Protein AF-A0A367KR31-F1 (afdb_monomer)

Sequence (411 aa):
MVWRELKDYDATNTVFLTCTNDVMPPQLNNVITLSPYDWKTFVGDHVLLKVMQYFERIRLQSNMANYIKNNPFVESDHWHVVSDPMLDRRQIKYSRNGEPMPEAANKPTKEERKLKLQEKLWMERVRAVEDAGQRAQAASSNKNSQPNKNSQSNKNSQSNKNQQLNKNQQLNKNQQLNKNQQPKRKRKQSPLMDVKRARVGTENIERERPTGMAPIDLDALREARMREMEKRSQGDLGRREESRSRDESRSYDGSRSHDRSRSHDKSRSHDKSRSRDESRRRDFDDHRRHHYDSRRREGSRRHDYDESERDSRRRDYDKSERDPRRREYTELERSLRRREHEYNMDVDSDRMKTEHKEMDYEYQRKEEQERNHEKIIEAPLISEAELKAIVDRFTSSISAEIAAWDKINKF

Structure (mmCIF, N/CA/C/O backbone):
data_AF-A0A367KR31-F1
#
_entry.id   AF-A0A367KR31-F1
#
loop_
_atom_site.group_PDB
_atom_site.id
_atom_site.type_symbol
_atom_site.label_atom_id
_atom_site.label_alt_id
_atom_site.label_comp_id
_atom_site.label_asym_id
_atom_site.label_entity_id
_atom_site.label_seq_id
_atom_site.pdbx_PDB_ins_code
_atom_site.Cartn_x
_atom_site.Cartn_y
_atom_site.Cartn_z
_atom_site.occupancy
_atom_site.B_iso_or_equiv
_atom_site.auth_seq_id
_atom_site.auth_comp_id
_atom_site.auth_asym_id
_atom_site.auth_atom_id
_atom_site.pdbx_PDB_model_num
ATOM 1 N N . MET A 1 1 ? -7.802 13.779 26.227 1.00 77.31 1 MET A N 1
ATOM 2 C CA . MET A 1 1 ? -6.541 14.361 26.736 1.00 77.31 1 MET A CA 1
ATOM 3 C C . MET A 1 1 ? -5.749 15.032 25.625 1.00 77.31 1 MET A C 1
ATOM 5 O O . MET A 1 1 ? -5.481 16.210 25.776 1.00 77.31 1 MET A O 1
ATOM 9 N N . VAL A 1 2 ? -5.514 14.369 24.486 1.00 87.94 2 VAL A N 1
ATOM 10 C CA . VAL A 1 2 ? -4.731 14.902 23.348 1.00 87.94 2 VAL A CA 1
ATOM 11 C C . VAL A 1 2 ? -5.064 16.354 22.953 1.00 87.94 2 VAL A C 1
ATOM 13 O O . VAL A 1 2 ? -4.176 17.192 23.004 1.00 87.94 2 VAL A O 1
ATOM 16 N N . TRP A 1 3 ? -6.327 16.707 22.672 1.00 93.38 3 TRP A N 1
ATOM 17 C CA . TRP A 1 3 ? -6.702 18.092 22.298 1.00 93.38 3 TRP A CA 1
ATOM 18 C C . TRP A 1 3 ? -6.521 19.141 23.404 1.00 93.38 3 TRP A C 1
ATOM 20 O O . TRP A 1 3 ? -6.498 20.334 23.129 1.00 93.38 3 TRP A O 1
ATOM 30 N N . ARG A 1 4 ? -6.423 18.726 24.675 1.00 94.56 4 ARG A N 1
ATOM 31 C CA . ARG A 1 4 ? -6.108 19.663 25.766 1.00 94.56 4 ARG A CA 1
ATOM 32 C C . ARG A 1 4 ? -4.617 19.990 25.809 1.00 94.56 4 ARG A C 1
ATOM 34 O O . ARG A 1 4 ? -4.261 21.086 26.223 1.00 94.56 4 ARG A O 1
ATOM 41 N N . GLU A 1 5 ? -3.772 19.040 25.420 1.00 97.12 5 GLU A N 1
ATOM 42 C CA . GLU A 1 5 ? -2.312 19.167 25.469 1.00 97.12 5 GLU A CA 1
ATOM 43 C C . GLU A 1 5 ? -1.745 19.745 24.169 1.00 97.12 5 GLU A C 1
ATOM 45 O O . GLU A 1 5 ? -0.854 20.592 24.206 1.00 97.12 5 GLU A O 1
ATOM 50 N N . LEU A 1 6 ? -2.298 19.346 23.021 1.00 97.00 6 LEU A N 1
ATOM 51 C CA . LEU A 1 6 ? -1.876 19.797 21.700 1.00 97.00 6 LEU A CA 1
ATOM 52 C C . LEU A 1 6 ? -2.871 20.824 21.151 1.00 97.00 6 LEU A C 1
ATOM 54 O O . LEU A 1 6 ? -3.880 20.465 20.552 1.00 97.00 6 LEU A O 1
ATOM 58 N N . LYS A 1 7 ? -2.572 22.111 21.360 1.00 95.81 7 LYS A N 1
ATOM 59 C CA . LYS A 1 7 ? -3.472 23.233 21.025 1.00 95.81 7 LYS A CA 1
ATOM 60 C C . LYS A 1 7 ? -3.758 23.395 19.531 1.00 95.81 7 LYS A C 1
ATOM 62 O O . LYS A 1 7 ? -4.778 23.976 19.183 1.00 95.81 7 LYS A O 1
ATOM 67 N N . ASP A 1 8 ? -2.881 22.877 18.678 1.00 97.25 8 ASP A N 1
ATOM 68 C CA . ASP A 1 8 ? -3.037 22.955 17.222 1.00 97.25 8 ASP A CA 1
ATOM 69 C C . ASP A 1 8 ? -3.987 21.880 16.672 1.00 97.25 8 ASP A C 1
ATOM 71 O O . ASP A 1 8 ? -4.292 21.877 15.481 1.00 97.25 8 ASP A O 1
ATOM 75 N N . TYR A 1 9 ? -4.460 20.962 17.524 1.00 96.69 9 TYR A N 1
ATOM 76 C CA . TYR A 1 9 ? -5.323 19.851 17.137 1.00 96.69 9 TYR A CA 1
ATOM 77 C C . TYR A 1 9 ? -6.684 19.944 17.823 1.00 96.69 9 TYR A C 1
ATOM 79 O O . TYR A 1 9 ? -6.789 20.056 19.044 1.00 96.69 9 TYR A O 1
ATOM 87 N N . ASP A 1 10 ? -7.738 19.829 17.027 1.00 95.94 10 ASP A N 1
ATOM 88 C CA . ASP A 1 10 ? -9.128 19.856 17.453 1.00 95.94 10 ASP A CA 1
ATOM 89 C C . ASP A 1 10 ? -9.973 18.816 16.691 1.00 95.94 10 ASP A C 1
ATOM 91 O O . ASP A 1 10 ? -9.474 17.985 15.925 1.00 95.94 10 ASP A O 1
ATOM 95 N N . ALA A 1 11 ? -11.290 18.843 16.904 1.00 95.12 11 ALA A N 1
ATOM 96 C CA . ALA A 1 11 ? -12.221 17.951 16.215 1.00 95.12 11 ALA A CA 1
ATOM 97 C C . ALA A 1 11 ? -12.308 18.202 14.700 1.00 95.12 11 ALA A C 1
ATOM 99 O O . ALA A 1 11 ? -12.822 17.362 13.970 1.00 95.12 11 ALA A O 1
ATOM 100 N N . THR A 1 12 ? -11.846 19.341 14.193 1.00 96.69 12 THR A N 1
ATOM 101 C CA . THR A 1 12 ? -11.929 19.658 12.764 1.00 96.69 12 THR A CA 1
ATOM 102 C C . THR A 1 12 ? -10.744 19.119 11.977 1.00 96.69 12 THR A C 1
ATOM 104 O O . THR A 1 12 ? -10.893 18.906 10.774 1.00 96.69 12 THR A O 1
ATOM 107 N N . ASN A 1 13 ? -9.615 18.839 12.638 1.00 96.81 13 ASN A N 1
ATOM 108 C CA . ASN A 1 13 ? -8.376 18.407 11.988 1.00 96.81 13 ASN A CA 1
ATOM 109 C C . ASN A 1 13 ? -7.773 17.090 12.525 1.00 96.81 13 ASN A C 1
ATOM 111 O O . ASN A 1 13 ? -6.699 16.681 12.088 1.00 96.81 13 ASN A O 1
ATOM 115 N N . THR A 1 14 ? -8.446 16.409 13.458 1.00 96.38 14 THR A N 1
ATOM 116 C CA . THR A 1 14 ? -7.970 15.140 14.039 1.00 96.38 14 THR A CA 1
ATOM 117 C C . THR A 1 14 ? -8.800 13.954 13.559 1.00 96.38 14 THR A C 1
ATOM 119 O O . THR A 1 14 ? -10.026 14.029 13.526 1.00 96.38 14 THR A O 1
ATOM 122 N N . VAL A 1 15 ? -8.157 12.825 13.252 1.00 96.25 15 VAL A N 1
ATOM 123 C CA . VAL A 1 15 ? -8.829 11.560 12.911 1.00 96.25 15 VAL A CA 1
ATOM 124 C C . VAL A 1 15 ? -8.247 10.423 13.741 1.00 96.25 15 VAL A C 1
ATOM 126 O O . VAL A 1 15 ? -7.037 10.343 13.937 1.00 96.25 15 VAL A O 1
ATOM 129 N N . PHE A 1 16 ? -9.116 9.539 14.217 1.00 95.06 16 PHE A N 1
ATOM 130 C CA . PHE A 1 16 ? -8.785 8.325 14.945 1.00 95.06 16 PHE A CA 1
ATOM 131 C C . PHE A 1 16 ? -9.016 7.118 14.040 1.00 95.06 16 PHE A C 1
ATOM 133 O O . PHE A 1 16 ? -10.091 6.959 13.471 1.00 95.06 16 PHE A O 1
ATOM 140 N N . LEU A 1 17 ? -8.010 6.257 13.930 1.00 95.88 17 LEU A N 1
ATOM 141 C CA . LEU A 1 17 ? -8.120 4.948 13.294 1.00 95.88 17 LEU A CA 1
ATOM 142 C C . LEU A 1 17 ? -8.223 3.896 14.396 1.00 95.88 17 LEU A C 1
ATOM 144 O O . LEU A 1 17 ? -7.357 3.842 15.268 1.00 95.88 17 LEU A O 1
ATOM 148 N N . THR A 1 18 ? -9.266 3.071 14.367 1.00 95.38 18 THR A N 1
ATOM 149 C CA . THR A 1 18 ? -9.459 1.987 15.341 1.00 95.38 18 THR A CA 1
ATOM 150 C C . THR A 1 18 ? -9.970 0.730 14.654 1.00 95.38 18 THR A C 1
ATOM 152 O O . THR A 1 18 ? -10.668 0.813 13.650 1.00 95.38 18 THR A O 1
ATOM 155 N N . CYS A 1 19 ? -9.637 -0.437 15.198 1.00 94.00 19 CYS A N 1
ATOM 156 C CA . CYS A 1 19 ? -10.234 -1.711 14.797 1.00 94.00 19 CYS A CA 1
ATOM 157 C C . CYS A 1 19 ? -11.315 -2.206 15.769 1.00 94.00 19 CYS A C 1
ATOM 159 O O . CYS A 1 19 ? -11.977 -3.206 15.502 1.00 94.00 19 CYS A O 1
ATOM 161 N N . THR A 1 20 ? -11.499 -1.521 16.902 1.00 91.19 20 THR A N 1
ATOM 162 C CA . THR A 1 20 ? -12.484 -1.878 17.924 1.00 91.19 20 THR A CA 1
ATOM 163 C C . THR A 1 20 ? -13.510 -0.767 18.096 1.00 91.19 20 THR A C 1
ATOM 165 O O . THR A 1 20 ? -13.176 0.420 18.148 1.00 91.19 20 THR A O 1
ATOM 168 N N . ASN A 1 21 ? -14.778 -1.164 18.221 1.00 83.31 21 ASN A N 1
ATOM 169 C CA . ASN A 1 21 ? -15.878 -0.245 18.524 1.00 83.31 21 ASN A CA 1
ATOM 170 C C . ASN A 1 21 ? -15.913 0.152 20.011 1.00 83.31 21 ASN A C 1
ATOM 172 O O . ASN A 1 21 ? -16.593 1.108 20.375 1.00 83.31 21 ASN A O 1
ATOM 176 N N . ASP A 1 22 ? -15.163 -0.551 20.860 1.00 81.25 22 ASP A N 1
ATOM 177 C CA . ASP A 1 22 ? -15.223 -0.394 22.317 1.00 81.25 22 ASP A CA 1
ATOM 178 C C . ASP A 1 22 ? -14.503 0.869 22.811 1.00 81.25 22 ASP A C 1
ATOM 180 O O . ASP A 1 22 ? -14.821 1.402 23.871 1.00 81.25 22 ASP A O 1
ATOM 184 N N . VAL A 1 23 ? -13.554 1.388 22.024 1.00 73.94 23 VAL A N 1
ATOM 185 C CA . VAL A 1 23 ? -12.796 2.613 22.329 1.00 73.94 23 VAL A CA 1
ATOM 186 C C . VAL A 1 23 ? -13.272 3.747 21.422 1.00 73.94 23 VAL A C 1
ATOM 188 O O . VAL A 1 23 ? -12.483 4.422 20.764 1.00 73.94 23 VAL A O 1
ATOM 191 N N . MET A 1 24 ? -14.588 3.942 21.342 1.00 72.69 24 MET A N 1
ATOM 192 C CA . MET A 1 24 ? -15.160 5.061 20.599 1.00 72.69 24 MET A CA 1
ATOM 193 C C . MET A 1 24 ? -15.040 6.339 21.437 1.00 72.69 24 MET A C 1
ATOM 195 O O . MET A 1 24 ? -15.727 6.470 22.455 1.00 72.69 24 MET A O 1
ATOM 199 N N . PRO A 1 25 ? -14.184 7.311 21.059 1.00 78.50 25 PRO A N 1
ATOM 200 C CA . PRO A 1 25 ? -14.256 8.632 21.659 1.00 78.50 25 PRO A CA 1
ATOM 201 C C . PRO A 1 25 ? -15.666 9.209 21.446 1.00 78.50 25 PRO A C 1
ATOM 203 O O . PRO A 1 25 ? -16.337 8.871 20.471 1.00 78.50 25 PRO A O 1
ATOM 206 N N . PRO A 1 26 ? -16.111 10.154 22.290 1.00 86.69 26 PRO A N 1
ATOM 207 C CA . PRO A 1 26 ? -17.428 10.790 22.163 1.00 86.69 26 PRO A CA 1
ATOM 208 C C . PRO A 1 26 ? -17.661 11.509 20.817 1.00 86.69 26 PRO A C 1
ATOM 210 O O . PRO A 1 26 ? -18.761 11.979 20.546 1.00 86.69 26 PRO A O 1
ATOM 213 N N . GLN A 1 27 ? -16.635 11.613 19.971 1.00 86.62 27 GLN A N 1
ATOM 214 C CA . GLN A 1 27 ? -16.671 12.227 18.651 1.00 86.62 27 GLN A CA 1
ATOM 215 C C . GLN A 1 27 ? -16.647 11.147 17.562 1.00 86.62 27 GLN A C 1
ATOM 217 O O . GLN A 1 27 ? -15.615 10.902 16.944 1.00 86.62 27 GLN A O 1
ATOM 222 N N . LEU A 1 28 ? -17.800 10.518 17.313 1.00 91.56 28 LEU A N 1
ATOM 223 C CA . LEU A 1 28 ? -17.954 9.447 16.312 1.00 91.56 28 LEU A CA 1
ATOM 224 C C . LEU A 1 28 ? -17.541 9.883 14.895 1.00 91.56 28 LEU A C 1
ATOM 226 O O . LEU A 1 28 ? -17.026 9.085 14.123 1.00 91.56 28 LEU A O 1
ATOM 230 N N . ASN A 1 29 ? -17.704 11.169 14.567 1.00 95.12 29 ASN A N 1
ATOM 231 C CA . ASN A 1 29 ? -17.370 11.714 13.245 1.00 95.12 29 ASN A CA 1
ATOM 232 C C . ASN A 1 29 ? -15.860 11.855 13.002 1.00 95.12 29 ASN A C 1
ATOM 234 O O . ASN A 1 29 ? -15.444 12.204 11.901 1.00 95.12 29 ASN A O 1
ATOM 238 N N . ASN A 1 30 ? -15.040 11.619 14.023 1.00 95.12 30 ASN A N 1
ATOM 239 C CA . ASN A 1 30 ? -13.588 11.643 13.924 1.00 95.12 30 ASN A CA 1
ATOM 240 C C . ASN A 1 30 ? -13.001 10.235 13.862 1.00 95.12 30 ASN A C 1
ATOM 242 O O . ASN A 1 30 ? -11.782 10.109 13.843 1.00 95.12 30 ASN A O 1
ATOM 246 N N . VAL A 1 31 ? -13.828 9.189 13.869 1.00 95.50 31 VAL A N 1
ATOM 247 C CA . VAL A 1 31 ? -13.364 7.808 13.951 1.00 95.50 31 VAL A CA 1
ATOM 248 C C . VAL A 1 31 ? -13.573 7.105 12.620 1.00 95.50 31 VAL A C 1
ATOM 250 O O . VAL A 1 31 ? -14.664 7.116 12.058 1.00 95.50 31 VAL A O 1
ATOM 253 N N . ILE A 1 32 ? -12.512 6.475 12.131 1.00 96.00 32 ILE A N 1
ATOM 254 C CA . ILE A 1 32 ? -12.550 5.529 11.023 1.00 96.00 32 ILE A CA 1
ATOM 255 C C . ILE A 1 32 ? -12.321 4.147 11.618 1.00 96.00 32 ILE A C 1
ATOM 257 O O . ILE A 1 32 ? -11.233 3.843 12.117 1.00 96.00 32 ILE A O 1
ATOM 261 N N . THR A 1 33 ? -13.365 3.327 11.571 1.00 95.38 33 THR A N 1
ATOM 262 C CA . THR A 1 33 ? -13.291 1.929 11.983 1.00 95.38 33 THR A CA 1
ATOM 263 C C . THR A 1 33 ? -12.778 1.089 10.824 1.00 95.38 33 THR A C 1
ATOM 265 O O . THR A 1 33 ? -13.312 1.171 9.718 1.00 95.38 33 THR A O 1
ATOM 268 N N . LEU A 1 34 ? -11.757 0.282 11.090 1.00 95.44 34 LEU A N 1
ATOM 269 C CA . LEU A 1 34 ? -11.218 -0.707 10.165 1.00 95.44 34 LEU A CA 1
ATOM 270 C C . LEU A 1 34 ? -11.519 -2.120 10.660 1.00 95.44 34 LEU A C 1
ATOM 272 O O . LEU A 1 34 ? -11.596 -2.367 11.865 1.00 95.44 34 LEU A O 1
ATOM 276 N N . SER A 1 35 ? -11.634 -3.065 9.739 1.00 93.38 35 SER A N 1
ATOM 277 C CA . SER A 1 35 ? -11.663 -4.483 10.057 1.00 93.38 35 SER A CA 1
ATOM 278 C C . SER A 1 35 ? -10.346 -4.892 10.733 1.00 93.38 35 SER A C 1
ATOM 280 O O . SER A 1 35 ? -9.272 -4.416 10.345 1.00 93.38 35 SER A O 1
ATOM 282 N N . PRO A 1 36 ? -10.384 -5.768 11.754 1.00 92.88 36 PRO A N 1
ATOM 283 C CA . PRO A 1 36 ? -9.175 -6.318 12.346 1.00 92.88 36 PRO A CA 1
ATOM 284 C C . PRO A 1 36 ? -8.317 -6.989 11.277 1.00 92.88 36 PRO A C 1
ATOM 286 O O . PRO A 1 36 ? -8.807 -7.791 10.485 1.00 92.88 36 PRO A O 1
ATOM 289 N N . TYR A 1 37 ? -7.027 -6.673 11.282 1.00 90.75 37 TYR A N 1
ATOM 290 C CA . TYR A 1 37 ? -6.082 -7.274 10.355 1.00 90.75 37 TYR A CA 1
ATOM 291 C C . TYR A 1 37 ? -5.952 -8.785 10.617 1.00 90.75 37 TYR A C 1
ATOM 293 O O . TYR A 1 37 ? -5.465 -9.194 11.676 1.00 90.75 37 TYR A O 1
ATOM 301 N N . ASP A 1 38 ? -6.362 -9.606 9.645 1.00 89.69 38 ASP A N 1
ATOM 302 C CA . ASP A 1 38 ? -6.163 -11.057 9.656 1.00 89.69 38 ASP A CA 1
ATOM 303 C C . ASP A 1 38 ? -5.006 -11.447 8.725 1.00 89.69 38 ASP A C 1
ATOM 305 O O . ASP A 1 38 ? -5.072 -11.354 7.498 1.00 89.69 38 ASP A O 1
ATOM 309 N N . TRP A 1 39 ? -3.924 -11.934 9.328 1.00 84.56 39 TRP A N 1
ATOM 310 C CA . TRP A 1 39 ? -2.732 -12.388 8.616 1.00 84.56 39 TRP A CA 1
ATOM 311 C C . TRP A 1 39 ? -2.979 -13.643 7.762 1.00 84.56 39 TRP A C 1
ATOM 313 O O . TRP A 1 39 ? -2.150 -13.971 6.913 1.00 84.56 39 TRP A O 1
ATOM 323 N N . LYS A 1 40 ? -4.090 -14.365 7.968 1.00 86.38 40 LYS A N 1
ATOM 324 C CA . LYS A 1 40 ? -4.414 -15.586 7.213 1.00 86.38 40 LYS A CA 1
ATOM 325 C C . LYS A 1 40 ? -5.068 -15.300 5.865 1.00 86.38 40 LYS A C 1
ATOM 327 O O . LYS A 1 40 ? -4.835 -16.038 4.913 1.00 86.38 40 LYS A O 1
ATOM 332 N N . THR A 1 41 ? -5.844 -14.225 5.754 1.00 77.25 41 THR A N 1
ATOM 333 C CA . THR A 1 41 ? -6.534 -13.818 4.515 1.00 77.25 41 THR A CA 1
ATOM 334 C C . THR A 1 41 ? -5.683 -12.893 3.637 1.00 77.25 41 THR A C 1
ATOM 336 O O . THR A 1 41 ? -6.176 -12.307 2.681 1.00 77.25 41 THR A O 1
ATOM 339 N N . PHE A 1 42 ? -4.390 -12.773 3.947 1.00 61.44 42 PHE A N 1
ATOM 340 C CA . PHE A 1 42 ? -3.487 -11.681 3.570 1.00 61.44 42 PHE A CA 1
ATOM 341 C C . PHE A 1 42 ? -3.158 -11.519 2.076 1.00 61.44 42 PHE A C 1
ATOM 343 O O . PHE A 1 42 ? -2.459 -10.580 1.693 1.00 61.44 42 PHE A O 1
ATOM 350 N N . VAL A 1 43 ? -3.640 -12.395 1.196 1.00 69.69 43 VAL A N 1
ATOM 351 C CA . VAL A 1 43 ? -3.374 -12.254 -0.240 1.00 69.69 43 VAL A CA 1
ATOM 352 C C . VAL A 1 43 ? -4.266 -11.145 -0.811 1.00 69.69 43 VAL A C 1
ATOM 354 O O . VAL A 1 43 ? -5.350 -11.412 -1.319 1.00 69.69 43 VAL A O 1
ATOM 357 N N . GLY A 1 44 ? -3.795 -9.896 -0.723 1.00 73.38 44 GLY A N 1
ATOM 358 C CA . GLY A 1 44 ? -4.425 -8.729 -1.353 1.00 73.38 44 GLY A CA 1
ATOM 359 C C . GLY A 1 44 ? -5.173 -7.780 -0.413 1.00 73.38 44 GLY A C 1
ATOM 360 O O . GLY A 1 44 ? -6.037 -7.037 -0.879 1.00 73.38 44 GLY A O 1
ATOM 361 N N . ASP A 1 45 ? -4.869 -7.776 0.889 1.00 82.31 45 ASP A N 1
ATOM 362 C CA . ASP A 1 45 ? -5.407 -6.733 1.764 1.00 82.31 45 ASP A CA 1
ATOM 363 C C . ASP A 1 45 ? -4.758 -5.379 1.429 1.00 82.31 45 ASP A C 1
ATOM 365 O O . ASP A 1 45 ? -3.580 -5.128 1.689 1.00 82.31 45 ASP A O 1
ATOM 369 N N . HIS A 1 46 ? -5.551 -4.506 0.814 1.00 89.75 46 HIS A N 1
ATOM 370 C CA . HIS A 1 46 ? -5.157 -3.153 0.441 1.00 89.75 46 HIS A CA 1
ATOM 371 C C . HIS A 1 46 ? -5.830 -2.088 1.315 1.00 89.75 46 HIS A C 1
ATOM 373 O O . HIS A 1 46 ? -5.776 -0.910 0.961 1.00 89.75 46 HIS A O 1
ATOM 379 N N . VAL A 1 47 ? -6.464 -2.453 2.438 1.00 92.62 47 VAL A N 1
ATOM 380 C CA . VAL A 1 47 ? -7.260 -1.530 3.268 1.00 92.62 47 VAL A CA 1
ATOM 381 C C . VAL A 1 47 ? -6.453 -0.302 3.683 1.00 92.62 47 VAL A C 1
ATOM 383 O O . VAL A 1 4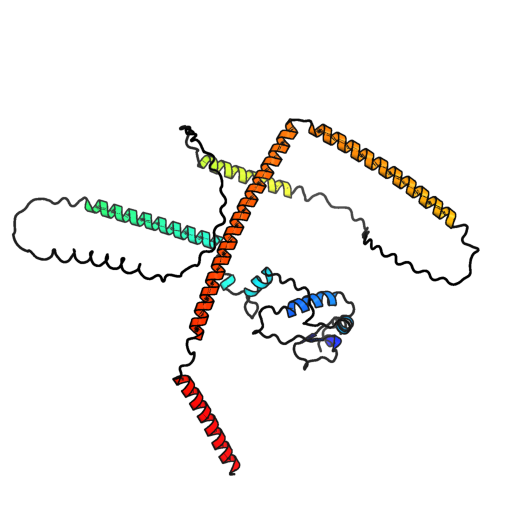7 ? -6.920 0.817 3.485 1.00 92.62 47 VAL A O 1
ATOM 386 N N . LEU A 1 48 ? -5.209 -0.461 4.146 1.00 93.19 48 LEU A N 1
ATOM 387 C CA . LEU A 1 48 ? -4.369 0.686 4.519 1.00 93.19 48 LEU A CA 1
ATOM 388 C C . LEU A 1 48 ? -4.057 1.614 3.335 1.00 93.19 48 LEU A C 1
ATOM 390 O O . LEU A 1 48 ? -4.050 2.831 3.500 1.00 93.19 48 LEU A O 1
ATOM 394 N N . LEU A 1 49 ? -3.866 1.072 2.128 1.00 92.25 49 LEU A N 1
ATOM 395 C CA . LEU A 1 49 ? -3.684 1.891 0.924 1.00 92.25 49 LEU A CA 1
ATOM 396 C C . LEU A 1 49 ? -4.966 2.658 0.576 1.00 92.25 49 LEU A C 1
ATOM 398 O O . LEU A 1 49 ? -4.896 3.828 0.195 1.00 92.25 49 LEU A O 1
ATOM 402 N N . LYS A 1 50 ? -6.140 2.041 0.762 1.00 94.62 50 LYS A N 1
ATOM 403 C CA . LYS A 1 50 ? -7.433 2.728 0.618 1.00 94.62 50 LYS A CA 1
ATOM 404 C C . LYS A 1 50 ? -7.573 3.861 1.640 1.00 94.62 50 LYS A C 1
ATOM 406 O O . LYS A 1 50 ? -7.971 4.964 1.273 1.00 94.62 50 LYS A O 1
ATOM 411 N N . VAL A 1 51 ? -7.188 3.620 2.896 1.00 95.81 51 VAL A N 1
ATOM 412 C CA . VAL A 1 51 ? -7.192 4.632 3.967 1.00 95.81 51 VAL A CA 1
ATOM 413 C C . VAL A 1 51 ? -6.267 5.799 3.625 1.00 95.81 51 VAL A C 1
ATOM 415 O O . VAL A 1 51 ? -6.669 6.950 3.773 1.00 95.81 51 VAL A O 1
ATOM 418 N N . MET A 1 52 ? -5.067 5.536 3.100 1.00 95.19 52 MET A N 1
ATOM 419 C CA . MET A 1 52 ? -4.156 6.597 2.651 1.00 95.19 52 MET A CA 1
ATOM 420 C C . MET A 1 52 ? -4.786 7.470 1.558 1.00 95.19 52 MET A C 1
ATOM 422 O O . MET A 1 52 ? -4.731 8.695 1.639 1.00 95.19 52 MET A O 1
ATOM 426 N N . GLN A 1 53 ? -5.441 6.867 0.561 1.00 94.44 53 GLN A N 1
ATOM 427 C CA . GLN A 1 53 ? -6.145 7.630 -0.478 1.00 94.44 53 GLN A CA 1
ATOM 428 C C . GLN A 1 53 ? -7.313 8.445 0.080 1.00 94.44 53 GLN A C 1
ATOM 430 O O . GLN A 1 53 ? -7.558 9.572 -0.354 1.00 94.44 53 GLN A O 1
ATOM 435 N N . TYR A 1 54 ? -8.038 7.886 1.046 1.00 96.44 54 TYR A N 1
ATOM 436 C CA . TYR A 1 54 ? -9.104 8.594 1.737 1.00 96.44 54 TYR A CA 1
ATOM 437 C C . TYR A 1 54 ? -8.557 9.794 2.527 1.00 96.44 54 TYR A C 1
ATOM 439 O O . TYR A 1 54 ? -9.120 10.886 2.452 1.00 96.44 54 TYR A O 1
ATOM 447 N N . PHE A 1 55 ? -7.403 9.647 3.182 1.00 96.56 55 PHE A N 1
ATOM 448 C CA . PHE A 1 55 ? -6.711 10.741 3.867 1.00 96.56 55 PHE A CA 1
ATOM 449 C C . PHE A 1 55 ? -6.263 11.863 2.939 1.00 96.56 55 PHE A C 1
ATOM 451 O O . PHE A 1 55 ? -6.423 13.026 3.306 1.00 96.56 55 PHE A O 1
ATOM 458 N N . GLU A 1 56 ? -5.802 11.560 1.726 1.00 95.81 56 GLU A N 1
ATOM 459 C CA . GLU A 1 56 ? -5.502 12.604 0.736 1.00 95.81 56 GLU A CA 1
ATOM 460 C C . GLU A 1 56 ? -6.743 13.446 0.395 1.00 95.81 56 GLU A C 1
ATOM 462 O O . GLU A 1 56 ? -6.642 14.660 0.231 1.00 95.81 56 GLU A O 1
ATOM 467 N N . ARG A 1 57 ? -7.941 12.844 0.362 1.00 96.06 57 ARG A N 1
ATOM 468 C CA . ARG A 1 57 ? -9.192 13.594 0.148 1.00 96.06 57 ARG A CA 1
ATOM 469 C C . ARG A 1 57 ? -9.602 14.408 1.368 1.00 96.06 57 ARG A C 1
ATOM 471 O O . ARG A 1 57 ? -10.033 15.553 1.213 1.00 96.06 57 ARG A O 1
ATOM 478 N N . ILE A 1 58 ? -9.471 13.830 2.562 1.00 96.88 58 ILE A N 1
ATOM 479 C CA . ILE A 1 58 ? -9.824 14.496 3.818 1.00 96.88 58 ILE A CA 1
ATOM 480 C C . ILE A 1 58 ? -8.917 15.703 4.073 1.00 96.88 58 ILE A C 1
ATOM 482 O O . ILE A 1 58 ? -9.407 16.749 4.488 1.00 96.88 58 ILE A O 1
ATOM 486 N N . ARG A 1 59 ? -7.614 15.592 3.796 1.00 96.50 59 ARG A N 1
ATOM 487 C CA . ARG A 1 59 ? -6.628 16.661 4.020 1.00 96.50 59 ARG A CA 1
ATOM 488 C C . ARG A 1 59 ? -6.949 17.952 3.256 1.00 96.50 59 ARG A C 1
ATOM 490 O O . ARG A 1 59 ? -6.511 19.026 3.653 1.00 96.50 59 ARG A O 1
ATOM 497 N N . LEU A 1 60 ? -7.706 17.859 2.163 1.00 96.88 60 LEU A N 1
ATOM 498 C CA . LEU A 1 60 ? -8.146 19.012 1.372 1.00 96.88 60 LEU A CA 1
ATOM 499 C C . LEU A 1 60 ? -9.356 19.740 1.980 1.00 96.88 60 LEU A C 1
ATOM 501 O O . LEU A 1 60 ? -9.767 20.777 1.463 1.00 96.88 60 LEU A O 1
ATOM 505 N N . GLN A 1 61 ? -9.953 19.202 3.044 1.00 97.38 61 GLN A N 1
ATOM 506 C CA . GLN A 1 61 ? -11.160 19.739 3.662 1.00 97.38 61 GLN A CA 1
ATOM 507 C C . GLN A 1 61 ? -10.810 20.661 4.828 1.00 97.38 61 GLN A C 1
ATOM 509 O O . GLN A 1 61 ? -9.938 20.358 5.635 1.00 97.38 61 GLN A O 1
ATOM 514 N N . SER A 1 62 ? -11.546 21.764 4.962 1.00 96.56 62 SER A N 1
ATOM 515 C CA . SER A 1 62 ? -11.409 22.683 6.099 1.00 96.56 62 SER A CA 1
ATOM 516 C C . SER A 1 62 ? -12.001 22.133 7.401 1.00 96.56 62 SER A C 1
ATOM 518 O O . SER A 1 62 ? -11.629 22.581 8.478 1.00 96.56 62 SER A O 1
ATOM 520 N N . ASN A 1 63 ? -12.928 21.173 7.313 1.00 97.38 63 ASN A N 1
ATOM 521 C CA . ASN A 1 63 ? -13.505 20.473 8.457 1.00 97.38 63 ASN A CA 1
ATOM 522 C C . ASN A 1 63 ? -13.614 18.979 8.138 1.00 97.38 63 ASN A C 1
ATOM 524 O O . ASN A 1 63 ? -14.542 18.530 7.456 1.00 97.38 63 ASN A O 1
ATOM 528 N N . MET A 1 64 ? -12.645 18.217 8.638 1.00 96.50 64 MET A N 1
ATOM 529 C CA . MET A 1 64 ? -12.501 16.791 8.363 1.00 96.50 64 MET A CA 1
ATOM 530 C C . MET A 1 64 ? -13.663 15.984 8.950 1.00 96.50 64 MET A C 1
ATOM 532 O O . MET A 1 64 ? -14.195 15.112 8.268 1.00 96.50 64 MET A O 1
ATOM 536 N N . ALA A 1 65 ? -14.133 16.317 10.158 1.00 96.12 65 ALA A N 1
ATOM 537 C CA . ALA A 1 65 ? -15.254 15.622 10.796 1.00 96.12 65 ALA A CA 1
ATOM 538 C C . ALA A 1 65 ? -16.559 15.740 9.991 1.00 96.12 65 ALA A C 1
ATOM 540 O O . ALA A 1 65 ? -17.297 14.766 9.848 1.00 96.12 65 ALA A O 1
ATOM 541 N N . ASN A 1 66 ? -16.843 16.916 9.418 1.00 97.19 66 ASN A N 1
ATOM 542 C CA . ASN A 1 66 ? -18.013 17.082 8.553 1.00 97.19 66 ASN A CA 1
ATOM 543 C C . ASN A 1 66 ? -17.873 16.271 7.255 1.00 97.19 66 ASN A C 1
ATOM 545 O O . ASN A 1 66 ? -18.842 15.682 6.782 1.00 97.19 66 ASN A O 1
ATOM 549 N N . TYR A 1 67 ? -16.667 16.207 6.685 1.00 97.56 67 TYR A N 1
ATOM 550 C CA . TYR A 1 67 ? -16.425 15.387 5.502 1.00 97.56 67 TYR A CA 1
ATOM 551 C C . TYR A 1 67 ? -16.618 13.896 5.788 1.00 97.56 67 TYR A C 1
ATOM 553 O O . TYR A 1 67 ? -17.339 13.246 5.036 1.00 97.56 67 TYR A O 1
ATOM 561 N N . ILE A 1 68 ? -16.041 13.381 6.881 1.00 96.50 68 ILE A N 1
ATOM 562 C CA . ILE A 1 68 ? -16.174 11.976 7.300 1.00 96.50 68 ILE A CA 1
ATOM 563 C C . ILE A 1 68 ? -17.639 11.629 7.548 1.00 96.50 68 ILE A C 1
ATOM 565 O O . ILE A 1 68 ? -18.115 10.602 7.076 1.00 96.50 68 ILE A O 1
ATOM 569 N N . LYS A 1 69 ? -18.387 12.516 8.212 1.00 96.19 69 LYS A N 1
ATOM 570 C CA . LYS A 1 69 ? -19.825 12.335 8.433 1.00 96.19 69 LYS A CA 1
ATOM 571 C C . LYS A 1 69 ? -20.607 12.177 7.123 1.00 96.19 69 LYS A C 1
ATOM 573 O O . LYS A 1 69 ? -21.514 11.354 7.051 1.00 96.19 69 LYS A O 1
ATOM 578 N N . ASN A 1 70 ? -20.285 12.980 6.109 1.00 97.19 70 ASN A N 1
ATOM 579 C CA . ASN A 1 70 ? -21.008 12.981 4.833 1.00 97.19 70 ASN A CA 1
ATOM 580 C C . ASN A 1 70 ? -20.503 11.912 3.853 1.00 97.19 70 ASN A C 1
ATOM 582 O O . ASN A 1 70 ? -21.243 11.499 2.967 1.00 97.19 70 ASN A O 1
ATOM 586 N N . ASN A 1 71 ? -19.250 11.481 3.995 1.00 96.81 71 ASN A N 1
ATOM 587 C CA . ASN A 1 71 ? -18.589 10.514 3.126 1.00 96.81 71 ASN A CA 1
ATOM 588 C C . ASN A 1 71 ? -17.819 9.513 3.997 1.00 96.81 71 ASN A C 1
ATOM 590 O O . ASN A 1 71 ? -16.586 9.571 4.008 1.00 96.81 71 ASN A O 1
ATOM 594 N N . PRO A 1 72 ? -18.503 8.651 4.770 1.00 96.62 72 PRO A N 1
ATOM 595 C CA . PRO A 1 72 ? -17.833 7.719 5.669 1.00 96.62 72 PRO A CA 1
ATOM 596 C C . PRO A 1 72 ? -16.909 6.787 4.886 1.00 96.62 72 PRO A C 1
ATOM 598 O O . PRO A 1 72 ? -17.193 6.423 3.745 1.00 96.62 72 PRO A O 1
ATOM 601 N N . PHE A 1 73 ? -15.787 6.403 5.493 1.00 96.50 73 PHE A N 1
ATOM 602 C CA . PHE A 1 73 ? -14.905 5.409 4.895 1.00 96.50 73 PHE A CA 1
ATOM 603 C C . PHE A 1 73 ? -15.599 4.047 4.875 1.00 96.50 73 PHE A C 1
ATOM 605 O O . PHE A 1 73 ? -16.025 3.550 5.917 1.00 96.50 73 PHE A O 1
ATOM 612 N N . VAL A 1 74 ? -15.681 3.438 3.695 1.00 95.50 74 VAL A N 1
ATOM 613 C CA . VAL A 1 74 ? -16.231 2.096 3.511 1.00 95.50 74 VAL A CA 1
ATOM 614 C C . VAL A 1 74 ? -15.157 1.216 2.877 1.00 95.50 74 VAL A C 1
ATOM 616 O O . VAL A 1 74 ? -14.665 1.501 1.785 1.00 95.50 74 VAL A O 1
ATOM 619 N N . GLU A 1 75 ? -14.790 0.123 3.547 1.00 93.38 75 GLU A N 1
ATOM 620 C CA . GLU A 1 75 ? -13.739 -0.791 3.072 1.00 93.38 75 GLU A CA 1
ATOM 621 C C . GLU A 1 75 ? -14.090 -1.485 1.752 1.00 93.38 75 GLU A C 1
ATOM 623 O O . GLU A 1 75 ? -13.200 -1.764 0.940 1.00 93.38 75 GLU A O 1
ATOM 628 N N . SER A 1 76 ? -15.383 -1.736 1.517 1.00 91.38 76 SER A N 1
ATOM 629 C CA . SER A 1 76 ? -15.887 -2.355 0.288 1.00 91.38 76 SER A CA 1
ATOM 630 C C . SER A 1 76 ? -15.845 -1.429 -0.924 1.00 91.38 76 SER A C 1
ATOM 632 O O . SER A 1 76 ? -15.979 -1.908 -2.051 1.00 91.38 76 SER A O 1
ATOM 634 N N . ASP A 1 77 ? -15.649 -0.123 -0.731 1.00 90.75 77 ASP A N 1
ATOM 635 C CA . ASP A 1 77 ? -15.577 0.795 -1.857 1.00 90.75 77 ASP A CA 1
ATOM 636 C C . ASP A 1 77 ? -14.351 0.492 -2.723 1.00 90.75 77 ASP A C 1
ATOM 638 O O . ASP A 1 77 ? -13.256 0.126 -2.259 1.00 90.75 77 ASP A O 1
ATOM 642 N N . HIS A 1 78 ? -14.558 0.635 -4.030 1.00 81.25 78 HIS A N 1
ATOM 643 C CA . HIS A 1 78 ? -13.529 0.451 -5.043 1.00 81.25 78 HIS A CA 1
ATOM 644 C C . HIS A 1 78 ? -12.669 1.711 -5.106 1.00 81.25 78 HIS A C 1
ATOM 646 O O . HIS A 1 78 ? -12.745 2.524 -6.025 1.00 81.25 78 HIS A O 1
ATOM 652 N N . TRP A 1 79 ? -11.845 1.882 -4.081 1.00 84.62 79 TRP A N 1
ATOM 653 C CA . TRP A 1 79 ? -10.720 2.797 -4.121 1.00 84.62 79 TRP A CA 1
ATOM 654 C C . TRP A 1 79 ? -9.729 2.250 -5.145 1.00 84.62 79 TRP A C 1
ATOM 656 O O . TRP A 1 79 ? -9.309 1.095 -5.051 1.00 84.62 79 TRP A O 1
ATOM 666 N N . HIS A 1 80 ? -9.410 3.047 -6.164 1.00 79.44 80 HIS A N 1
ATOM 667 C CA . HIS A 1 80 ? -8.488 2.655 -7.224 1.00 79.44 80 HIS A CA 1
ATOM 668 C C . HIS A 1 80 ? -7.068 2.605 -6.644 1.00 79.44 80 HIS A C 1
ATOM 670 O O . HIS A 1 80 ? -6.294 3.557 -6.740 1.00 79.44 80 HIS A O 1
ATOM 676 N N . VAL A 1 81 ? -6.734 1.504 -5.975 1.00 76.12 81 VAL A N 1
ATOM 677 C CA . VAL A 1 81 ? -5.409 1.281 -5.405 1.00 76.12 81 VAL A CA 1
ATOM 678 C C . VAL A 1 81 ? -4.499 0.804 -6.525 1.00 76.12 81 VAL A C 1
ATOM 680 O O . VAL A 1 81 ? -4.579 -0.336 -6.973 1.00 76.12 81 VAL A O 1
ATOM 683 N N . VAL A 1 82 ? -3.632 1.695 -6.999 1.00 73.69 82 VAL A N 1
ATOM 684 C CA . VAL A 1 82 ? -2.486 1.291 -7.812 1.00 73.69 82 VAL A CA 1
ATOM 685 C C . VAL A 1 82 ? -1.432 0.799 -6.829 1.00 73.69 82 VAL A C 1
ATOM 687 O O . VAL A 1 82 ? -0.684 1.598 -6.271 1.00 73.69 82 VAL A O 1
ATOM 690 N N . SER A 1 83 ? -1.422 -0.506 -6.553 1.00 66.94 83 SER A N 1
ATOM 691 C CA . SER A 1 83 ? -0.305 -1.127 -5.840 1.00 66.94 83 SER A CA 1
ATOM 692 C C . SER A 1 83 ? 0.950 -0.904 -6.678 1.00 66.94 83 SER A C 1
ATOM 694 O O . SER A 1 83 ? 0.976 -1.334 -7.832 1.00 66.94 83 SER A O 1
ATOM 696 N N . ASP A 1 84 ? 1.961 -0.221 -6.142 1.00 74.69 84 ASP A N 1
ATOM 697 C CA . ASP A 1 84 ? 3.275 -0.163 -6.779 1.00 74.69 84 ASP A CA 1
ATOM 698 C C . ASP A 1 84 ? 4.029 -1.447 -6.402 1.00 74.69 84 ASP A C 1
ATOM 700 O O . ASP A 1 84 ? 4.553 -1.551 -5.285 1.00 74.69 84 ASP A O 1
ATOM 704 N N . PRO A 1 85 ? 4.139 -2.429 -7.318 1.00 72.69 85 PRO A N 1
ATOM 705 C CA . PRO A 1 85 ? 4.736 -3.717 -6.993 1.00 72.69 85 PRO A CA 1
ATOM 706 C C . PRO A 1 85 ? 6.206 -3.575 -6.585 1.00 72.69 85 PRO A C 1
ATOM 708 O O . PRO A 1 85 ? 6.756 -4.458 -5.928 1.00 72.69 85 PRO A O 1
ATOM 711 N N . MET A 1 86 ? 6.872 -2.482 -6.976 1.00 71.06 86 MET A N 1
ATOM 712 C CA . MET A 1 86 ? 8.261 -2.217 -6.614 1.00 71.06 86 MET A CA 1
ATOM 713 C C . MET A 1 86 ? 8.398 -1.724 -5.176 1.00 71.06 86 MET A C 1
ATOM 715 O O . MET A 1 86 ? 9.371 -2.097 -4.515 1.00 71.06 86 MET A O 1
ATOM 719 N N . LEU A 1 87 ? 7.457 -0.916 -4.682 1.00 72.12 87 LEU A N 1
ATOM 720 C CA . LEU A 1 87 ? 7.428 -0.486 -3.282 1.00 72.12 87 LEU A CA 1
ATOM 721 C C . LEU A 1 87 ? 7.046 -1.646 -2.362 1.00 72.12 87 LEU A C 1
ATOM 723 O O . LEU A 1 87 ? 7.756 -1.886 -1.385 1.00 72.12 87 LEU A O 1
ATOM 727 N N . ASP A 1 88 ? 6.041 -2.438 -2.735 1.00 73.12 88 ASP A N 1
ATOM 728 C CA . ASP A 1 88 ? 5.641 -3.627 -1.973 1.00 73.12 88 ASP A CA 1
ATOM 729 C C . ASP A 1 88 ? 6.809 -4.623 -1.869 1.00 73.12 88 ASP A C 1
ATOM 731 O O . ASP A 1 88 ? 7.176 -5.080 -0.785 1.00 73.12 88 ASP A O 1
ATOM 735 N N . ARG A 1 89 ? 7.521 -4.869 -2.981 1.00 73.00 89 ARG A N 1
ATOM 736 C CA . ARG A 1 89 ? 8.741 -5.701 -2.989 1.00 73.00 89 ARG A CA 1
ATOM 737 C C . ARG A 1 89 ? 9.887 -5.123 -2.158 1.00 73.00 89 ARG A C 1
ATOM 739 O O . ARG A 1 89 ? 10.747 -5.884 -1.707 1.00 73.00 89 ARG A O 1
ATOM 746 N N . ARG A 1 90 ? 9.957 -3.801 -1.971 1.00 74.50 90 ARG A N 1
ATOM 747 C CA . ARG A 1 90 ? 10.941 -3.178 -1.070 1.00 74.50 90 ARG A CA 1
ATOM 748 C C . ARG A 1 90 ? 10.554 -3.379 0.388 1.00 74.50 90 ARG A C 1
ATOM 750 O O . ARG A 1 90 ? 11.453 -3.621 1.183 1.00 74.50 90 ARG A O 1
ATOM 757 N N . GLN A 1 91 ? 9.267 -3.350 0.727 1.00 73.06 91 GLN A N 1
ATOM 758 C CA . GLN A 1 91 ? 8.798 -3.567 2.098 1.00 73.06 91 GLN A CA 1
ATOM 759 C C . GLN A 1 91 ? 9.041 -4.998 2.597 1.00 73.06 91 GLN A C 1
ATOM 761 O O . GLN A 1 91 ? 9.399 -5.173 3.756 1.00 73.06 91 GLN A O 1
ATOM 766 N N . ILE A 1 92 ? 9.008 -6.006 1.713 1.00 73.75 92 ILE A N 1
ATOM 767 C CA . ILE A 1 92 ? 9.391 -7.402 2.039 1.00 73.75 92 ILE A CA 1
ATOM 768 C C . ILE A 1 92 ? 10.836 -7.499 2.573 1.00 73.75 92 ILE A C 1
ATOM 770 O O . ILE A 1 92 ? 11.213 -8.468 3.230 1.00 73.75 92 ILE A O 1
ATOM 774 N N . LYS A 1 93 ? 11.673 -6.491 2.306 1.00 76.88 93 LYS A N 1
ATOM 775 C CA . LYS A 1 93 ? 13.052 -6.437 2.796 1.00 76.88 93 LYS A CA 1
ATOM 776 C C . LYS A 1 93 ? 13.168 -5.911 4.223 1.00 76.88 93 LYS A C 1
ATOM 778 O O . LYS A 1 93 ? 14.297 -5.725 4.656 1.00 76.88 93 LYS A O 1
ATOM 783 N N . TYR A 1 94 ? 12.075 -5.661 4.937 1.00 77.69 94 TYR A N 1
ATOM 784 C CA . TYR A 1 94 ? 12.097 -5.192 6.320 1.00 77.69 94 TYR A CA 1
ATOM 785 C C . TYR A 1 94 ? 11.464 -6.232 7.254 1.00 77.69 94 TYR A C 1
ATOM 787 O O . TYR A 1 94 ? 10.550 -6.961 6.878 1.00 77.69 94 TYR A O 1
ATOM 795 N N . SER A 1 95 ? 11.999 -6.339 8.466 1.00 77.31 95 SER A N 1
ATOM 796 C CA . SER A 1 95 ? 11.494 -7.194 9.534 1.00 77.31 95 SER A CA 1
ATOM 797 C C . SER A 1 95 ? 10.181 -6.640 10.092 1.00 77.31 95 SER A C 1
ATOM 799 O O . SER A 1 95 ? 9.792 -5.506 9.812 1.00 77.31 95 SER A O 1
ATOM 801 N N . ARG A 1 96 ? 9.519 -7.415 10.960 1.00 72.38 96 ARG A N 1
ATOM 802 C CA . ARG A 1 96 ? 8.307 -6.976 11.674 1.00 72.38 96 ARG A CA 1
ATOM 803 C C . ARG A 1 96 ? 8.517 -5.690 12.493 1.00 72.38 96 ARG A C 1
ATOM 805 O O . ARG A 1 96 ? 7.555 -4.971 12.732 1.00 72.38 96 ARG A O 1
ATOM 812 N N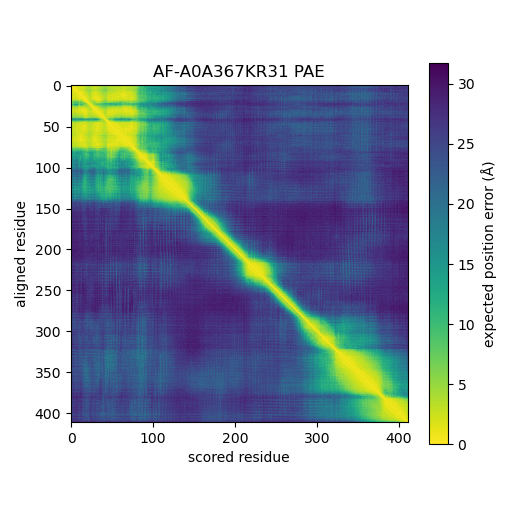 . ASN A 1 97 ? 9.759 -5.387 12.875 1.00 77.06 97 ASN A N 1
ATOM 813 C CA . ASN A 1 97 ? 10.125 -4.182 13.623 1.00 77.06 97 ASN A CA 1
ATOM 814 C C . ASN A 1 97 ? 10.543 -3.013 12.707 1.00 77.06 97 ASN A C 1
ATOM 816 O O . ASN A 1 97 ? 10.959 -1.971 13.201 1.00 77.06 97 ASN A O 1
ATOM 820 N N . GLY A 1 98 ? 10.470 -3.180 11.381 1.00 75.19 98 GLY A N 1
ATOM 821 C CA . GLY A 1 98 ? 10.904 -2.174 10.409 1.00 75.19 98 GLY A CA 1
ATOM 822 C C . GLY A 1 98 ? 12.418 -2.130 10.177 1.00 75.19 98 GLY A C 1
ATOM 823 O O . GLY A 1 98 ? 12.906 -1.220 9.514 1.00 75.19 98 GLY A O 1
ATOM 824 N N . GLU A 1 99 ? 13.179 -3.102 10.685 1.00 82.31 99 GLU A N 1
ATOM 825 C CA . GLU A 1 99 ? 14.622 -3.184 10.437 1.00 82.31 99 GLU A CA 1
ATOM 826 C C . GLU A 1 99 ? 14.890 -3.851 9.084 1.00 82.31 99 GLU A C 1
ATOM 828 O O . GLU A 1 99 ? 14.249 -4.853 8.773 1.00 82.31 99 GLU A O 1
ATOM 833 N N . PRO A 1 100 ? 15.826 -3.362 8.258 1.00 72.12 100 PRO A N 1
ATOM 834 C CA . PRO A 1 100 ? 16.152 -4.023 6.999 1.00 72.12 100 PRO A CA 1
ATOM 835 C C . PRO A 1 100 ? 16.641 -5.460 7.261 1.00 72.12 100 PRO A C 1
ATOM 837 O O . PRO A 1 100 ? 17.604 -5.679 7.990 1.00 72.12 100 PRO A O 1
ATOM 840 N N . MET A 1 101 ? 15.984 -6.452 6.656 1.00 77.06 101 MET A N 1
ATOM 841 C CA . MET A 1 101 ? 16.363 -7.859 6.740 1.00 77.06 101 MET A CA 1
ATOM 842 C C . MET A 1 101 ? 17.797 -8.041 6.212 1.00 77.06 101 MET A C 1
ATOM 844 O O . MET A 1 101 ? 18.069 -7.718 5.048 1.00 77.06 101 MET A O 1
ATOM 848 N N . PRO A 1 102 ? 18.715 -8.612 7.012 1.00 74.38 102 PRO A N 1
ATOM 849 C CA . PRO A 1 102 ? 20.134 -8.705 6.658 1.00 74.38 102 PRO A CA 1
ATOM 850 C C . PRO A 1 102 ? 20.387 -9.538 5.389 1.00 74.38 102 PRO A C 1
ATOM 852 O O . PRO A 1 102 ? 21.347 -9.293 4.658 1.00 74.38 102 PRO A O 1
ATOM 855 N N . GLU A 1 103 ? 19.489 -10.467 5.046 1.00 63.44 103 GLU A N 1
ATOM 856 C CA . GLU A 1 103 ? 19.572 -11.258 3.810 1.00 63.44 103 GLU A CA 1
ATOM 857 C C . GLU A 1 103 ? 19.348 -10.447 2.524 1.00 63.44 103 GLU A C 1
ATOM 859 O O . GLU A 1 103 ? 19.776 -10.867 1.446 1.00 63.44 103 GLU A O 1
ATOM 864 N N . ALA A 1 104 ? 18.681 -9.293 2.601 1.00 57.41 104 ALA A N 1
ATOM 865 C CA . ALA A 1 104 ? 18.512 -8.409 1.453 1.00 57.41 104 ALA A CA 1
ATOM 866 C C . ALA A 1 104 ? 19.719 -7.478 1.255 1.00 57.41 104 ALA A C 1
ATOM 868 O O . ALA A 1 104 ? 19.991 -7.094 0.118 1.00 57.41 104 ALA A O 1
ATOM 869 N N . ALA A 1 105 ? 20.444 -7.159 2.332 1.00 57.84 105 ALA A N 1
ATOM 870 C CA . ALA A 1 105 ? 21.650 -6.333 2.299 1.00 57.84 105 ALA A CA 1
ATOM 871 C C . ALA A 1 105 ? 22.890 -7.116 1.828 1.00 57.84 105 ALA A C 1
ATOM 873 O O . ALA A 1 105 ? 23.731 -6.560 1.132 1.00 57.84 105 ALA A O 1
ATOM 874 N N . ASN A 1 106 ? 22.967 -8.418 2.133 1.00 61.03 106 ASN A N 1
ATOM 875 C CA . ASN A 1 106 ? 24.143 -9.248 1.838 1.00 61.03 106 ASN A CA 1
ATOM 876 C C . ASN A 1 106 ? 24.020 -10.135 0.588 1.00 61.03 106 ASN A C 1
ATOM 878 O O . ASN A 1 106 ? 24.894 -10.968 0.335 1.00 61.03 106 ASN A O 1
ATOM 882 N N . LYS A 1 107 ? 22.957 -10.003 -0.217 1.00 69.56 107 LYS A N 1
ATOM 883 C CA . LYS A 1 107 ? 22.916 -10.691 -1.515 1.00 69.56 107 LYS A CA 1
ATOM 884 C C . LYS A 1 107 ? 23.924 -10.010 -2.439 1.00 69.56 107 LYS A C 1
ATOM 886 O O . LYS A 1 107 ? 23.695 -8.854 -2.785 1.00 69.56 107 LYS A O 1
ATOM 891 N N . PRO A 1 108 ? 24.986 -10.716 -2.881 1.00 69.94 108 PRO A N 1
ATOM 892 C CA . PRO A 1 108 ? 26.004 -10.096 -3.703 1.00 69.94 108 PRO A CA 1
ATOM 893 C C . PRO A 1 108 ? 25.350 -9.551 -4.964 1.00 69.94 108 PRO A C 1
ATOM 895 O O . PRO A 1 108 ? 24.552 -10.260 -5.605 1.00 69.94 108 PRO A O 1
ATOM 898 N N . THR A 1 109 ? 25.657 -8.297 -5.281 1.00 79.31 109 THR A N 1
ATOM 899 C CA . THR A 1 109 ? 25.127 -7.615 -6.462 1.00 79.31 109 THR A CA 1
ATOM 900 C C . THR A 1 109 ? 25.464 -8.416 -7.722 1.00 79.31 109 THR A C 1
ATOM 902 O O . THR A 1 109 ? 26.363 -9.262 -7.738 1.00 79.31 109 THR A O 1
ATOM 905 N N . LYS A 1 110 ? 24.730 -8.195 -8.822 1.00 82.56 110 LYS A N 1
ATOM 906 C CA . LYS A 1 110 ? 24.994 -8.899 -10.094 1.00 82.56 110 LYS A CA 1
ATOM 907 C C . LYS A 1 110 ? 26.454 -8.719 -10.542 1.00 82.56 110 LYS A C 1
ATOM 909 O O . LYS A 1 110 ? 27.019 -9.627 -11.146 1.00 82.56 110 LYS A O 1
ATOM 914 N N . GLU A 1 111 ? 27.063 -7.587 -10.200 1.00 79.75 111 GLU A N 1
ATOM 915 C CA . GLU A 1 111 ? 28.472 -7.277 -10.447 1.00 79.75 111 GLU A CA 1
ATOM 916 C C . GLU A 1 111 ? 29.412 -8.032 -9.507 1.00 79.75 111 GLU A C 1
ATOM 918 O O . GLU A 1 111 ? 30.335 -8.680 -9.988 1.00 79.75 111 GLU A O 1
ATOM 923 N N . GLU A 1 112 ? 29.134 -8.081 -8.204 1.00 85.31 112 GLU A N 1
ATOM 924 C CA . GLU A 1 112 ? 29.919 -8.894 -7.262 1.00 85.31 112 GLU A CA 1
ATOM 925 C C . GLU A 1 112 ? 29.861 -10.388 -7.589 1.00 85.31 112 GLU A C 1
ATOM 927 O O . GLU A 1 112 ? 30.851 -11.100 -7.438 1.00 85.31 112 GLU A O 1
ATOM 932 N N . ARG A 1 113 ? 28.723 -10.887 -8.089 1.00 88.94 113 ARG A N 1
ATOM 933 C CA . ARG A 1 113 ? 28.613 -12.273 -8.575 1.00 88.94 113 ARG A CA 1
ATOM 934 C C . ARG A 1 113 ? 29.488 -12.512 -9.800 1.00 88.94 113 ARG A C 1
ATOM 936 O O . ARG A 1 113 ? 30.115 -13.565 -9.886 1.00 88.94 113 ARG A O 1
ATOM 943 N N . LYS A 1 114 ? 29.549 -11.552 -10.730 1.00 91.75 114 LYS A N 1
ATOM 944 C CA . LYS A 1 114 ? 30.460 -11.617 -11.883 1.00 91.75 114 LYS A CA 1
ATOM 945 C C . LYS A 1 114 ? 31.918 -11.572 -11.433 1.00 91.75 114 LYS A C 1
ATOM 947 O O . LYS A 1 114 ? 32.703 -12.376 -11.923 1.00 91.75 114 LYS A O 1
ATOM 952 N N . LEU A 1 115 ? 32.254 -10.706 -10.476 1.00 93.56 115 LEU A N 1
ATOM 953 C CA . LEU A 1 115 ? 33.607 -10.581 -9.939 1.00 93.56 115 LEU A CA 1
ATOM 954 C C . LEU A 1 115 ? 34.044 -11.873 -9.238 1.00 93.56 115 LEU A C 1
ATOM 956 O O . LEU A 1 115 ? 35.087 -12.419 -9.573 1.00 93.56 115 LEU A O 1
ATOM 960 N N . LYS A 1 116 ? 33.197 -12.436 -8.364 1.00 93.19 116 LYS A N 1
ATOM 961 C CA . LYS A 1 116 ? 33.452 -13.728 -7.703 1.00 93.19 116 LYS A CA 1
ATOM 962 C C . LYS A 1 116 ? 33.581 -14.879 -8.697 1.00 93.19 116 LYS A C 1
ATOM 964 O O . LYS A 1 116 ? 34.379 -15.788 -8.489 1.00 93.19 116 LYS A O 1
ATOM 969 N N . LEU A 1 117 ? 32.806 -14.867 -9.784 1.00 94.81 117 LEU A N 1
ATOM 970 C CA . LEU A 1 117 ? 32.937 -15.867 -10.845 1.00 94.81 117 LEU A CA 1
ATOM 971 C C . LEU A 1 117 ? 34.268 -15.709 -11.594 1.00 94.81 117 LEU A C 1
ATOM 973 O O . LEU A 1 117 ? 34.934 -16.702 -11.871 1.00 94.81 117 LEU A O 1
ATOM 977 N N . GLN A 1 118 ? 34.668 -14.474 -11.894 1.00 94.56 118 GLN A N 1
ATOM 978 C CA . GLN A 1 118 ? 35.929 -14.171 -12.563 1.00 94.56 118 GLN A CA 1
ATOM 979 C C . GLN A 1 118 ? 37.134 -14.529 -11.686 1.00 94.56 118 GLN A C 1
ATOM 981 O O . GLN A 1 118 ? 38.081 -15.138 -12.175 1.00 94.56 118 GLN A O 1
ATOM 986 N N . GLU A 1 119 ? 37.064 -14.233 -10.390 1.00 96.31 119 GLU A N 1
ATOM 987 C CA . GLU A 1 119 ? 38.050 -14.626 -9.384 1.00 96.31 119 GLU A CA 1
ATOM 988 C C . GLU A 1 119 ? 38.151 -16.153 -9.277 1.00 96.31 119 GLU A C 1
ATOM 990 O O . GLU A 1 119 ? 39.247 -16.709 -9.322 1.00 96.31 119 GLU A O 1
ATOM 995 N N . LYS A 1 120 ? 37.012 -16.858 -9.250 1.00 96.88 120 LYS A N 1
ATOM 996 C CA . LYS A 1 120 ? 36.982 -18.327 -9.254 1.00 96.88 120 LYS A CA 1
ATOM 997 C C . LYS A 1 120 ? 37.644 -18.913 -10.506 1.00 96.88 120 LYS A C 1
ATOM 999 O O . LYS A 1 120 ? 38.447 -19.833 -10.385 1.00 96.88 120 LYS A O 1
ATOM 1004 N N . LEU A 1 121 ? 37.347 -18.366 -11.686 1.00 96.44 121 LEU A N 1
ATOM 1005 C CA . LEU A 1 121 ? 37.964 -18.786 -12.951 1.00 96.44 121 LEU A CA 1
ATOM 1006 C C . LEU A 1 121 ? 39.465 -18.476 -12.996 1.00 96.44 121 LEU A C 1
ATOM 1008 O O . LEU A 1 121 ? 40.243 -19.246 -13.557 1.00 96.44 121 LEU A O 1
ATOM 1012 N N . TRP A 1 122 ? 39.884 -17.356 -12.409 1.00 96.38 122 TRP A N 1
ATOM 1013 C CA . TRP A 1 122 ? 41.293 -16.996 -12.302 1.00 96.38 122 TRP A CA 1
ATOM 1014 C C . TRP A 1 122 ? 42.044 -17.968 -11.386 1.00 96.38 122 TRP A C 1
ATOM 1016 O O . TRP A 1 122 ? 43.060 -18.523 -11.796 1.00 96.38 122 TRP A O 1
ATOM 1026 N N . MET A 1 123 ? 41.493 -18.276 -10.209 1.00 97.00 123 MET A N 1
ATOM 1027 C CA . MET A 1 123 ? 42.060 -19.265 -9.283 1.00 97.00 123 MET A CA 1
ATOM 1028 C C . MET A 1 123 ? 42.134 -20.669 -9.897 1.00 97.00 123 MET A C 1
ATOM 1030 O O . MET A 1 123 ? 43.100 -21.395 -9.674 1.00 97.00 123 MET A O 1
ATOM 1034 N N . GLU A 1 124 ? 41.142 -21.057 -10.700 1.00 96.81 124 GLU A N 1
ATOM 1035 C CA . GLU A 1 124 ? 41.153 -22.332 -11.425 1.00 96.81 124 GLU A CA 1
ATOM 1036 C C . GLU A 1 124 ? 42.266 -22.382 -12.485 1.00 96.81 124 GLU A C 1
ATOM 1038 O O . GLU A 1 124 ? 42.954 -23.396 -12.608 1.00 96.81 124 GLU A O 1
ATOM 1043 N N . ARG A 1 125 ? 42.526 -21.270 -13.189 1.00 96.75 125 ARG A N 1
ATOM 1044 C CA . ARG A 1 125 ? 43.676 -21.159 -14.103 1.00 96.75 125 ARG A CA 1
ATOM 1045 C C . ARG A 1 125 ? 45.012 -21.233 -13.372 1.00 96.75 125 ARG A C 1
ATOM 1047 O O . ARG A 1 125 ? 45.910 -21.908 -13.865 1.00 96.75 125 ARG A O 1
ATOM 1054 N N . VAL A 1 126 ? 45.146 -20.570 -12.222 1.00 96.56 126 VAL A N 1
ATOM 1055 C CA . VAL A 1 126 ? 46.373 -20.620 -11.409 1.00 96.56 126 VAL A CA 1
ATOM 1056 C C . VAL A 1 126 ? 46.668 -22.060 -10.983 1.00 96.56 126 VAL A C 1
ATOM 1058 O O . VAL A 1 126 ? 47.767 -22.548 -11.239 1.00 96.56 126 VAL A O 1
ATOM 1061 N N . ARG A 1 127 ? 45.666 -22.786 -10.465 1.00 97.12 127 ARG A N 1
ATOM 1062 C CA . ARG A 1 127 ? 45.818 -24.213 -10.124 1.00 97.12 127 ARG A CA 1
ATOM 1063 C C . ARG A 1 127 ? 46.210 -25.069 -11.326 1.00 97.12 127 ARG A C 1
ATOM 1065 O O . ARG A 1 127 ? 47.087 -25.913 -11.210 1.00 97.12 127 ARG A O 1
ATOM 1072 N N . ALA A 1 128 ? 45.605 -24.837 -12.492 1.00 95.38 128 ALA A N 1
ATOM 1073 C CA . ALA A 1 128 ? 45.942 -25.592 -13.698 1.00 95.38 128 ALA A CA 1
ATOM 1074 C C . ALA A 1 128 ? 47.405 -25.385 -14.139 1.00 95.38 128 ALA A C 1
ATOM 1076 O O . ALA A 1 128 ? 48.040 -26.321 -14.629 1.00 95.38 128 ALA A O 1
ATOM 1077 N N . VAL A 1 129 ? 47.951 -24.177 -13.959 1.00 96.12 129 VAL A N 1
ATOM 1078 C CA . VAL A 1 129 ? 49.363 -23.875 -14.245 1.00 96.12 129 VAL A CA 1
ATOM 1079 C C . VAL A 1 129 ? 50.289 -24.544 -13.228 1.00 96.12 129 VAL A C 1
ATOM 1081 O O . VAL A 1 129 ? 51.296 -25.130 -13.627 1.00 96.12 129 VAL A O 1
ATOM 1084 N N . GLU A 1 130 ? 49.945 -24.517 -11.939 1.00 96.31 130 GLU A N 1
ATOM 1085 C CA . GLU A 1 130 ? 50.702 -25.216 -10.891 1.00 96.31 130 GLU A CA 1
ATOM 1086 C C . GLU A 1 130 ? 50.741 -26.731 -11.133 1.00 96.31 130 GLU A C 1
ATOM 1088 O O . GLU A 1 130 ? 51.820 -27.329 -11.128 1.00 96.31 130 GLU A O 1
ATOM 1093 N N . ASP A 1 131 ? 49.596 -27.341 -11.446 1.00 95.50 131 ASP A N 1
ATOM 1094 C CA . ASP A 1 131 ? 49.493 -28.766 -11.773 1.00 95.50 131 ASP A CA 1
ATOM 1095 C C . ASP A 1 131 ? 50.325 -29.128 -13.014 1.00 95.50 131 ASP A C 1
ATOM 1097 O O . ASP A 1 131 ? 50.984 -30.172 -13.056 1.00 95.50 131 ASP A O 1
ATOM 1101 N N . ALA A 1 132 ? 50.329 -28.267 -14.038 1.00 93.94 132 ALA A N 1
ATOM 1102 C CA . ALA A 1 132 ? 51.161 -28.455 -15.223 1.00 93.94 132 ALA A CA 1
ATOM 1103 C C . ALA A 1 132 ? 52.660 -28.368 -14.887 1.00 93.94 132 ALA A C 1
ATOM 1105 O O . ALA A 1 132 ? 53.446 -29.185 -15.375 1.00 93.94 132 ALA A O 1
ATOM 1106 N N . GLY A 1 133 ? 53.049 -27.435 -14.013 1.00 94.81 133 GLY A N 1
ATOM 1107 C CA . GLY A 1 133 ? 54.417 -27.300 -13.512 1.00 94.81 133 GLY A CA 1
ATOM 1108 C C . GLY A 1 133 ? 54.885 -28.535 -12.739 1.00 94.81 133 GLY A C 1
ATOM 1109 O O . GLY A 1 133 ? 55.958 -29.071 -13.024 1.00 94.81 133 GLY A O 1
ATOM 1110 N N . GLN A 1 134 ? 54.056 -29.053 -11.829 1.00 93.06 134 GLN A N 1
ATOM 1111 C CA . GLN A 1 134 ? 54.357 -30.277 -11.076 1.00 93.06 134 GLN A CA 1
ATOM 1112 C C . GLN A 1 134 ? 54.491 -31.497 -11.997 1.00 93.06 134 GLN A C 1
ATOM 1114 O O . GLN A 1 134 ? 55.418 -32.295 -11.847 1.00 93.06 134 GLN A O 1
ATOM 1119 N N . ARG A 1 135 ? 53.620 -31.625 -13.009 1.00 91.44 135 ARG A N 1
ATOM 1120 C CA . ARG A 1 135 ? 53.727 -32.694 -14.019 1.00 91.44 135 ARG A CA 1
ATOM 1121 C C . ARG A 1 135 ? 55.008 -32.587 -14.842 1.00 91.44 135 ARG A C 1
ATOM 1123 O O . ARG A 1 135 ? 55.628 -33.611 -15.123 1.00 91.44 135 ARG A O 1
ATOM 1130 N N . ALA A 1 136 ? 55.426 -31.376 -15.210 1.00 89.00 136 ALA A N 1
ATOM 1131 C CA . ALA A 1 136 ? 56.671 -31.159 -15.941 1.00 89.00 136 ALA A CA 1
ATOM 1132 C C . ALA A 1 136 ? 57.906 -31.523 -15.097 1.00 89.00 136 ALA A C 1
ATOM 1134 O O . ALA A 1 136 ? 58.820 -32.174 -15.605 1.00 89.00 136 ALA A O 1
ATOM 1135 N N . GLN A 1 137 ? 57.911 -31.180 -13.805 1.00 87.62 137 GLN A N 1
ATOM 1136 C CA . GLN A 1 137 ? 58.977 -31.566 -12.871 1.00 87.62 137 GLN A CA 1
ATOM 1137 C C . GLN A 1 137 ? 59.027 -33.083 -12.626 1.00 87.62 137 GLN A C 1
ATOM 1139 O O . GLN A 1 137 ? 60.106 -33.673 -12.596 1.00 87.62 137 GLN A O 1
ATOM 1144 N N . ALA A 1 138 ? 57.873 -33.748 -12.516 1.00 85.75 138 ALA A N 1
ATOM 1145 C CA . ALA A 1 138 ? 57.812 -35.207 -12.421 1.00 85.75 138 ALA A CA 1
ATOM 1146 C C . ALA A 1 138 ? 58.296 -35.901 -13.711 1.00 85.75 138 ALA A C 1
ATOM 1148 O O . ALA A 1 138 ? 58.909 -36.967 -13.667 1.00 85.75 138 ALA A O 1
ATOM 1149 N N . ALA A 1 139 ? 58.053 -35.295 -14.877 1.00 81.81 139 ALA A N 1
ATOM 1150 C CA . ALA A 1 139 ? 58.524 -35.819 -16.156 1.00 81.81 139 ALA A CA 1
ATOM 1151 C C . ALA A 1 139 ? 60.040 -35.635 -16.362 1.00 81.81 139 ALA A C 1
ATOM 1153 O O . ALA A 1 139 ? 60.661 -36.456 -17.042 1.00 81.81 139 ALA A O 1
ATOM 1154 N N . SER A 1 140 ? 60.650 -34.588 -15.794 1.00 79.06 140 SER A N 1
ATOM 1155 C CA . SER A 1 140 ? 62.096 -34.351 -15.897 1.00 79.06 140 SER A CA 1
ATOM 1156 C C . SER A 1 140 ? 62.910 -35.210 -14.923 1.00 79.06 140 SER A C 1
ATOM 1158 O O . SER A 1 140 ? 63.970 -35.706 -15.306 1.00 79.06 140 SER A O 1
ATOM 1160 N N . SER A 1 141 ? 62.400 -35.482 -13.718 1.00 73.56 141 SER A N 1
ATOM 1161 C CA . SER A 1 141 ? 63.070 -36.357 -12.741 1.00 73.56 141 SER A CA 1
ATOM 1162 C C . SER A 1 141 ? 63.104 -37.835 -13.159 1.00 73.56 141 SER A C 1
ATOM 1164 O O . SER A 1 141 ? 63.995 -38.572 -12.741 1.00 73.56 141 SER A O 1
ATOM 1166 N N . ASN A 1 142 ? 62.213 -38.263 -14.059 1.00 64.88 142 ASN A N 1
ATOM 1167 C CA . ASN A 1 142 ? 62.152 -39.643 -14.551 1.00 64.88 142 ASN A CA 1
ATOM 1168 C C . ASN A 1 142 ? 63.066 -39.931 -15.766 1.00 64.88 142 ASN A C 1
ATOM 1170 O O . ASN A 1 142 ? 63.062 -41.043 -16.288 1.00 64.88 142 ASN A O 1
ATOM 1174 N N . LYS A 1 143 ? 63.849 -38.952 -16.248 1.00 60.88 143 LYS A N 1
ATOM 1175 C CA . LYS A 1 143 ? 64.780 -39.145 -17.383 1.00 60.88 143 LYS A CA 1
ATOM 1176 C C . LYS A 1 143 ? 66.211 -39.523 -16.981 1.00 60.88 143 LYS A C 1
ATOM 1178 O O . LYS A 1 143 ? 66.992 -39.863 -17.863 1.00 60.88 143 LYS A O 1
ATOM 1183 N N . ASN A 1 144 ? 66.546 -39.526 -15.687 1.00 57.88 144 ASN A N 1
ATOM 1184 C CA . ASN A 1 144 ? 67.892 -39.872 -15.202 1.00 57.88 144 ASN A CA 1
ATOM 1185 C C . ASN A 1 144 ? 68.047 -41.310 -14.673 1.00 57.88 144 ASN A C 1
ATOM 1187 O O . ASN A 1 144 ? 69.125 -41.682 -14.220 1.00 57.88 144 ASN A O 1
ATOM 1191 N N . SER A 1 145 ? 67.021 -42.154 -14.775 1.00 54.16 145 SER A N 1
ATOM 1192 C CA . SER A 1 145 ? 67.118 -43.589 -14.488 1.00 54.16 145 SER A CA 1
ATOM 1193 C C . SER A 1 145 ? 67.388 -44.380 -15.773 1.00 54.16 145 SER A C 1
ATOM 1195 O O . SER A 1 145 ? 66.564 -45.165 -16.239 1.00 54.16 145 SER A O 1
ATOM 1197 N N . GLN A 1 146 ? 68.571 -44.197 -16.370 1.00 53.31 146 GLN A N 1
ATOM 1198 C CA . GLN A 1 146 ? 69.068 -45.209 -17.302 1.00 53.31 146 GLN A CA 1
ATOM 1199 C C . GLN A 1 146 ? 69.319 -46.515 -16.528 1.00 53.31 146 GLN A C 1
ATOM 1201 O O . GLN A 1 146 ? 70.047 -46.499 -15.532 1.00 53.31 146 GLN A O 1
ATOM 1206 N N . PRO A 1 147 ? 68.750 -47.657 -16.953 1.00 50.53 147 PRO A N 1
ATOM 1207 C CA . PRO A 1 147 ? 69.072 -48.932 -16.344 1.00 50.53 147 PRO A CA 1
ATOM 1208 C C . PRO A 1 147 ? 70.485 -49.314 -16.779 1.00 50.53 147 PRO A C 1
ATOM 1210 O O . PRO A 1 147 ? 70.719 -49.670 -17.936 1.00 50.53 147 PRO A O 1
ATOM 1213 N N . ASN A 1 148 ? 71.427 -49.237 -15.841 1.00 48.47 148 ASN A N 1
ATOM 1214 C CA . ASN A 1 148 ? 72.755 -49.804 -15.998 1.00 48.47 148 ASN A CA 1
ATOM 1215 C C . ASN A 1 148 ? 72.601 -51.328 -16.159 1.00 48.47 148 ASN A C 1
ATOM 1217 O O . ASN A 1 148 ? 72.385 -52.062 -15.193 1.00 48.47 148 ASN A O 1
ATOM 1221 N N . LYS A 1 149 ? 72.605 -51.798 -17.410 1.00 51.66 149 LYS A N 1
ATOM 1222 C CA . LYS A 1 149 ? 72.565 -53.220 -17.755 1.00 51.66 149 LYS A CA 1
ATOM 1223 C C . LYS A 1 149 ? 73.948 -53.811 -17.521 1.00 51.66 149 LYS A C 1
ATOM 1225 O O . LYS A 1 149 ? 74.753 -53.865 -18.440 1.00 51.66 149 LYS A O 1
ATOM 1230 N N . ASN A 1 150 ? 74.198 -54.278 -16.304 1.00 48.72 150 ASN A N 1
ATOM 1231 C CA . ASN A 1 150 ? 75.156 -55.350 -16.063 1.00 48.72 150 ASN A CA 1
ATOM 1232 C C . ASN A 1 150 ? 74.934 -55.949 -14.676 1.00 48.72 150 ASN A C 1
ATOM 1234 O O . ASN A 1 150 ? 75.319 -55.345 -13.682 1.00 48.72 150 ASN A O 1
ATOM 1238 N N . SER A 1 151 ? 74.299 -57.123 -14.619 1.00 44.19 151 SER A N 1
ATOM 1239 C CA . SER A 1 151 ? 74.801 -58.329 -13.930 1.00 44.19 151 SER A CA 1
ATOM 1240 C C . SER A 1 151 ? 73.683 -59.358 -13.688 1.00 44.19 151 SER A C 1
ATOM 1242 O O . SER A 1 151 ? 72.673 -59.105 -13.044 1.00 44.19 151 SER A O 1
ATOM 1244 N N . GLN A 1 152 ? 73.902 -60.520 -14.305 1.00 44.19 152 GLN A N 1
ATOM 1245 C CA . GLN A 1 152 ? 73.704 -61.877 -13.790 1.00 44.19 152 GLN A CA 1
ATOM 1246 C C . GLN A 1 152 ? 72.405 -62.249 -13.054 1.00 44.19 152 GLN A C 1
ATOM 1248 O O . GLN A 1 152 ? 72.186 -61.965 -11.884 1.00 44.19 152 GLN A O 1
ATOM 1253 N N . SER A 1 153 ? 71.618 -63.053 -13.777 1.00 47.31 153 SER A N 1
ATOM 1254 C CA . SER A 1 153 ? 71.079 -64.345 -13.336 1.00 47.31 153 SER A CA 1
ATOM 1255 C C . SER A 1 153 ? 70.832 -64.527 -11.835 1.00 47.31 153 SER A C 1
ATOM 1257 O O . SER A 1 153 ? 71.735 -64.914 -11.096 1.00 47.31 153 SER A O 1
ATOM 1259 N N . ASN A 1 154 ? 69.562 -64.489 -11.432 1.00 39.56 154 ASN A N 1
ATOM 1260 C CA . ASN A 1 154 ? 69.088 -65.529 -10.531 1.00 39.56 154 ASN A CA 1
ATOM 1261 C C . ASN A 1 154 ? 67.612 -65.853 -10.766 1.00 39.56 154 ASN A C 1
ATOM 1263 O O . ASN A 1 154 ? 66.745 -64.980 -10.804 1.00 39.56 154 ASN A O 1
ATOM 1267 N N . LYS A 1 155 ? 67.355 -67.143 -10.983 1.00 49.69 155 LYS A N 1
ATOM 1268 C CA . LYS A 1 155 ? 66.025 -67.736 -11.082 1.00 49.69 155 LYS A CA 1
ATOM 1269 C C . LYS A 1 155 ? 65.451 -67.806 -9.672 1.00 49.69 155 LYS A C 1
ATOM 1271 O O . LYS A 1 155 ? 65.988 -68.539 -8.855 1.00 49.69 155 LYS A O 1
ATOM 1276 N N . ASN A 1 156 ? 64.376 -67.075 -9.403 1.00 48.22 156 ASN A N 1
ATOM 1277 C CA . ASN A 1 156 ? 63.215 -67.558 -8.650 1.00 48.22 156 ASN A CA 1
ATOM 1278 C C . ASN A 1 156 ? 62.273 -66.399 -8.348 1.00 48.22 156 ASN A C 1
ATOM 1280 O O . ASN A 1 156 ? 62.712 -65.349 -7.884 1.00 48.22 156 ASN A O 1
ATOM 1284 N N . SER A 1 157 ? 60.982 -66.662 -8.560 1.00 41.66 157 SER A N 1
ATOM 1285 C CA . SER A 1 157 ? 59.804 -66.109 -7.866 1.00 41.66 157 SER A CA 1
ATOM 1286 C C . SER A 1 157 ? 58.710 -65.714 -8.857 1.00 41.66 157 SER A C 1
ATOM 1288 O O . SER A 1 157 ? 58.461 -64.545 -9.143 1.00 41.66 157 SER A O 1
ATOM 1290 N N . GLN A 1 158 ? 58.027 -66.737 -9.372 1.00 51.03 158 GLN A N 1
ATOM 1291 C CA . GLN A 1 158 ? 56.650 -66.617 -9.832 1.00 51.03 158 GLN A CA 1
ATOM 1292 C C . GLN A 1 158 ? 55.744 -66.425 -8.606 1.00 51.03 158 GLN A C 1
ATOM 1294 O O . GLN A 1 158 ? 55.428 -67.388 -7.925 1.00 51.03 158 GLN A O 1
ATOM 1299 N N . SER A 1 159 ? 55.325 -65.195 -8.316 1.00 51.66 159 SER A N 1
ATOM 1300 C CA . SER A 1 159 ? 54.010 -64.861 -7.737 1.00 51.66 159 SER A CA 1
ATOM 1301 C C . SER A 1 159 ? 53.874 -63.330 -7.739 1.00 51.66 159 SER A C 1
ATOM 1303 O O . SER A 1 159 ? 54.881 -62.639 -7.657 1.00 51.66 159 SER A O 1
ATOM 1305 N N . ASN A 1 160 ? 52.654 -62.798 -7.839 1.00 51.31 160 ASN A N 1
ATOM 1306 C CA . ASN A 1 160 ? 52.305 -61.360 -7.809 1.00 51.31 160 ASN A CA 1
ATOM 1307 C C . ASN A 1 160 ? 52.300 -60.559 -9.123 1.00 51.31 160 ASN A C 1
ATOM 1309 O O . ASN A 1 160 ? 52.600 -59.369 -9.129 1.00 51.31 160 ASN A O 1
ATOM 1313 N N . LYS A 1 161 ? 51.805 -61.143 -10.224 1.00 46.25 161 LYS A N 1
ATOM 1314 C CA . LYS A 1 161 ? 51.317 -60.350 -11.380 1.00 46.25 161 LYS A CA 1
ATOM 1315 C C . LYS A 1 161 ? 49.808 -60.415 -11.658 1.00 46.25 161 LYS A C 1
ATOM 1317 O O . LYS A 1 161 ? 49.342 -59.734 -12.562 1.00 46.25 161 LYS A O 1
ATOM 1322 N N . ASN A 1 162 ? 49.022 -61.109 -10.827 1.00 48.62 162 ASN A N 1
ATOM 1323 C CA . ASN A 1 162 ? 47.567 -61.251 -11.028 1.00 48.62 162 ASN A CA 1
ATOM 1324 C C . ASN A 1 162 ? 46.667 -60.389 -10.119 1.00 48.62 162 ASN A C 1
ATOM 1326 O O . ASN A 1 162 ? 45.449 -60.514 -10.199 1.00 48.62 162 ASN A O 1
ATOM 1330 N N . GLN A 1 163 ? 47.202 -59.474 -9.301 1.00 51.31 163 GLN A N 1
ATOM 1331 C CA . GLN A 1 163 ? 46.365 -58.619 -8.433 1.00 51.31 163 GLN A CA 1
ATOM 1332 C C . GLN A 1 163 ? 46.111 -57.188 -8.940 1.00 51.31 163 GLN A C 1
ATOM 1334 O O . GLN A 1 163 ? 45.252 -56.505 -8.387 1.00 51.31 163 GLN A O 1
ATOM 1339 N N . GLN A 1 164 ? 46.766 -56.726 -10.012 1.00 49.72 164 GLN A N 1
ATOM 1340 C CA . GLN A 1 164 ? 46.540 -55.364 -10.537 1.00 49.72 164 GLN A CA 1
ATOM 1341 C C . GLN A 1 164 ? 45.651 -55.285 -11.787 1.00 49.72 164 GLN A C 1
ATOM 1343 O O . GLN A 1 164 ? 45.088 -54.229 -12.057 1.00 49.72 164 GLN A O 1
ATOM 1348 N N . LEU A 1 165 ? 45.416 -56.392 -12.500 1.00 48.28 165 LEU A N 1
ATOM 1349 C CA . LEU A 1 165 ? 44.505 -56.407 -13.655 1.00 48.28 165 LEU A CA 1
ATOM 1350 C C . LEU A 1 165 ? 43.017 -56.541 -13.276 1.00 48.28 165 LEU A C 1
ATOM 1352 O O . LEU A 1 165 ? 42.154 -56.273 -14.107 1.00 48.28 165 LEU A O 1
ATOM 1356 N N . ASN A 1 166 ? 42.700 -56.864 -12.016 1.00 49.06 166 ASN A N 1
ATOM 1357 C CA . ASN A 1 166 ? 41.319 -57.114 -11.581 1.00 49.06 166 ASN A CA 1
ATOM 1358 C C . ASN A 1 166 ? 40.610 -55.890 -10.953 1.00 49.06 166 ASN A C 1
ATOM 1360 O O . ASN A 1 166 ? 39.396 -55.907 -10.773 1.00 49.06 166 ASN A O 1
ATOM 1364 N N . LYS A 1 167 ? 41.329 -54.791 -10.666 1.00 49.44 167 LYS A N 1
ATOM 1365 C CA . LYS A 1 167 ? 40.710 -53.547 -10.154 1.00 49.44 167 LYS A CA 1
ATOM 1366 C C . LYS A 1 167 ? 40.159 -52.633 -11.257 1.00 49.44 167 LYS A C 1
ATOM 1368 O O . LYS A 1 167 ? 39.173 -51.940 -11.027 1.00 49.44 167 LYS A O 1
ATOM 1373 N N . ASN A 1 168 ? 40.701 -52.692 -12.477 1.00 48.91 168 ASN A N 1
ATOM 1374 C CA . ASN A 1 168 ? 40.231 -51.845 -13.585 1.00 48.91 168 ASN A CA 1
ATOM 1375 C C . ASN A 1 168 ? 39.019 -52.411 -14.347 1.00 48.91 168 ASN A C 1
ATOM 1377 O O . ASN A 1 168 ? 38.364 -51.669 -15.074 1.00 48.91 168 ASN A O 1
ATOM 1381 N N . GLN A 1 169 ? 38.655 -53.684 -14.153 1.00 54.31 169 GLN A N 1
ATOM 1382 C CA . GLN A 1 169 ? 37.445 -54.258 -14.763 1.00 54.31 169 GLN A CA 1
ATOM 1383 C C . GLN A 1 169 ? 36.167 -54.049 -13.928 1.00 54.31 169 GLN A C 1
ATOM 1385 O O . GLN A 1 169 ? 35.070 -54.120 -14.479 1.00 54.31 169 GLN A O 1
ATOM 1390 N N . GLN A 1 170 ? 36.270 -53.724 -12.632 1.00 52.00 170 GLN A N 1
ATOM 1391 C CA . GLN A 1 170 ? 35.094 -53.457 -11.788 1.00 52.00 170 GLN A CA 1
ATOM 1392 C C . GLN A 1 170 ? 34.571 -52.012 -11.892 1.00 52.00 170 GLN A C 1
ATOM 1394 O O . GLN A 1 170 ? 33.371 -51.792 -11.745 1.00 52.00 170 GLN A O 1
ATOM 1399 N N . LEU A 1 171 ? 35.414 -51.033 -12.240 1.00 50.56 171 LEU A N 1
ATOM 1400 C CA . LEU A 1 171 ? 34.983 -49.632 -12.384 1.00 50.56 171 LEU A CA 1
ATOM 1401 C C . LEU A 1 171 ? 34.164 -49.359 -13.660 1.00 50.56 171 LEU A C 1
ATOM 1403 O O . LEU A 1 171 ? 33.364 -48.428 -13.678 1.00 50.56 171 LEU A O 1
ATOM 1407 N N . ASN A 1 172 ? 34.280 -50.200 -14.695 1.00 49.25 172 ASN A N 1
ATOM 1408 C CA . ASN A 1 172 ? 33.557 -50.007 -15.960 1.00 49.25 172 ASN A CA 1
ATOM 1409 C C . ASN A 1 172 ? 32.150 -50.641 -15.992 1.00 49.25 172 ASN A C 1
ATOM 1411 O O . ASN A 1 172 ? 31.349 -50.312 -16.864 1.00 49.25 172 ASN A O 1
ATOM 1415 N N . LYS A 1 173 ? 31.802 -51.512 -15.030 1.00 49.44 173 LYS A N 1
ATOM 1416 C CA . LYS A 1 173 ? 30.458 -52.122 -14.945 1.00 49.44 173 LYS A CA 1
ATOM 1417 C C . LYS A 1 173 ? 29.420 -51.241 -14.238 1.00 49.44 173 LYS A C 1
ATOM 1419 O O . LYS A 1 173 ? 28.234 -51.366 -14.528 1.00 49.44 173 LYS A O 1
ATOM 1424 N N . ASN A 1 174 ? 29.841 -50.288 -13.403 1.00 48.31 174 ASN A N 1
ATOM 1425 C CA . ASN A 1 174 ? 28.910 -49.418 -12.669 1.00 48.31 174 ASN A CA 1
ATOM 1426 C C . ASN A 1 174 ? 28.406 -48.201 -13.467 1.00 48.31 174 ASN A C 1
ATOM 1428 O O . ASN A 1 174 ? 27.455 -47.555 -13.039 1.00 48.31 174 ASN A O 1
ATOM 1432 N N . GLN A 1 175 ? 28.962 -47.906 -14.649 1.00 53.62 175 GLN A N 1
ATOM 1433 C CA . GLN A 1 175 ? 28.457 -46.827 -15.516 1.00 53.62 175 GLN A CA 1
ATOM 1434 C C . GLN A 1 175 ? 27.385 -47.275 -16.528 1.00 53.62 175 GLN A C 1
ATOM 1436 O O . GLN A 1 175 ? 26.729 -46.426 -17.129 1.00 53.62 175 GLN A O 1
ATOM 1441 N N . GLN A 1 176 ? 27.152 -48.582 -16.705 1.00 48.59 176 GLN A N 1
ATOM 1442 C CA . GLN A 1 176 ? 26.166 -49.089 -17.675 1.00 48.59 176 GLN A CA 1
ATOM 1443 C C . GLN A 1 176 ? 24.789 -49.430 -17.079 1.00 48.59 176 GLN A C 1
ATOM 1445 O O . GLN A 1 176 ? 23.836 -49.592 -17.836 1.00 48.59 176 GLN A O 1
ATOM 1450 N N . LEU A 1 177 ? 24.629 -49.469 -15.750 1.00 46.91 177 LEU A N 1
ATOM 1451 C CA . LEU A 1 177 ? 23.356 -49.850 -15.113 1.00 46.91 177 LEU A CA 1
ATOM 1452 C C . LEU A 1 177 ? 22.388 -48.686 -14.829 1.00 46.91 177 LEU A C 1
ATOM 1454 O O . LEU A 1 177 ? 21.267 -48.938 -14.404 1.00 46.91 177 LEU A O 1
ATOM 1458 N N . ASN A 1 178 ? 22.754 -47.431 -15.120 1.00 45.31 178 ASN A N 1
ATOM 1459 C CA . ASN A 1 178 ? 21.945 -46.258 -14.743 1.00 45.31 178 ASN A CA 1
ATOM 1460 C C . ASN A 1 178 ? 21.238 -45.536 -15.913 1.00 45.31 178 ASN A C 1
ATOM 1462 O O . ASN A 1 178 ? 20.904 -44.360 -15.807 1.00 45.31 178 ASN A O 1
ATOM 1466 N N . LYS A 1 179 ? 21.019 -46.215 -17.052 1.00 44.03 179 LYS A N 1
ATOM 1467 C CA . LYS A 1 179 ? 20.334 -45.635 -18.233 1.00 44.03 179 LYS A CA 1
ATOM 1468 C C . LYS A 1 179 ? 18.969 -46.237 -18.578 1.00 44.03 179 LYS A C 1
ATOM 1470 O O . LYS A 1 179 ? 18.338 -45.764 -19.516 1.00 44.03 179 LYS A O 1
ATOM 1475 N N . ASN A 1 180 ? 18.468 -47.208 -17.816 1.00 44.09 180 ASN A N 1
ATOM 1476 C CA . ASN A 1 180 ? 17.240 -47.928 -18.170 1.00 44.09 180 ASN A CA 1
ATOM 1477 C C . ASN A 1 180 ? 16.120 -47.793 -17.134 1.00 44.09 180 ASN A C 1
ATOM 1479 O O . ASN A 1 180 ? 15.583 -48.805 -16.713 1.00 44.09 180 ASN A O 1
ATOM 1483 N N . GLN A 1 181 ? 15.716 -46.573 -16.762 1.00 44.16 181 GLN A N 1
ATOM 1484 C CA . GLN A 1 181 ? 14.371 -46.332 -16.213 1.00 44.16 181 GLN A CA 1
ATOM 1485 C C . GLN A 1 181 ? 13.862 -44.936 -16.614 1.00 44.16 181 GLN A C 1
ATOM 1487 O O . GLN A 1 181 ? 14.098 -43.949 -15.928 1.00 44.16 181 GLN A O 1
ATOM 1492 N N . GLN A 1 182 ? 13.137 -44.851 -17.733 1.00 43.31 182 GLN A N 1
ATOM 1493 C CA . GLN A 1 182 ? 12.171 -43.774 -17.971 1.00 43.31 182 GLN A CA 1
ATOM 1494 C C . GLN A 1 182 ? 10.811 -44.382 -18.348 1.00 43.31 182 GLN A C 1
ATOM 1496 O O . GLN A 1 182 ? 10.758 -45.248 -19.227 1.00 43.31 182 GLN A O 1
ATOM 1501 N N . PRO A 1 183 ? 9.699 -43.949 -17.724 1.00 50.22 183 PRO A N 1
ATOM 1502 C CA . PRO A 1 183 ? 8.370 -44.421 -18.080 1.00 50.22 183 PRO A CA 1
ATOM 1503 C C . PRO A 1 183 ? 7.830 -43.688 -19.318 1.00 50.22 183 PRO A C 1
ATOM 1505 O O . PRO A 1 183 ? 7.832 -42.460 -19.416 1.00 50.22 183 PRO A O 1
ATOM 1508 N N . LYS A 1 184 ? 7.321 -44.477 -20.269 1.00 42.12 184 LYS A N 1
ATOM 1509 C CA . LYS A 1 184 ? 6.671 -44.027 -21.507 1.00 42.12 184 LYS A CA 1
ATOM 1510 C C . LYS A 1 184 ? 5.377 -43.261 -21.194 1.00 42.12 184 LYS A C 1
ATOM 1512 O O . LYS A 1 184 ? 4.360 -43.875 -20.876 1.00 42.12 184 LYS A O 1
ATOM 1517 N N . ARG A 1 185 ? 5.367 -41.936 -21.372 1.00 43.94 185 ARG A N 1
ATOM 1518 C CA . ARG A 1 185 ? 4.127 -41.144 -21.477 1.00 43.94 185 ARG A CA 1
ATOM 1519 C C . ARG A 1 185 ? 3.713 -41.011 -22.945 1.00 43.94 185 ARG A C 1
ATOM 1521 O O . ARG A 1 185 ? 4.396 -40.379 -23.745 1.00 43.94 185 ARG A O 1
ATOM 1528 N N . LYS A 1 186 ? 2.578 -41.626 -23.292 1.00 45.31 186 LYS A N 1
ATOM 1529 C CA . LYS A 1 186 ? 1.903 -41.502 -24.592 1.00 45.31 186 LYS A CA 1
ATOM 1530 C C . LYS A 1 186 ? 1.355 -40.076 -24.742 1.00 45.31 186 LYS A C 1
ATOM 1532 O O . LYS A 1 186 ? 0.404 -39.715 -24.053 1.00 45.31 186 LYS A O 1
ATOM 1537 N N . ARG A 1 187 ? 1.928 -39.275 -25.644 1.00 39.06 187 ARG A N 1
ATOM 1538 C CA . ARG A 1 187 ? 1.323 -38.022 -26.125 1.00 39.06 187 ARG A CA 1
ATOM 1539 C C . ARG A 1 187 ? 0.510 -38.310 -27.387 1.00 39.06 187 ARG A C 1
ATOM 1541 O O . ARG A 1 187 ? 1.039 -38.849 -28.355 1.00 39.06 187 ARG A O 1
ATOM 1548 N N . LYS A 1 188 ? -0.780 -37.970 -27.338 1.00 42.19 188 LYS A N 1
ATOM 1549 C CA . LYS A 1 188 ? -1.697 -37.956 -28.483 1.00 42.19 188 LYS A CA 1
ATOM 1550 C C . LYS A 1 188 ? -1.274 -36.828 -29.431 1.00 42.19 188 LYS A C 1
ATOM 1552 O O . LYS A 1 188 ? -1.088 -35.700 -28.984 1.00 42.19 188 LYS A O 1
ATOM 1557 N N . GLN A 1 189 ? -1.090 -37.164 -30.704 1.00 36.84 189 GLN A N 1
ATOM 1558 C CA . GLN A 1 189 ? -0.865 -36.224 -31.801 1.00 36.84 189 GLN A CA 1
ATOM 1559 C C . GLN A 1 189 ? -2.200 -35.601 -32.230 1.00 36.84 189 GLN A C 1
ATOM 1561 O O . GLN A 1 189 ? -3.204 -36.304 -32.336 1.00 36.84 189 GLN A O 1
ATOM 1566 N N . SER A 1 190 ? -2.189 -34.300 -32.500 1.00 37.56 190 SER A N 1
ATOM 1567 C CA . SER A 1 190 ? -3.194 -33.581 -33.289 1.00 37.56 190 SER A CA 1
ATOM 1568 C C . SER A 1 190 ? -2.562 -33.104 -34.611 1.00 37.56 190 SER A C 1
ATOM 1570 O O . SER A 1 190 ? -1.332 -33.033 -34.698 1.00 37.56 190 SER A O 1
ATOM 1572 N N . PRO A 1 191 ? -3.367 -32.863 -35.665 1.00 52.72 191 PRO A N 1
ATOM 1573 C CA . PRO A 1 191 ? -2.910 -32.937 -37.050 1.00 52.72 191 PRO A CA 1
ATOM 1574 C C . PRO A 1 191 ? -2.219 -31.663 -37.540 1.00 52.72 191 PRO A C 1
ATOM 1576 O O . PRO A 1 191 ? -2.614 -30.543 -37.222 1.00 52.72 191 PRO A O 1
ATOM 1579 N N . LEU A 1 192 ? -1.201 -31.896 -38.363 1.00 38.84 192 LEU A N 1
ATOM 1580 C CA . LEU A 1 192 ? -0.376 -30.941 -39.089 1.00 38.84 192 LEU A CA 1
ATOM 1581 C C . LEU A 1 192 ? -1.167 -30.343 -40.270 1.00 38.84 192 LEU A C 1
ATOM 1583 O O . LEU A 1 192 ? -1.707 -31.092 -41.081 1.00 38.84 192 LEU A O 1
ATOM 1587 N N . MET A 1 193 ? -1.212 -29.012 -40.380 1.00 39.16 193 MET A N 1
ATOM 1588 C CA . MET A 1 193 ? -1.621 -28.316 -41.605 1.00 39.16 193 MET A CA 1
ATOM 1589 C C . MET A 1 193 ? -0.400 -28.144 -42.513 1.00 39.16 193 MET A C 1
ATOM 1591 O O . MET A 1 193 ? 0.589 -27.517 -42.129 1.00 39.16 193 MET A O 1
ATOM 1595 N N . ASP A 1 194 ? -0.494 -28.715 -43.712 1.00 40.41 194 ASP A N 1
ATOM 1596 C CA . ASP A 1 194 ? 0.465 -28.594 -44.806 1.00 40.41 194 ASP A CA 1
ATOM 1597 C C . ASP A 1 194 ? 0.553 -27.150 -45.319 1.00 40.41 194 ASP A C 1
ATOM 1599 O O . ASP A 1 194 ? -0.408 -26.608 -45.867 1.00 40.41 194 ASP A O 1
ATOM 1603 N N . VAL A 1 195 ? 1.742 -26.548 -45.242 1.00 39.94 195 VAL A N 1
ATOM 1604 C CA . VAL A 1 195 ? 2.090 -25.360 -46.033 1.00 39.94 195 VAL A CA 1
ATOM 1605 C C . VAL A 1 195 ? 3.338 -25.673 -46.848 1.00 39.94 195 VAL A C 1
ATOM 1607 O O . VAL A 1 195 ? 4.468 -25.642 -46.362 1.00 39.94 195 VAL A O 1
ATOM 1610 N N . LYS A 1 196 ? 3.110 -25.977 -48.128 1.00 42.22 196 LYS A N 1
ATOM 1611 C CA . LYS A 1 196 ? 4.138 -26.072 -49.168 1.00 42.22 196 LYS A CA 1
ATOM 1612 C C . LYS A 1 196 ? 4.807 -24.704 -49.335 1.00 42.22 196 LYS A C 1
ATOM 1614 O O . LYS A 1 196 ? 4.162 -23.754 -49.771 1.00 42.22 196 LYS A O 1
ATOM 1619 N N . ARG A 1 197 ? 6.110 -24.609 -49.053 1.00 36.66 197 ARG A N 1
ATOM 1620 C CA . ARG A 1 197 ? 6.954 -23.489 -49.500 1.00 36.66 197 ARG A CA 1
ATOM 1621 C C . ARG A 1 197 ? 8.021 -24.008 -50.456 1.00 36.66 197 ARG A C 1
ATOM 1623 O O . ARG A 1 197 ? 8.751 -24.945 -50.146 1.00 36.66 197 ARG A O 1
ATOM 1630 N N . ALA A 1 198 ? 8.035 -23.409 -51.641 1.00 36.88 198 ALA A N 1
ATOM 1631 C CA . ALA A 1 198 ? 8.903 -23.738 -52.757 1.00 36.88 198 ALA A CA 1
ATOM 1632 C C . ALA A 1 198 ? 10.388 -23.564 -52.398 1.00 36.88 198 ALA A C 1
ATOM 1634 O O . ALA A 1 198 ? 10.783 -22.561 -51.803 1.00 36.88 198 ALA A O 1
ATOM 1635 N N . ARG A 1 199 ? 11.204 -24.547 -52.796 1.00 35.25 199 ARG A N 1
ATOM 1636 C CA . ARG A 1 199 ? 12.666 -24.449 -52.839 1.00 35.25 199 ARG A CA 1
ATOM 1637 C C . ARG A 1 199 ? 13.056 -23.565 -54.022 1.00 35.25 199 ARG A C 1
ATOM 1639 O O . ARG A 1 199 ? 12.871 -23.970 -55.165 1.00 35.25 199 ARG A O 1
ATOM 1646 N N . VAL A 1 200 ? 13.609 -22.393 -53.736 1.00 36.88 200 VAL A N 1
ATOM 1647 C CA . VAL A 1 200 ? 14.419 -21.622 -54.686 1.00 36.88 200 VAL A CA 1
ATOM 1648 C C . VAL A 1 200 ? 15.874 -21.987 -54.410 1.00 36.88 200 VAL A C 1
ATOM 1650 O O . VAL A 1 200 ? 16.307 -21.973 -53.258 1.00 36.88 200 VAL A O 1
ATOM 1653 N N . GLY A 1 201 ? 16.581 -22.412 -55.457 1.00 37.88 201 GLY A N 1
ATOM 1654 C CA . GLY A 1 201 ? 17.970 -22.848 -55.394 1.00 37.88 201 GLY A CA 1
ATOM 1655 C C . GLY A 1 201 ? 18.906 -21.708 -55.006 1.00 37.88 201 GLY A C 1
ATOM 1656 O O . GLY A 1 201 ? 18.795 -20.597 -55.514 1.00 37.88 201 GLY A O 1
ATOM 1657 N N . THR A 1 202 ? 19.832 -22.002 -54.101 1.00 38.16 202 THR A N 1
ATOM 1658 C CA . THR A 1 202 ? 20.992 -21.161 -53.818 1.00 38.16 202 THR A CA 1
ATOM 1659 C C . THR A 1 202 ? 22.190 -21.791 -54.509 1.00 38.16 202 THR A C 1
ATOM 1661 O O . THR A 1 202 ? 22.679 -22.837 -54.081 1.00 38.16 202 THR A O 1
ATOM 1664 N N . GLU A 1 203 ? 22.614 -21.172 -55.605 1.00 36.22 203 GLU A N 1
ATOM 1665 C CA . GLU A 1 203 ? 23.882 -21.455 -56.264 1.00 36.22 203 GLU A CA 1
ATOM 1666 C C . GLU A 1 203 ? 25.042 -21.008 -55.365 1.00 36.22 203 GLU A C 1
ATOM 1668 O O . GLU A 1 203 ? 25.004 -19.952 -54.728 1.00 36.22 203 GLU A O 1
ATOM 1673 N N . ASN A 1 204 ? 26.063 -21.859 -55.292 1.00 41.50 204 ASN A N 1
ATOM 1674 C CA . ASN A 1 204 ? 27.307 -21.618 -54.579 1.00 41.50 204 ASN A CA 1
ATOM 1675 C C . ASN A 1 204 ? 28.082 -20.483 -55.257 1.00 41.50 204 ASN A C 1
ATOM 1677 O O . ASN A 1 204 ? 28.565 -20.646 -56.374 1.00 41.50 204 ASN A O 1
ATOM 1681 N N . ILE A 1 205 ? 28.253 -19.362 -54.557 1.00 41.00 205 ILE A N 1
ATOM 1682 C CA . ILE A 1 205 ? 29.269 -18.360 -54.887 1.00 41.00 205 ILE A CA 1
ATOM 1683 C C . ILE A 1 205 ? 30.386 -18.513 -53.857 1.00 41.00 205 ILE A C 1
ATOM 1685 O O . ILE A 1 205 ? 30.287 -18.031 -52.725 1.00 41.00 205 ILE A O 1
ATOM 1689 N N . GLU A 1 206 ? 31.443 -19.217 -54.254 1.00 39.41 206 GLU A N 1
ATOM 1690 C CA . GLU A 1 206 ? 32.729 -19.226 -53.563 1.00 39.41 206 GLU A CA 1
ATOM 1691 C C . GLU A 1 206 ? 33.313 -17.806 -53.606 1.00 39.41 206 GLU A C 1
ATOM 1693 O O . GLU A 1 206 ? 33.769 -17.324 -54.640 1.00 39.41 206 GLU A O 1
ATOM 1698 N N . ARG A 1 207 ? 33.256 -17.093 -52.475 1.00 40.19 207 ARG A N 1
ATOM 1699 C CA . ARG A 1 207 ? 34.025 -15.860 -52.279 1.00 40.19 207 ARG A CA 1
ATOM 1700 C C . ARG A 1 207 ? 35.392 -16.223 -51.721 1.00 40.19 207 ARG A C 1
ATOM 1702 O O . ARG A 1 207 ? 35.518 -16.574 -50.546 1.00 40.19 207 ARG A O 1
ATOM 1709 N N . GLU A 1 208 ? 36.398 -16.102 -52.575 1.00 38.50 208 GLU A N 1
ATOM 1710 C CA . GLU A 1 208 ? 37.807 -16.105 -52.203 1.00 38.50 208 GLU A CA 1
ATOM 1711 C C . GLU A 1 208 ? 38.068 -15.067 -51.098 1.00 38.50 208 GLU A C 1
ATOM 1713 O O . GLU A 1 208 ? 37.679 -13.899 -51.192 1.00 38.50 208 GLU A O 1
ATOM 1718 N N . ARG A 1 209 ? 38.702 -15.508 -50.007 1.00 41.50 209 ARG A N 1
ATOM 1719 C CA . ARG A 1 209 ? 39.172 -14.628 -48.934 1.00 41.50 209 ARG A CA 1
ATOM 1720 C C . ARG A 1 209 ? 40.477 -13.965 -49.386 1.00 41.50 209 ARG A C 1
ATOM 1722 O O . ARG A 1 209 ? 41.398 -14.691 -49.754 1.00 41.50 209 ARG A O 1
ATOM 1729 N N . PRO A 1 210 ? 40.618 -12.632 -49.297 1.00 43.50 210 PRO A N 1
ATOM 1730 C CA . PRO A 1 210 ? 41.901 -11.989 -49.530 1.00 43.50 210 PRO A CA 1
ATOM 1731 C C . PRO A 1 210 ? 42.840 -12.289 -48.355 1.00 43.50 210 PRO A C 1
ATOM 1733 O O . PRO A 1 210 ? 42.707 -11.755 -47.252 1.00 43.50 210 PRO A O 1
ATOM 1736 N N . THR A 1 211 ? 43.785 -13.188 -48.600 1.00 49.25 211 THR A N 1
ATOM 1737 C CA . THR A 1 211 ? 44.907 -13.505 -47.715 1.00 49.25 211 THR A CA 1
ATOM 1738 C C . THR A 1 211 ? 45.927 -12.372 -47.823 1.00 49.25 211 THR A C 1
ATOM 1740 O O . THR A 1 211 ? 46.682 -12.318 -48.788 1.00 49.25 211 THR A O 1
ATOM 1743 N N . GLY A 1 212 ? 45.927 -11.424 -46.879 1.00 45.44 212 GLY A N 1
ATOM 1744 C CA . GLY A 1 212 ? 46.917 -10.337 -46.905 1.00 45.44 212 GLY A CA 1
ATOM 1745 C C . GLY A 1 212 ? 46.682 -9.132 -45.995 1.00 45.44 212 GLY A C 1
ATOM 1746 O O . GLY A 1 212 ? 47.207 -8.064 -46.289 1.00 45.44 212 GLY A O 1
ATOM 1747 N N . MET A 1 213 ? 45.907 -9.246 -44.912 1.00 46.31 213 MET A N 1
ATOM 1748 C CA . MET A 1 213 ? 45.811 -8.155 -43.932 1.00 46.31 213 MET A CA 1
ATOM 1749 C C . MET A 1 213 ? 46.862 -8.347 -42.840 1.00 46.31 213 MET A C 1
ATOM 1751 O O . MET A 1 213 ? 46.859 -9.356 -42.135 1.00 46.31 213 MET A O 1
ATOM 1755 N N . ALA A 1 214 ? 47.779 -7.381 -42.752 1.00 60.41 214 ALA A N 1
ATOM 1756 C CA . ALA A 1 214 ? 48.805 -7.301 -41.722 1.00 60.41 214 ALA A CA 1
ATOM 1757 C C . ALA A 1 214 ? 48.178 -7.380 -40.314 1.00 60.41 214 ALA A C 1
ATOM 1759 O O . ALA A 1 214 ? 47.047 -6.917 -40.127 1.00 60.41 214 ALA A O 1
ATOM 1760 N N . PRO A 1 215 ? 48.880 -7.969 -39.329 1.00 61.22 215 PRO A N 1
ATOM 1761 C CA . PRO A 1 215 ? 48.373 -8.095 -37.970 1.00 61.22 215 PRO A CA 1
ATOM 1762 C C . PRO A 1 215 ? 48.025 -6.710 -37.420 1.00 61.22 215 PRO A C 1
ATOM 1764 O O . PRO A 1 215 ? 48.880 -5.834 -37.309 1.00 61.22 215 PRO A O 1
ATOM 1767 N N . ILE A 1 216 ? 46.742 -6.517 -37.119 1.00 67.12 216 ILE A N 1
ATOM 1768 C CA . ILE A 1 216 ? 46.234 -5.304 -36.486 1.00 67.12 216 ILE A CA 1
ATOM 1769 C C . ILE A 1 216 ? 46.797 -5.281 -35.068 1.00 67.12 216 ILE A C 1
ATOM 1771 O O . ILE A 1 216 ? 46.518 -6.182 -34.275 1.00 67.12 216 ILE A O 1
ATOM 1775 N N . ASP A 1 217 ? 47.592 -4.259 -34.772 1.00 80.19 217 ASP A N 1
ATOM 1776 C CA . ASP A 1 217 ? 48.133 -4.012 -33.444 1.00 80.19 217 ASP A CA 1
ATOM 1777 C C . ASP A 1 217 ? 46.987 -3.641 -32.488 1.00 80.19 217 ASP A C 1
ATOM 1779 O O . ASP A 1 217 ? 46.444 -2.530 -32.494 1.00 80.19 217 ASP A O 1
ATOM 1783 N N . LEU A 1 218 ? 46.555 -4.635 -31.712 1.00 77.94 218 LEU A N 1
ATOM 1784 C CA . LEU A 1 218 ? 45.441 -4.523 -30.776 1.00 77.94 218 LEU A CA 1
ATOM 1785 C C . LEU A 1 218 ? 45.727 -3.508 -29.661 1.00 77.94 218 LEU A C 1
ATOM 1787 O O . LEU A 1 218 ? 44.776 -2.942 -29.112 1.00 77.94 218 LEU A O 1
ATOM 1791 N N . ASP A 1 219 ? 46.999 -3.229 -29.366 1.00 80.38 219 ASP A N 1
ATOM 1792 C CA . ASP A 1 219 ? 47.380 -2.250 -28.351 1.00 80.38 219 ASP A CA 1
ATOM 1793 C C . ASP A 1 219 ? 47.204 -0.819 -28.871 1.00 80.38 219 ASP A C 1
ATOM 1795 O O . ASP A 1 219 ? 46.632 0.019 -28.169 1.00 80.38 219 ASP A O 1
ATOM 1799 N N . ALA A 1 220 ? 47.527 -0.564 -30.143 1.00 80.75 220 ALA A N 1
ATOM 1800 C CA . ALA A 1 220 ? 47.248 0.718 -30.793 1.00 80.75 220 ALA A CA 1
ATOM 1801 C C . ALA A 1 220 ? 45.737 1.025 -30.852 1.00 80.75 220 ALA A C 1
ATOM 1803 O O . ALA A 1 220 ? 45.306 2.162 -30.630 1.00 80.75 220 ALA A O 1
ATOM 1804 N N . LEU A 1 221 ? 44.902 0.003 -31.082 1.00 85.62 221 LEU A N 1
ATOM 1805 C CA . LEU A 1 221 ? 43.442 0.150 -31.072 1.00 85.62 221 LEU A CA 1
ATOM 1806 C C . LEU A 1 221 ? 42.904 0.438 -29.659 1.00 85.62 221 LEU A C 1
ATOM 1808 O O . LEU A 1 221 ? 41.976 1.234 -29.481 1.00 85.62 221 LEU A O 1
ATOM 1812 N N . ARG A 1 222 ? 43.494 -0.192 -28.638 1.00 86.38 222 ARG A N 1
ATOM 1813 C CA . ARG A 1 222 ? 43.130 0.024 -27.234 1.00 86.38 222 ARG A CA 1
ATOM 1814 C C . ARG A 1 222 ? 43.500 1.431 -26.770 1.00 86.38 222 ARG A C 1
ATOM 1816 O O . ARG A 1 222 ? 42.696 2.078 -26.099 1.00 86.38 222 ARG A O 1
ATOM 1823 N N . GLU A 1 223 ? 44.666 1.924 -27.171 1.00 89.25 223 GLU A N 1
ATOM 1824 C CA . GLU A 1 223 ? 45.141 3.267 -26.842 1.00 89.25 223 GLU A CA 1
ATOM 1825 C C . GLU A 1 223 ? 44.314 4.360 -27.545 1.00 89.25 223 GLU A C 1
ATOM 1827 O O . GLU A 1 223 ? 43.940 5.359 -26.924 1.00 89.25 223 GLU A O 1
ATOM 1832 N N . ALA A 1 224 ? 43.926 4.144 -28.808 1.00 86.12 224 ALA A N 1
ATOM 1833 C CA . ALA A 1 224 ? 43.025 5.044 -29.532 1.00 86.12 224 ALA A CA 1
ATOM 1834 C C . ALA A 1 224 ? 41.660 5.183 -28.834 1.00 86.12 224 ALA A C 1
ATOM 1836 O O . ALA A 1 224 ? 41.134 6.291 -28.702 1.00 86.12 224 ALA A O 1
ATOM 1837 N N . ARG A 1 225 ? 41.119 4.075 -28.311 1.00 89.75 225 ARG A N 1
ATOM 1838 C CA . ARG A 1 225 ? 39.839 4.066 -27.587 1.00 89.75 225 ARG A CA 1
ATOM 1839 C C . ARG A 1 225 ? 39.911 4.803 -26.245 1.00 89.75 225 ARG A C 1
ATOM 1841 O O . ARG A 1 225 ? 38.941 5.452 -25.856 1.00 89.75 225 ARG A O 1
ATOM 1848 N N . MET A 1 226 ? 41.050 4.731 -25.554 1.00 89.88 226 MET A N 1
ATOM 1849 C CA . MET A 1 226 ? 41.281 5.483 -24.313 1.00 89.88 226 MET A CA 1
ATOM 1850 C C . MET A 1 226 ? 41.368 6.991 -24.578 1.00 89.88 226 MET A C 1
ATOM 1852 O O . MET A 1 226 ? 40.684 7.759 -23.904 1.00 89.88 226 MET A O 1
ATOM 1856 N N . ARG A 1 227 ? 42.101 7.413 -25.621 1.00 90.44 227 ARG A N 1
ATOM 1857 C CA . ARG A 1 227 ? 42.169 8.832 -26.026 1.00 90.44 227 ARG A CA 1
ATOM 1858 C C . ARG A 1 227 ? 40.806 9.397 -26.437 1.00 90.44 227 ARG A C 1
ATOM 1860 O O . ARG A 1 227 ? 40.533 10.573 -26.206 1.00 90.44 227 ARG A O 1
ATOM 1867 N N . GLU A 1 228 ? 39.940 8.590 -27.051 1.00 85.62 228 GLU A N 1
ATOM 1868 C CA . GLU A 1 228 ? 38.585 9.026 -27.413 1.00 85.62 228 GLU A CA 1
ATOM 1869 C C . GLU A 1 228 ? 37.690 9.222 -26.176 1.00 85.62 228 GLU A C 1
ATOM 1871 O O . GLU A 1 228 ? 36.968 10.217 -26.093 1.00 85.62 228 GLU A O 1
ATOM 1876 N N . MET A 1 229 ? 37.766 8.321 -25.188 1.00 81.88 229 MET A N 1
ATOM 1877 C CA . MET A 1 229 ? 37.040 8.479 -23.920 1.00 81.88 229 MET A CA 1
ATOM 1878 C C . MET A 1 229 ? 37.509 9.708 -23.133 1.00 81.88 229 MET A C 1
ATOM 1880 O O . MET A 1 229 ? 36.679 10.442 -22.598 1.00 81.88 229 MET A O 1
ATOM 1884 N N . GLU A 1 230 ? 38.813 9.981 -23.118 1.00 86.44 230 GLU A N 1
ATOM 1885 C CA . GLU A 1 230 ? 39.377 11.155 -22.447 1.00 86.44 230 GLU A CA 1
ATOM 1886 C C . GLU A 1 230 ? 38.911 12.472 -23.094 1.00 86.44 230 GLU A C 1
ATOM 1888 O O . GLU A 1 230 ? 38.492 13.398 -22.396 1.00 86.44 230 GLU A O 1
ATOM 1893 N N . LYS A 1 231 ? 38.845 12.527 -24.433 1.00 83.75 231 LYS A N 1
ATOM 1894 C CA . LYS A 1 231 ? 38.284 13.680 -25.162 1.00 83.75 231 LYS A CA 1
ATOM 1895 C C . LYS A 1 231 ? 36.805 13.921 -24.849 1.00 83.75 231 LYS A C 1
ATOM 1897 O O . LYS A 1 231 ? 36.391 15.073 -24.733 1.00 83.75 231 LYS A O 1
ATOM 1902 N N . ARG A 1 232 ? 36.004 12.860 -24.687 1.00 76.75 232 ARG A N 1
ATOM 1903 C CA . ARG A 1 232 ? 34.587 12.991 -24.296 1.00 76.75 232 ARG A CA 1
ATOM 1904 C C . ARG A 1 232 ? 34.439 13.501 -22.863 1.00 76.75 232 ARG A C 1
ATOM 1906 O O . ARG A 1 232 ? 33.615 14.376 -22.621 1.00 76.75 232 ARG A O 1
ATOM 1913 N N . SER A 1 233 ? 35.284 13.029 -21.945 1.00 78.06 233 SER A N 1
ATOM 1914 C CA . SER A 1 233 ? 35.289 13.488 -20.550 1.00 78.06 233 SER A CA 1
ATOM 1915 C C . SER A 1 233 ? 35.613 14.979 -20.413 1.00 78.06 233 SER A C 1
ATOM 1917 O O . SER A 1 233 ? 35.054 15.640 -19.541 1.00 78.06 233 SER A O 1
ATOM 1919 N N . GLN A 1 234 ? 36.506 15.520 -21.246 1.00 73.25 234 GLN A N 1
ATOM 1920 C CA . GLN A 1 234 ? 36.847 16.946 -21.198 1.00 73.25 234 GLN A CA 1
ATOM 1921 C C . GLN A 1 234 ? 35.770 17.839 -21.838 1.00 73.25 234 GLN A C 1
ATOM 1923 O O . GLN A 1 234 ? 35.552 18.958 -21.376 1.00 73.25 234 GLN A O 1
ATOM 1928 N N . GLY A 1 235 ? 35.045 17.340 -22.847 1.00 67.44 235 GLY A N 1
ATOM 1929 C CA . GLY A 1 235 ? 33.951 18.077 -23.492 1.00 67.44 235 GLY A CA 1
ATOM 1930 C C . GLY A 1 235 ? 32.733 18.315 -22.589 1.00 67.44 235 GLY A C 1
ATOM 1931 O O . GLY A 1 235 ? 32.112 19.376 -22.665 1.00 67.44 235 GLY A O 1
ATOM 1932 N N . ASP A 1 236 ? 32.416 17.373 -21.697 1.00 54.53 236 ASP A N 1
ATOM 1933 C CA . ASP A 1 236 ? 31.255 17.485 -20.799 1.00 54.53 236 ASP A CA 1
ATOM 1934 C C . ASP A 1 236 ? 31.478 18.441 -19.616 1.00 54.53 236 ASP A C 1
ATOM 1936 O O . ASP A 1 236 ? 30.522 19.028 -19.103 1.00 54.53 236 ASP A O 1
ATOM 1940 N N . LEU A 1 237 ? 32.730 18.659 -19.203 1.00 53.00 237 LEU A N 1
ATOM 1941 C CA . LEU A 1 237 ? 33.046 19.605 -18.128 1.00 53.00 237 LEU A CA 1
ATOM 1942 C C . LEU A 1 237 ? 32.968 21.062 -18.606 1.00 53.00 237 LEU A C 1
ATOM 1944 O O . LEU A 1 237 ? 32.432 21.903 -17.887 1.00 53.00 237 LEU A O 1
ATOM 1948 N N . GLY A 1 238 ? 33.382 21.351 -19.847 1.00 50.44 238 GLY A N 1
ATOM 1949 C CA . GLY A 1 238 ? 33.295 22.702 -20.418 1.00 50.44 238 GLY A CA 1
ATOM 1950 C C . GLY A 1 238 ? 31.859 23.185 -20.657 1.00 50.44 238 GLY A C 1
ATOM 1951 O O . GLY A 1 238 ? 31.571 24.373 -20.550 1.00 50.44 238 GLY A O 1
ATOM 1952 N N . ARG A 1 239 ? 30.914 22.270 -20.913 1.00 48.38 239 ARG A N 1
ATOM 1953 C CA . A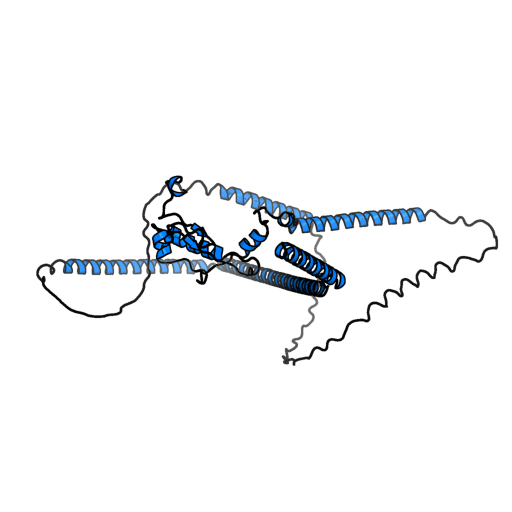RG A 1 239 ? 29.517 22.630 -21.217 1.00 48.38 239 ARG A CA 1
ATOM 1954 C C . ARG A 1 239 ? 28.678 22.963 -19.978 1.00 48.38 239 ARG A C 1
ATOM 1956 O O . ARG A 1 239 ? 27.627 23.593 -20.093 1.00 48.38 239 ARG A O 1
ATOM 1963 N N . ARG A 1 240 ? 29.123 22.536 -18.790 1.00 45.69 240 ARG A N 1
ATOM 1964 C CA . ARG A 1 240 ? 28.371 22.684 -17.532 1.00 45.69 240 ARG A CA 1
ATOM 1965 C C . ARG A 1 240 ? 28.621 24.018 -16.821 1.00 45.69 240 ARG A C 1
ATOM 1967 O O . ARG A 1 240 ? 27.784 24.422 -16.014 1.00 45.69 240 ARG A O 1
ATOM 1974 N N . GLU A 1 241 ? 29.714 24.715 -17.125 1.00 46.41 241 GLU A N 1
ATOM 1975 C CA . GLU A 1 241 ? 30.031 26.015 -16.511 1.00 46.41 241 GLU A CA 1
ATOM 1976 C C . GLU A 1 241 ? 29.432 27.208 -17.274 1.00 46.41 241 GLU A C 1
ATOM 1978 O O . GLU A 1 241 ? 29.026 28.185 -16.650 1.00 46.41 241 GLU A O 1
ATOM 1983 N N . GLU A 1 242 ? 29.229 27.100 -18.590 1.00 44.41 242 GLU A N 1
ATOM 1984 C CA . GLU A 1 242 ? 28.659 28.191 -19.402 1.00 44.41 242 GLU A CA 1
ATOM 1985 C C . GLU A 1 242 ? 27.130 28.344 -19.249 1.00 44.41 242 GLU A C 1
ATOM 1987 O O . GLU A 1 242 ? 26.552 29.369 -19.597 1.00 44.41 242 GLU A O 1
ATOM 1992 N N . SER A 1 243 ? 26.458 27.356 -18.648 1.00 47.16 243 SER A N 1
ATOM 1993 C CA . SER A 1 243 ? 24.999 27.374 -18.446 1.00 47.16 243 SER A CA 1
ATOM 1994 C C . SER A 1 243 ? 24.553 28.016 -17.118 1.00 47.16 243 SER A C 1
ATOM 1996 O O . SER A 1 243 ? 23.376 27.937 -16.779 1.00 47.16 243 SER A O 1
ATOM 1998 N N . ARG A 1 244 ? 25.464 28.612 -16.328 1.00 46.47 244 ARG A N 1
ATOM 1999 C CA . ARG A 1 244 ? 25.156 29.130 -14.975 1.00 46.47 244 ARG A CA 1
ATOM 2000 C C . ARG A 1 244 ? 25.177 30.652 -14.808 1.00 46.47 244 ARG A C 1
ATOM 2002 O O . ARG A 1 244 ? 24.890 31.112 -13.710 1.00 46.47 244 ARG A O 1
ATOM 2009 N N . SER A 1 245 ? 25.466 31.442 -15.843 1.00 42.28 245 SER A N 1
ATOM 2010 C CA . SER A 1 245 ? 25.630 32.904 -15.700 1.00 42.28 245 SER A CA 1
ATOM 2011 C C . SER A 1 245 ? 24.553 33.762 -16.372 1.00 42.28 245 SER A C 1
ATOM 2013 O O . SER A 1 245 ? 24.724 34.976 -16.482 1.00 42.28 245 SER A O 1
ATOM 2015 N N . ARG A 1 246 ? 23.434 33.184 -16.828 1.00 45.19 246 ARG A N 1
ATOM 2016 C CA . ARG A 1 246 ? 22.424 33.953 -17.568 1.00 45.19 246 ARG A CA 1
ATOM 2017 C C . ARG A 1 246 ? 21.000 33.480 -17.305 1.00 45.19 246 ARG A C 1
ATOM 2019 O O . ARG A 1 246 ? 20.407 32.870 -18.176 1.00 45.19 246 ARG A O 1
ATOM 2026 N N . ASP A 1 247 ? 20.488 33.758 -16.110 1.00 40.28 247 ASP A N 1
ATOM 2027 C CA . ASP A 1 247 ? 19.060 34.033 -15.891 1.00 40.28 247 ASP A CA 1
ATOM 2028 C C . ASP A 1 247 ? 18.851 34.557 -14.467 1.00 40.28 247 ASP A C 1
ATOM 2030 O O . ASP A 1 247 ? 18.421 33.862 -13.551 1.00 40.28 247 ASP A O 1
ATOM 2034 N N . GLU A 1 248 ? 19.175 35.834 -14.292 1.00 45.56 248 GLU A N 1
ATOM 2035 C CA . GLU A 1 248 ? 18.708 36.627 -13.167 1.00 45.56 248 GLU A CA 1
ATOM 2036 C C . GLU A 1 248 ? 18.026 37.863 -13.758 1.00 45.56 248 GLU A C 1
ATOM 2038 O O . GLU A 1 248 ? 18.606 38.554 -14.598 1.00 45.56 248 GLU A O 1
ATOM 2043 N N . SER A 1 249 ? 16.793 38.131 -13.310 1.00 45.44 249 SER A N 1
ATOM 2044 C CA . SER A 1 249 ? 15.902 39.257 -13.667 1.00 45.44 249 SER A CA 1
ATOM 2045 C C . SER A 1 249 ? 14.830 38.993 -14.741 1.00 45.44 249 SER A C 1
ATOM 2047 O O . SER A 1 249 ? 14.969 39.416 -15.888 1.00 45.44 249 SER A O 1
ATOM 2049 N N . ARG A 1 250 ? 13.678 38.436 -14.334 1.00 39.34 250 ARG A N 1
ATOM 2050 C CA . ARG A 1 250 ? 12.340 38.992 -14.660 1.00 39.34 250 ARG A CA 1
ATOM 2051 C C . ARG A 1 250 ? 11.225 38.213 -13.959 1.00 39.34 250 ARG A C 1
ATOM 2053 O O . ARG A 1 250 ? 10.714 37.222 -14.467 1.00 39.34 250 ARG A O 1
ATOM 2060 N N . SER A 1 251 ? 10.816 38.715 -12.799 1.00 41.28 251 SER A N 1
ATOM 2061 C CA . SER A 1 251 ? 9.489 38.463 -12.250 1.00 41.28 251 SER A CA 1
ATOM 2062 C C . SER A 1 251 ? 8.471 39.309 -13.023 1.00 41.28 251 SER A C 1
ATOM 2064 O O . SER A 1 251 ? 8.544 40.536 -13.032 1.00 41.28 251 SER A O 1
ATOM 2066 N N . TYR A 1 252 ? 7.521 38.656 -13.687 1.00 37.38 252 TYR A N 1
ATOM 2067 C CA . TYR A 1 252 ? 6.234 39.266 -14.001 1.00 37.38 252 TYR A CA 1
ATOM 2068 C C . TYR A 1 252 ? 5.136 38.287 -13.607 1.00 37.38 252 TYR A C 1
ATOM 2070 O O . TYR A 1 252 ? 5.044 37.173 -14.119 1.00 37.38 252 TYR A O 1
ATOM 2078 N N . ASP A 1 253 ? 4.361 38.747 -12.637 1.00 46.56 253 ASP A N 1
ATOM 2079 C CA . ASP A 1 253 ? 3.104 38.196 -12.171 1.00 46.56 253 ASP A CA 1
ATOM 2080 C C . ASP A 1 253 ? 2.101 38.099 -13.335 1.00 46.56 253 ASP A C 1
ATOM 2082 O O . ASP A 1 253 ? 2.038 38.981 -14.198 1.00 46.56 253 ASP A O 1
ATOM 2086 N N . GLY A 1 254 ? 1.341 37.007 -13.393 1.00 36.38 254 GLY A N 1
ATOM 2087 C CA . GLY A 1 254 ? 0.431 36.756 -14.507 1.00 36.38 254 GLY A CA 1
ATOM 2088 C C . GLY A 1 254 ? -0.048 35.317 -14.637 1.00 36.38 254 GLY A C 1
ATOM 2089 O O . GLY A 1 254 ? -0.012 34.750 -15.730 1.00 36.38 254 GLY A O 1
ATOM 2090 N N . SER A 1 255 ? -0.526 34.707 -13.552 1.00 38.00 255 SER A N 1
ATOM 2091 C CA . SER A 1 255 ? -1.253 33.435 -13.618 1.00 38.00 255 SER A CA 1
ATOM 2092 C C . SER A 1 255 ? -2.594 33.623 -14.342 1.00 38.00 255 SER A C 1
ATOM 2094 O O . SER A 1 255 ? -3.628 33.872 -13.730 1.00 38.00 255 SER A O 1
ATOM 2096 N N . ARG A 1 256 ? -2.587 33.508 -15.674 1.00 42.50 256 ARG A N 1
ATOM 2097 C CA . ARG A 1 256 ? -3.797 33.441 -16.504 1.00 42.50 256 ARG A CA 1
ATOM 2098 C C . ARG A 1 256 ? -4.045 31.987 -16.895 1.00 42.50 256 ARG A C 1
ATOM 2100 O O . ARG A 1 256 ? -3.652 31.553 -17.975 1.00 42.50 256 ARG A O 1
ATOM 2107 N N . SER A 1 257 ? -4.678 31.229 -16.002 1.00 38.72 257 SER A N 1
ATOM 2108 C CA . SER A 1 257 ? -5.159 29.879 -16.300 1.00 38.72 257 SER A CA 1
ATOM 2109 C C . SER A 1 257 ? -6.254 29.948 -17.368 1.00 38.72 257 SER A C 1
ATOM 2111 O O . SER A 1 257 ? -7.248 30.666 -17.252 1.00 38.72 257 SER A O 1
ATOM 2113 N N . HIS A 1 258 ? -6.026 29.235 -18.467 1.00 38.28 258 HIS A N 1
ATOM 2114 C CA . HIS A 1 258 ? -6.952 29.116 -19.583 1.00 38.28 258 HIS A CA 1
ATOM 2115 C C . HIS A 1 258 ? -7.602 27.733 -19.514 1.00 38.28 258 HIS A C 1
ATOM 2117 O O . HIS A 1 258 ? -7.200 26.816 -20.224 1.00 38.28 258 HIS A O 1
ATOM 2123 N N . ASP A 1 259 ? -8.607 27.583 -18.650 1.00 40.16 259 ASP A N 1
ATOM 2124 C CA . ASP A 1 259 ? -9.483 26.413 -18.682 1.00 40.16 259 ASP A CA 1
ATOM 2125 C C . ASP A 1 259 ? -10.429 26.529 -19.879 1.00 40.16 2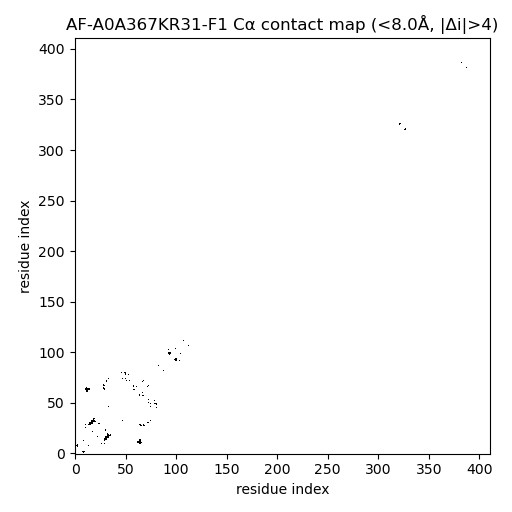59 ASP A C 1
ATOM 2127 O O . ASP A 1 259 ? -11.443 27.230 -19.867 1.00 40.16 259 ASP A O 1
ATOM 2131 N N . ARG A 1 260 ? -10.069 25.835 -20.960 1.00 39.47 260 ARG A N 1
ATOM 2132 C CA . ARG A 1 260 ? -10.962 25.537 -22.082 1.00 39.47 260 ARG A CA 1
ATOM 2133 C C . ARG A 1 260 ? -11.529 24.132 -21.907 1.00 39.47 260 ARG A C 1
ATOM 2135 O O . ARG A 1 260 ? -11.189 23.216 -22.648 1.00 39.47 260 ARG A O 1
ATOM 2142 N N . SER A 1 261 ? -12.472 23.998 -20.985 1.00 38.94 261 SER A N 1
ATOM 2143 C CA . SER A 1 261 ? -13.406 22.872 -20.981 1.00 38.94 261 SER A CA 1
ATOM 2144 C C . SER A 1 261 ? -14.662 23.298 -21.729 1.00 38.94 261 SER A C 1
ATOM 2146 O O . SER A 1 261 ? -15.555 23.954 -21.200 1.00 38.94 261 SER A O 1
ATOM 2148 N N . ARG A 1 262 ? -14.680 22.987 -23.025 1.00 44.09 262 ARG A N 1
ATOM 2149 C CA . ARG A 1 262 ? -15.804 23.210 -23.934 1.00 44.09 262 ARG A CA 1
ATOM 2150 C C . ARG A 1 262 ? -16.790 22.050 -23.773 1.00 44.09 262 ARG A C 1
ATOM 2152 O O . ARG A 1 262 ? -16.738 21.106 -24.553 1.00 44.09 262 ARG A O 1
ATOM 2159 N N . SER A 1 263 ? -17.675 22.114 -22.782 1.00 38.31 263 SER A N 1
ATOM 2160 C CA . SER A 1 263 ? -18.864 21.258 -22.736 1.00 38.31 263 SER A CA 1
ATOM 2161 C C . SER A 1 263 ? -20.020 21.955 -23.456 1.00 38.31 263 SER A C 1
ATOM 2163 O O . SER A 1 263 ? -20.477 23.041 -23.101 1.00 38.31 263 SER A O 1
ATOM 2165 N N . HIS A 1 264 ? -20.444 21.336 -24.552 1.00 43.94 264 HIS A N 1
ATOM 2166 C CA . HIS A 1 264 ? -21.704 21.628 -25.211 1.00 43.94 264 HIS A CA 1
ATOM 2167 C C . HIS A 1 264 ? -22.805 20.907 -24.434 1.00 43.94 264 HIS A C 1
ATOM 2169 O O . HIS A 1 264 ? -22.926 19.700 -24.570 1.00 43.94 264 HIS A O 1
ATOM 2175 N N . ASP A 1 265 ? -23.626 21.647 -23.693 1.00 40.94 265 ASP A N 1
ATOM 2176 C CA . ASP A 1 265 ? -24.991 21.224 -23.386 1.00 40.94 265 ASP A CA 1
ATOM 2177 C C . ASP A 1 265 ? -25.928 22.415 -23.576 1.00 40.94 265 ASP A C 1
ATOM 2179 O O . ASP A 1 265 ? -25.946 23.384 -22.818 1.00 40.94 265 ASP A O 1
ATOM 2183 N N . LYS A 1 266 ? -26.680 22.366 -24.677 1.00 36.81 266 LYS A N 1
ATOM 2184 C CA . LYS A 1 266 ? -27.824 23.238 -24.938 1.00 36.81 266 LYS A CA 1
ATOM 2185 C C . LYS A 1 266 ? -29.070 22.370 -24.894 1.00 36.81 266 LYS A C 1
ATOM 2187 O O . LYS A 1 266 ? -29.571 21.953 -25.934 1.00 36.81 266 LYS A O 1
ATOM 2192 N N . SER A 1 267 ? -29.601 22.185 -23.695 1.00 39.19 267 SER A N 1
ATOM 2193 C CA . SER A 1 267 ? -31.003 21.824 -23.513 1.00 39.19 267 SER A CA 1
ATOM 2194 C C . SER A 1 267 ? -31.789 23.109 -23.308 1.00 39.19 267 SER A C 1
ATOM 2196 O O . SER A 1 267 ? -31.716 23.789 -22.290 1.00 39.19 267 SER A O 1
ATOM 2198 N N . ARG A 1 268 ? -32.468 23.474 -24.388 1.00 51.62 268 ARG A N 1
ATOM 2199 C CA . ARG A 1 268 ? -33.399 24.581 -24.543 1.00 51.62 268 ARG A CA 1
ATOM 2200 C C . ARG A 1 268 ? -34.694 24.237 -23.808 1.00 51.62 268 ARG A C 1
ATOM 2202 O O . ARG A 1 268 ? -35.402 23.340 -24.248 1.00 51.62 268 ARG A O 1
ATOM 2209 N N . SER A 1 269 ? -35.060 25.006 -22.789 1.00 39.88 269 SER A N 1
ATOM 2210 C CA . SER A 1 269 ? -36.458 25.123 -22.367 1.00 39.88 269 SER A CA 1
ATOM 2211 C C . SER A 1 269 ? -36.786 26.579 -22.067 1.00 39.88 269 SER A C 1
ATOM 2213 O O . SER A 1 269 ? -36.239 27.211 -21.167 1.00 39.88 269 SER A O 1
ATOM 2215 N N . HIS A 1 270 ? -37.665 27.100 -22.914 1.00 44.16 270 HIS A N 1
ATOM 2216 C CA . HIS A 1 270 ? -38.466 28.284 -22.675 1.00 44.16 270 HIS A CA 1
ATOM 2217 C C . HIS A 1 270 ? -39.234 28.107 -21.363 1.00 44.16 270 HIS A C 1
ATOM 2219 O O . HIS A 1 270 ? -39.919 27.102 -21.223 1.00 44.16 270 HIS A O 1
ATOM 2225 N N . ASP A 1 271 ? -39.223 29.118 -20.496 1.00 38.94 271 ASP A N 1
ATOM 2226 C CA . ASP A 1 271 ? -40.492 29.592 -19.958 1.00 38.94 271 ASP A CA 1
ATOM 2227 C C . ASP A 1 271 ? -40.468 31.095 -19.684 1.00 38.94 271 ASP A C 1
ATOM 2229 O O . ASP A 1 271 ? -39.524 31.663 -19.133 1.00 38.94 271 ASP A O 1
ATOM 2233 N N . LYS A 1 272 ? -41.512 31.748 -20.191 1.00 45.06 272 LYS A N 1
ATOM 2234 C CA . LYS A 1 272 ? -41.811 33.167 -20.015 1.00 45.06 272 LYS A CA 1
ATOM 2235 C C . LYS A 1 272 ? -42.297 33.384 -18.586 1.00 45.06 272 LYS A C 1
ATOM 2237 O O . LYS A 1 272 ? -43.092 32.584 -18.106 1.00 45.06 272 LYS A O 1
ATOM 2242 N N . SER A 1 273 ? -41.984 34.541 -17.998 1.00 39.25 273 SER A N 1
ATOM 2243 C CA . SER A 1 273 ? -42.998 35.504 -17.522 1.00 39.25 273 SER A CA 1
ATOM 2244 C C . SER A 1 273 ? -42.391 36.678 -16.747 1.00 39.25 273 SER A C 1
ATOM 2246 O O . SER A 1 273 ? -41.588 36.462 -15.849 1.00 39.25 273 SER A O 1
ATOM 2248 N N . ARG A 1 274 ? -42.952 37.873 -17.016 1.00 38.66 274 ARG A N 1
ATOM 2249 C CA . ARG A 1 274 ? -42.966 39.114 -16.204 1.00 38.66 274 ARG A CA 1
ATOM 2250 C C . ARG A 1 274 ? -41.663 39.913 -16.115 1.00 38.66 274 ARG A C 1
ATOM 2252 O O . ARG A 1 274 ? -40.601 39.358 -15.926 1.00 38.66 274 ARG A O 1
ATOM 2259 N N . SER A 1 275 ? -41.652 41.240 -16.109 1.00 46.81 275 SER A N 1
ATOM 2260 C CA . SER A 1 275 ? -42.536 42.329 -16.554 1.00 46.81 275 SER A CA 1
ATOM 2261 C C . SER A 1 275 ? -41.782 43.611 -16.181 1.00 46.81 275 SER A C 1
ATOM 2263 O O . SER A 1 275 ? -41.250 43.653 -15.076 1.00 46.81 275 SER A O 1
ATOM 2265 N N . ARG A 1 276 ? -41.878 44.663 -17.006 1.00 49.94 276 ARG A N 1
ATOM 2266 C CA . ARG A 1 276 ? -41.657 46.076 -16.626 1.00 49.94 276 ARG A CA 1
ATOM 2267 C C . ARG A 1 276 ? -40.199 46.519 -16.383 1.00 49.94 276 ARG A C 1
ATOM 2269 O O . ARG A 1 276 ? -39.669 46.366 -15.295 1.00 49.94 276 ARG A O 1
ATOM 2276 N N . ASP A 1 277 ? -39.583 47.090 -17.421 1.00 42.41 277 ASP A N 1
ATOM 2277 C CA . ASP A 1 277 ? -39.012 48.455 -17.417 1.00 42.41 277 ASP A CA 1
ATOM 2278 C C . ASP A 1 277 ? -38.265 48.708 -18.737 1.00 42.41 277 ASP A C 1
ATOM 2280 O O . ASP A 1 277 ? -37.045 48.598 -18.863 1.00 42.41 277 ASP A O 1
ATOM 2284 N N . GLU A 1 278 ? -39.045 49.031 -19.766 1.00 48.00 278 GLU A N 1
ATOM 2285 C CA . GLU A 1 278 ? -38.594 49.204 -21.144 1.00 48.00 278 GLU A CA 1
ATOM 2286 C C . GLU A 1 278 ? -38.643 50.693 -21.515 1.00 48.00 278 GLU A C 1
ATOM 2288 O O . GLU A 1 278 ? -39.549 51.145 -22.213 1.00 48.00 278 GLU A O 1
ATOM 2293 N N . SER A 1 279 ? -37.715 51.509 -21.001 1.00 46.81 279 SER A N 1
ATOM 2294 C CA . SER A 1 279 ? -37.575 52.905 -21.479 1.00 46.81 279 SER A CA 1
ATOM 2295 C C . SER A 1 279 ? -36.176 53.526 -21.368 1.00 46.81 279 SER A C 1
ATOM 2297 O O . SER A 1 279 ? -36.016 54.680 -21.744 1.00 46.81 279 SER A O 1
ATOM 2299 N N . ARG A 1 280 ? -35.141 52.820 -20.882 1.00 48.47 280 ARG A N 1
ATOM 2300 C CA . ARG A 1 280 ? -33.793 53.416 -20.687 1.00 48.47 280 ARG A CA 1
ATOM 2301 C C . ARG A 1 280 ? -32.615 52.666 -21.324 1.00 48.47 280 ARG A C 1
ATOM 2303 O O . ARG A 1 280 ? -31.471 53.005 -21.048 1.00 48.47 280 ARG A O 1
ATOM 2310 N N . ARG A 1 281 ? -32.851 51.652 -22.165 1.00 47.41 281 ARG A N 1
ATOM 2311 C CA . ARG A 1 281 ? -31.771 50.795 -22.706 1.00 47.41 281 ARG A CA 1
ATOM 2312 C C . ARG A 1 281 ? -31.474 50.933 -24.203 1.00 47.41 281 ARG A C 1
ATOM 2314 O O . ARG A 1 281 ? -30.618 50.208 -24.689 1.00 47.41 281 ARG A O 1
ATOM 2321 N N . ARG A 1 282 ? -32.114 51.851 -24.940 1.00 47.81 282 ARG A N 1
ATOM 2322 C CA . ARG A 1 282 ? -31.867 51.972 -26.393 1.00 47.81 282 ARG A CA 1
ATOM 2323 C C . ARG A 1 282 ? -30.526 52.607 -26.772 1.00 47.81 282 ARG A C 1
ATOM 2325 O O . ARG A 1 282 ? -30.029 52.286 -27.842 1.00 47.81 282 ARG A O 1
ATOM 2332 N N . ASP A 1 283 ? -29.886 53.373 -25.891 1.00 50.09 283 ASP A N 1
ATOM 2333 C CA . ASP A 1 283 ? -28.677 54.122 -26.280 1.00 50.09 283 ASP A CA 1
ATOM 2334 C C . ASP A 1 283 ? -27.354 53.392 -25.977 1.00 50.09 283 ASP A C 1
ATOM 2336 O O . ASP A 1 283 ? -26.290 53.817 -26.418 1.00 50.09 283 ASP A O 1
ATOM 2340 N N . PHE A 1 284 ? -27.390 52.259 -25.263 1.00 52.09 284 PHE A N 1
ATOM 2341 C CA . PHE A 1 284 ? -26.177 51.505 -24.903 1.00 52.09 284 PHE A CA 1
ATOM 2342 C C . PHE A 1 284 ? -25.869 50.308 -25.815 1.00 52.09 284 PHE A C 1
ATOM 2344 O O . PHE A 1 284 ? -24.730 49.832 -25.827 1.00 52.09 284 PHE A O 1
ATOM 2351 N N . ASP A 1 285 ? -26.838 49.821 -26.594 1.00 50.69 285 ASP A N 1
ATOM 2352 C CA . ASP A 1 285 ? -26.633 48.636 -27.438 1.00 50.69 285 ASP A CA 1
ATOM 2353 C C . ASP A 1 285 ? -25.965 48.954 -28.789 1.00 50.69 285 ASP A C 1
ATOM 2355 O O . ASP A 1 285 ? -25.244 48.105 -29.327 1.00 50.69 285 ASP A O 1
ATOM 2359 N N . ASP A 1 286 ? -26.076 50.186 -29.296 1.00 53.56 286 ASP A N 1
ATOM 2360 C CA . ASP A 1 286 ? -25.461 50.570 -30.578 1.00 53.56 286 ASP A CA 1
ATOM 2361 C C . ASP A 1 286 ? -23.931 50.725 -30.489 1.00 53.56 286 ASP A C 1
ATOM 2363 O O . ASP A 1 286 ? -23.192 50.303 -31.385 1.00 53.56 286 ASP A O 1
ATOM 2367 N N . HIS A 1 287 ? -23.406 51.203 -29.357 1.00 54.66 287 HIS A N 1
ATOM 2368 C CA . HIS A 1 287 ? -21.956 51.240 -29.122 1.00 54.66 287 HIS A CA 1
ATOM 2369 C C . HIS A 1 287 ? -21.349 49.845 -28.940 1.00 54.66 287 HIS A C 1
ATOM 2371 O O . HIS A 1 287 ? -20.195 49.602 -29.308 1.00 54.66 287 HIS A O 1
ATOM 2377 N N . ARG A 1 288 ? -22.133 48.888 -28.430 1.00 53.25 288 ARG A N 1
ATOM 2378 C CA . ARG A 1 288 ? -21.673 47.510 -28.238 1.00 53.25 288 ARG A CA 1
ATOM 2379 C C . ARG A 1 288 ? -21.576 46.750 -29.560 1.00 53.25 288 ARG A C 1
ATOM 2381 O O . ARG A 1 288 ? -20.661 45.942 -29.722 1.00 53.25 288 ARG A O 1
ATOM 2388 N N . ARG A 1 289 ? -22.464 47.036 -30.518 1.00 52.78 289 ARG A N 1
ATOM 2389 C CA . ARG A 1 289 ? -22.437 46.437 -31.863 1.00 52.78 289 ARG A CA 1
ATOM 2390 C C . ARG A 1 289 ? -21.237 46.902 -32.687 1.00 52.78 289 ARG A C 1
ATOM 2392 O O . ARG A 1 289 ? -20.518 46.062 -33.226 1.00 52.78 289 ARG A O 1
ATOM 2399 N N . HIS A 1 290 ? -20.941 48.202 -32.687 1.00 54.88 290 HIS A N 1
ATOM 2400 C CA . HIS A 1 290 ? -19.788 48.740 -33.420 1.00 54.88 290 HIS A CA 1
ATOM 2401 C C . HIS A 1 290 ? -18.434 48.229 -32.899 1.00 54.88 290 HIS A C 1
ATOM 2403 O O . HIS A 1 290 ? -17.505 48.018 -33.680 1.00 54.88 290 HIS A O 1
ATOM 2409 N N . HIS A 1 291 ? -18.318 47.953 -31.598 1.00 57.16 291 HIS A N 1
ATOM 2410 C CA . HIS A 1 291 ? -17.075 47.433 -31.024 1.00 57.16 291 HIS A CA 1
ATOM 2411 C C . HIS A 1 291 ? -16.812 45.954 -31.388 1.00 57.16 291 HIS A C 1
ATOM 2413 O O . HIS A 1 291 ? -15.654 45.520 -31.450 1.00 57.16 291 HIS A O 1
ATOM 2419 N N . TYR A 1 292 ? -17.857 45.162 -31.646 1.00 57.50 292 TYR A N 1
ATOM 2420 C CA . TYR A 1 292 ? -17.699 43.765 -32.063 1.00 57.50 292 TYR A CA 1
ATOM 2421 C C . TYR A 1 292 ? -17.265 43.636 -33.527 1.00 57.50 292 TYR A C 1
ATOM 2423 O O . TYR A 1 292 ? -16.386 42.822 -33.825 1.00 57.50 292 TYR A O 1
ATOM 2431 N N . ASP A 1 293 ? -17.792 44.472 -34.423 1.00 56.12 293 ASP A N 1
ATOM 2432 C CA . ASP A 1 293 ? -17.419 44.428 -35.842 1.00 56.12 293 ASP A CA 1
ATOM 2433 C C . ASP A 1 293 ? -15.990 44.933 -36.101 1.00 56.12 293 ASP A C 1
ATOM 2435 O O . ASP A 1 293 ? -15.271 44.346 -36.918 1.00 56.12 293 ASP A O 1
ATOM 2439 N N . SER A 1 294 ? -15.514 45.930 -35.344 1.00 57.59 294 SER A N 1
ATOM 2440 C CA . SER A 1 294 ? -14.108 46.365 -35.416 1.00 57.59 294 SER A CA 1
ATOM 2441 C C . SER A 1 294 ? -13.134 45.273 -34.958 1.00 57.59 294 SER A C 1
ATOM 2443 O O . SER A 1 294 ? -12.152 45.003 -35.651 1.00 57.59 294 SER A O 1
ATOM 2445 N N . ARG A 1 295 ? -13.433 44.551 -33.864 1.00 58.62 295 ARG A N 1
ATOM 2446 C CA . ARG A 1 295 ? -12.588 43.426 -33.413 1.00 58.62 295 ARG A CA 1
ATOM 2447 C C . ARG A 1 295 ? -12.578 42.259 -34.398 1.00 58.62 295 ARG A C 1
ATOM 2449 O O . ARG A 1 295 ? -11.553 41.598 -34.553 1.00 58.62 295 ARG A O 1
ATOM 2456 N N . ARG A 1 296 ? -13.696 42.002 -35.082 1.00 59.38 296 ARG A N 1
ATOM 2457 C CA . ARG A 1 296 ? -13.780 40.931 -36.083 1.00 59.38 296 ARG A CA 1
ATOM 2458 C C . ARG A 1 296 ? -12.956 41.253 -37.334 1.00 59.38 296 ARG A C 1
ATOM 2460 O O . ARG A 1 296 ? -12.296 40.361 -37.862 1.00 59.38 296 ARG A O 1
ATOM 2467 N N . ARG A 1 297 ? -12.933 42.517 -37.774 1.00 59.06 297 ARG A N 1
ATOM 2468 C CA . ARG A 1 297 ? -12.087 42.960 -38.898 1.00 59.06 297 ARG A CA 1
ATOM 2469 C C . ARG A 1 297 ? -10.594 42.961 -38.562 1.00 59.06 297 ARG A C 1
ATOM 2471 O O . ARG A 1 297 ? -9.798 42.577 -39.414 1.00 59.06 297 ARG A O 1
ATOM 2478 N N . GLU A 1 298 ? -10.206 43.320 -37.339 1.00 58.38 298 GLU A N 1
ATOM 2479 C CA . GLU A 1 298 ? -8.800 43.225 -36.907 1.00 58.38 298 GLU A CA 1
ATOM 2480 C C . GLU A 1 298 ? -8.318 41.778 -36.750 1.00 58.38 298 GLU A C 1
ATOM 2482 O O . GLU A 1 298 ? -7.186 41.469 -37.123 1.00 58.38 298 GLU A O 1
ATOM 2487 N N . GLY A 1 299 ? -9.176 40.875 -36.264 1.00 56.44 299 GLY A N 1
ATOM 2488 C CA . GLY A 1 299 ? -8.857 39.448 -36.183 1.00 56.44 299 GLY A CA 1
ATOM 2489 C C . GLY A 1 299 ? -8.604 38.816 -37.555 1.00 56.44 299 GLY A C 1
ATOM 2490 O O . GLY A 1 299 ? -7.666 38.039 -37.701 1.00 56.44 299 GLY A O 1
ATOM 2491 N N . SER A 1 300 ? -9.386 39.201 -38.570 1.00 56.00 300 SER A N 1
ATOM 2492 C CA . SER A 1 300 ? -9.207 38.692 -39.937 1.00 56.00 300 SER A CA 1
ATOM 2493 C C . SER A 1 300 ? -7.899 39.179 -40.568 1.00 56.00 300 SER A C 1
ATOM 2495 O O . SER A 1 300 ? -7.179 38.386 -41.158 1.00 56.00 300 SER A O 1
ATOM 2497 N N . ARG A 1 301 ? -7.527 40.453 -40.366 1.00 56.62 301 ARG A N 1
ATOM 2498 C CA . ARG A 1 301 ? -6.268 40.999 -40.905 1.00 56.62 301 ARG A CA 1
ATOM 2499 C C . ARG A 1 301 ? -5.021 40.365 -40.290 1.00 56.62 301 ARG A C 1
ATOM 2501 O O . ARG A 1 301 ? -4.019 40.242 -40.978 1.00 56.62 301 ARG A O 1
ATOM 2508 N N . ARG A 1 302 ? -5.058 39.963 -39.014 1.00 57.91 302 ARG A N 1
ATOM 2509 C CA . ARG A 1 302 ? -3.924 39.256 -38.390 1.00 57.91 302 ARG A CA 1
ATOM 2510 C C . ARG A 1 302 ? -3.739 37.844 -38.947 1.00 57.91 302 ARG A C 1
ATOM 2512 O O . ARG A 1 302 ? -2.605 37.404 -39.080 1.00 57.91 302 ARG A O 1
ATOM 2519 N N . HIS A 1 303 ? -4.828 37.171 -39.313 1.00 58.69 303 HIS A N 1
ATOM 2520 C CA . HIS A 1 303 ? -4.761 35.819 -39.864 1.00 58.69 303 HIS A CA 1
ATOM 2521 C C . HIS A 1 303 ? -4.085 35.784 -41.246 1.00 58.69 303 HIS A C 1
ATOM 2523 O O . HIS A 1 303 ? -3.259 34.908 -41.494 1.00 58.69 303 HIS A O 1
ATOM 2529 N N . ASP A 1 304 ? -4.374 36.756 -42.115 1.00 58.88 304 ASP A N 1
ATOM 2530 C CA . ASP A 1 304 ? -3.813 36.788 -43.475 1.00 58.88 304 ASP A CA 1
ATOM 2531 C C . ASP A 1 304 ? -2.297 37.080 -43.481 1.00 58.88 304 ASP A C 1
ATOM 2533 O O . ASP A 1 304 ? -1.557 36.582 -44.337 1.00 58.88 304 ASP A O 1
ATOM 2537 N N . TYR A 1 305 ? -1.811 37.850 -42.498 1.00 60.66 305 TYR A N 1
ATOM 2538 C CA . TYR A 1 305 ? -0.377 38.095 -42.311 1.00 60.66 305 TYR A CA 1
ATOM 2539 C C . TYR A 1 305 ? 0.358 36.853 -41.794 1.00 60.66 305 TYR A C 1
ATOM 2541 O O . TYR A 1 305 ? 1.403 36.505 -42.345 1.00 60.66 305 TYR A O 1
ATOM 2549 N N . ASP A 1 306 ? -0.202 36.146 -40.807 1.00 65.31 306 ASP A N 1
ATOM 2550 C CA . ASP A 1 306 ? 0.405 34.920 -40.266 1.00 65.31 306 ASP A CA 1
ATOM 2551 C C . ASP A 1 306 ? 0.483 33.799 -41.318 1.00 65.31 306 ASP A C 1
ATOM 2553 O O . ASP A 1 306 ? 1.440 33.019 -41.349 1.00 65.31 306 ASP A O 1
ATOM 2557 N N . GLU A 1 307 ? -0.507 33.713 -42.208 1.00 65.06 307 GLU A N 1
ATOM 2558 C CA . GLU A 1 307 ? -0.544 32.703 -43.269 1.00 65.06 307 GLU A CA 1
ATOM 2559 C C . GLU A 1 307 ? 0.454 33.020 -44.394 1.00 65.06 307 GLU A C 1
ATOM 2561 O O . GLU A 1 307 ? 1.201 32.142 -44.828 1.00 65.06 307 GLU A O 1
ATOM 2566 N N . SER A 1 308 ? 0.586 34.298 -44.765 1.00 68.31 308 SER A N 1
ATOM 2567 C CA . SER A 1 308 ? 1.589 34.757 -45.737 1.00 68.31 308 SER A CA 1
ATOM 2568 C C . SER A 1 308 ? 3.030 34.569 -45.235 1.00 68.31 308 SER A C 1
ATOM 2570 O O . SER A 1 308 ? 3.933 34.233 -46.013 1.00 68.31 308 SER A O 1
ATOM 2572 N N . GLU A 1 309 ? 3.263 34.748 -43.930 1.00 69.50 309 GLU A N 1
ATOM 2573 C CA . GLU A 1 309 ? 4.577 34.531 -43.319 1.00 69.50 309 GLU A CA 1
ATOM 2574 C C . GLU A 1 309 ? 4.915 33.035 -43.233 1.00 69.50 309 GLU A C 1
ATOM 2576 O O . GLU A 1 309 ? 6.055 32.635 -43.493 1.00 69.50 309 GLU A O 1
ATOM 2581 N N . ARG A 1 310 ? 3.920 32.182 -42.953 1.00 68.31 310 ARG A N 1
ATOM 2582 C CA . ARG A 1 310 ? 4.084 30.721 -43.013 1.00 68.31 310 ARG A CA 1
ATOM 2583 C C . ARG A 1 310 ? 4.423 30.240 -44.416 1.00 68.31 310 ARG A C 1
ATOM 2585 O O . ARG A 1 310 ? 5.354 29.447 -44.553 1.00 68.31 310 ARG A O 1
ATOM 2592 N N . ASP A 1 311 ? 3.732 30.729 -45.440 1.00 72.44 311 ASP A N 1
ATOM 2593 C CA . ASP A 1 311 ? 3.984 30.325 -46.826 1.00 72.44 311 ASP A CA 1
ATOM 2594 C C . ASP A 1 311 ? 5.335 30.814 -47.359 1.00 72.44 311 ASP A C 1
ATOM 2596 O O . ASP A 1 311 ? 5.998 30.099 -48.117 1.00 72.44 311 ASP A O 1
ATOM 2600 N N . SER A 1 312 ? 5.788 31.995 -46.929 1.00 69.62 312 SER A N 1
ATOM 2601 C CA . SER A 1 312 ? 7.134 32.486 -47.254 1.00 69.62 312 SER A CA 1
ATOM 2602 C C . SER A 1 312 ? 8.211 31.616 -46.605 1.00 69.62 312 SER A C 1
ATOM 2604 O O . SER A 1 312 ? 9.118 31.146 -47.292 1.00 69.62 312 SER A O 1
ATOM 2606 N N . ARG A 1 313 ? 8.053 31.279 -45.315 1.00 68.19 313 ARG A N 1
ATOM 2607 C CA . ARG A 1 313 ? 8.970 30.355 -44.627 1.00 68.19 313 ARG A CA 1
ATOM 2608 C C . ARG A 1 313 ? 8.985 28.979 -45.294 1.00 68.19 313 ARG A C 1
ATOM 2610 O O . ARG A 1 313 ? 10.050 28.388 -45.437 1.00 68.19 313 ARG A O 1
ATOM 2617 N N . ARG A 1 314 ? 7.834 28.475 -45.751 1.00 69.00 314 ARG A N 1
ATOM 2618 C CA . ARG A 1 314 ? 7.735 27.177 -46.440 1.00 69.00 314 ARG A CA 1
ATOM 2619 C C . ARG A 1 314 ? 8.529 27.150 -47.750 1.00 69.00 314 ARG A C 1
ATOM 2621 O O . ARG A 1 314 ? 9.251 26.189 -47.997 1.00 69.00 314 ARG A O 1
ATOM 2628 N N . ARG A 1 315 ? 8.471 28.229 -48.541 1.00 68.12 315 ARG A N 1
ATOM 2629 C CA . ARG A 1 315 ? 9.250 28.360 -49.786 1.00 68.12 315 ARG A CA 1
ATOM 2630 C C . ARG A 1 315 ? 10.759 28.413 -49.554 1.00 68.12 315 ARG A C 1
ATOM 2632 O O . ARG A 1 315 ? 11.506 27.838 -50.346 1.00 68.12 315 ARG A O 1
ATOM 2639 N N . ASP A 1 316 ? 11.209 29.056 -48.481 1.00 64.19 316 ASP A N 1
ATOM 2640 C CA . ASP A 1 316 ? 12.638 29.110 -48.152 1.00 64.19 316 ASP A CA 1
ATOM 2641 C C . ASP A 1 316 ? 13.174 27.746 -47.685 1.00 64.19 316 ASP A C 1
ATOM 2643 O O . ASP A 1 316 ? 14.291 27.359 -48.050 1.00 64.19 316 ASP A O 1
ATOM 2647 N N . TYR A 1 317 ? 12.356 26.958 -46.976 1.00 63.16 317 TYR A N 1
ATOM 2648 C CA . TYR A 1 317 ? 12.694 25.574 -46.632 1.00 63.16 317 TYR A CA 1
ATOM 2649 C C . TYR A 1 317 ? 12.829 24.684 -47.876 1.00 63.16 317 TYR A C 1
ATOM 2651 O O . TYR A 1 317 ? 13.857 24.014 -48.015 1.00 63.16 317 TYR A O 1
ATOM 2659 N N . ASP A 1 318 ? 11.886 24.754 -48.821 1.00 61.50 318 ASP A N 1
ATOM 2660 C CA . ASP A 1 318 ? 11.931 23.965 -50.065 1.00 61.50 318 ASP A CA 1
ATOM 2661 C C . ASP A 1 318 ? 13.144 24.323 -50.945 1.00 61.50 318 ASP A C 1
ATOM 2663 O O . ASP A 1 318 ? 13.707 23.472 -51.643 1.00 61.50 318 ASP A O 1
ATOM 2667 N N . LYS A 1 319 ? 13.608 25.580 -50.894 1.00 60.72 319 LYS A N 1
ATOM 2668 C CA . LYS A 1 319 ? 14.799 26.024 -51.634 1.00 60.72 319 LYS A CA 1
ATOM 2669 C C . LYS A 1 319 ? 16.101 25.504 -51.010 1.00 60.72 319 LYS A C 1
ATOM 2671 O O . LYS A 1 319 ? 17.032 25.180 -51.746 1.00 60.72 319 LYS A O 1
ATOM 2676 N N . SER A 1 320 ? 16.147 25.349 -49.684 1.00 58.09 320 SER A N 1
ATOM 2677 C CA . SER A 1 320 ? 17.285 24.759 -48.953 1.00 58.09 320 SER A CA 1
ATOM 2678 C C . SER A 1 320 ? 17.392 23.227 -49.082 1.00 58.09 320 SER A C 1
ATOM 2680 O O . SER A 1 320 ? 18.426 22.640 -48.762 1.00 58.09 320 SER A O 1
ATOM 2682 N N . GLU A 1 321 ? 16.338 22.559 -49.561 1.00 56.06 321 GLU A N 1
ATOM 2683 C CA . GLU A 1 321 ? 16.277 21.101 -49.765 1.00 56.06 321 GLU A CA 1
ATOM 2684 C C . GLU A 1 321 ? 16.772 20.639 -51.151 1.00 56.06 321 GLU A C 1
ATOM 2686 O O . GLU A 1 321 ? 16.853 19.436 -51.435 1.00 56.06 321 GLU A O 1
ATOM 2691 N N . ARG A 1 322 ? 17.118 21.587 -52.035 1.00 57.78 322 ARG A N 1
ATOM 2692 C CA . ARG A 1 322 ? 17.693 21.314 -53.364 1.00 57.78 322 ARG A CA 1
ATOM 2693 C C . ARG A 1 322 ? 19.211 21.163 -53.380 1.00 57.78 322 ARG A C 1
ATOM 2695 O O . ARG A 1 322 ? 19.740 20.854 -54.442 1.00 57.78 322 ARG A O 1
ATOM 2702 N N . ASP A 1 323 ? 19.899 21.338 -52.253 1.00 69.75 323 ASP A N 1
ATOM 2703 C CA . ASP A 1 323 ? 21.327 21.030 -52.178 1.00 69.75 323 ASP A CA 1
ATOM 2704 C C . ASP A 1 323 ? 21.521 19.498 -52.133 1.00 69.75 323 ASP A C 1
ATOM 2706 O O . ASP A 1 323 ? 21.141 18.861 -51.141 1.00 69.75 323 ASP A O 1
ATOM 2710 N N . PRO A 1 324 ? 22.081 18.873 -53.188 1.00 70.00 324 PRO A N 1
ATOM 2711 C CA . PRO A 1 324 ? 22.258 17.424 -53.247 1.00 70.00 324 PRO A CA 1
ATOM 2712 C C . PRO A 1 324 ? 23.109 16.888 -52.087 1.00 70.00 324 PRO A C 1
ATOM 2714 O O . PRO A 1 324 ? 22.858 15.779 -51.619 1.00 70.00 324 PRO A O 1
ATOM 2717 N N . ARG A 1 325 ? 24.028 17.693 -51.532 1.00 72.31 325 ARG A N 1
ATOM 2718 C CA . ARG A 1 325 ? 24.856 17.285 -50.384 1.00 72.31 325 ARG A CA 1
ATOM 2719 C C . ARG A 1 325 ? 24.054 17.159 -49.092 1.00 72.31 325 ARG A C 1
ATOM 2721 O O . ARG A 1 325 ? 24.360 16.326 -48.242 1.00 72.31 325 ARG A O 1
ATOM 2728 N N . ARG A 1 326 ? 22.996 17.960 -48.938 1.00 70.62 326 ARG A N 1
ATOM 2729 C CA . ARG A 1 326 ? 22.121 17.902 -47.760 1.00 70.62 326 ARG A CA 1
ATOM 2730 C C . ARG A 1 326 ? 21.222 16.666 -47.793 1.00 70.62 326 ARG A C 1
ATOM 2732 O O . ARG A 1 326 ? 20.977 16.075 -46.744 1.00 70.62 326 ARG A O 1
ATOM 2739 N N . ARG A 1 327 ? 20.793 16.232 -48.986 1.00 73.69 327 ARG A N 1
ATOM 2740 C CA . ARG A 1 327 ? 20.003 15.001 -49.163 1.00 73.69 327 ARG A CA 1
ATOM 2741 C C . ARG A 1 327 ? 20.780 13.763 -48.732 1.00 73.69 327 ARG A C 1
ATOM 2743 O O . ARG A 1 327 ? 20.267 13.004 -47.913 1.00 73.69 327 ARG A O 1
ATOM 2750 N N . GLU A 1 328 ? 22.028 13.622 -49.174 1.00 77.56 328 GLU A N 1
ATOM 2751 C CA . GLU A 1 328 ? 22.895 12.505 -48.770 1.00 77.56 328 GLU A CA 1
ATOM 2752 C C . GLU A 1 328 ? 23.088 12.447 -47.247 1.00 77.56 328 GLU A C 1
ATOM 2754 O O . GLU A 1 328 ? 22.971 11.379 -46.646 1.00 77.56 328 GLU A O 1
ATOM 2759 N N . TYR A 1 329 ? 23.284 13.598 -46.593 1.00 76.88 329 TYR A N 1
ATOM 2760 C CA . TYR A 1 329 ? 23.431 13.651 -45.136 1.00 76.88 329 TYR A CA 1
ATOM 2761 C C . TYR A 1 329 ? 22.146 13.228 -44.406 1.00 76.88 329 TYR A C 1
ATOM 2763 O O . TYR A 1 329 ? 22.193 12.452 -43.451 1.00 76.88 329 TYR A O 1
ATOM 2771 N N . THR A 1 330 ? 20.979 13.676 -44.885 1.00 80.81 330 THR A N 1
ATOM 2772 C CA . THR A 1 330 ? 19.686 13.271 -44.305 1.00 80.81 330 THR A CA 1
ATOM 2773 C C . THR A 1 330 ? 19.363 11.796 -44.542 1.00 80.81 330 THR A C 1
ATOM 2775 O O . THR A 1 330 ? 18.754 11.156 -43.684 1.00 80.81 330 THR A O 1
ATOM 2778 N N . GLU A 1 331 ? 19.776 11.219 -45.673 1.00 83.56 331 GLU A N 1
ATOM 2779 C CA . GLU A 1 331 ? 19.616 9.788 -45.940 1.00 83.56 331 GLU A CA 1
ATOM 2780 C C . GLU A 1 331 ? 20.540 8.939 -45.068 1.00 83.56 331 GLU A C 1
ATOM 2782 O O . GLU A 1 331 ? 20.091 7.924 -44.527 1.00 83.56 331 GLU A O 1
ATOM 2787 N N . LEU A 1 332 ? 21.782 9.383 -44.850 1.00 89.38 332 LEU A N 1
ATOM 2788 C CA . LEU A 1 332 ? 22.710 8.745 -43.919 1.00 89.38 332 LEU A CA 1
ATOM 2789 C C . LEU A 1 332 ? 22.154 8.768 -42.489 1.00 89.38 332 LEU A C 1
ATOM 2791 O O . LEU A 1 332 ? 22.148 7.739 -41.816 1.00 89.38 332 LEU A O 1
ATOM 2795 N N . GLU A 1 333 ? 21.611 9.904 -42.045 1.00 89.31 333 GLU A N 1
ATOM 2796 C CA . GLU A 1 333 ? 20.988 10.025 -40.725 1.00 89.31 333 GLU A CA 1
ATOM 2797 C C . GLU A 1 333 ? 19.756 9.114 -40.595 1.00 89.31 333 GLU A C 1
ATOM 2799 O O . GLU A 1 333 ? 19.614 8.386 -39.611 1.00 89.31 333 GLU A O 1
ATOM 2804 N N . ARG A 1 334 ? 18.889 9.063 -41.617 1.00 90.19 334 ARG A N 1
ATOM 2805 C CA . ARG A 1 334 ? 17.747 8.131 -41.653 1.00 90.19 334 ARG A CA 1
ATOM 2806 C C . ARG A 1 334 ? 18.192 6.668 -41.674 1.00 90.19 334 ARG A C 1
ATOM 2808 O O . ARG A 1 334 ? 17.510 5.821 -41.101 1.00 90.19 334 ARG A O 1
ATOM 2815 N N . SER A 1 335 ? 19.298 6.348 -42.343 1.00 94.19 335 SER A N 1
ATOM 2816 C CA . SER A 1 335 ? 19.887 5.005 -42.343 1.00 94.19 335 SER A CA 1
ATOM 2817 C C . SER A 1 335 ? 20.446 4.643 -40.966 1.00 94.19 335 SER A C 1
ATOM 2819 O O . SER A 1 335 ? 20.259 3.514 -40.519 1.00 94.19 335 SER A O 1
ATOM 2821 N N . LEU A 1 336 ? 21.117 5.575 -40.286 1.00 94.00 336 LEU A N 1
ATOM 2822 C CA . LEU A 1 336 ? 21.648 5.366 -38.938 1.00 94.00 336 LEU A CA 1
ATOM 2823 C C . LEU A 1 336 ? 20.523 5.148 -37.928 1.00 94.00 336 LEU A C 1
ATOM 2825 O O . LEU A 1 336 ? 20.560 4.158 -37.207 1.00 94.00 336 LEU A O 1
ATOM 2829 N N . ARG A 1 337 ? 19.473 5.979 -37.957 1.00 92.56 337 ARG A N 1
ATOM 2830 C CA . ARG A 1 337 ? 18.294 5.798 -37.094 1.00 92.56 337 ARG A CA 1
ATOM 2831 C C . ARG A 1 337 ? 17.581 4.468 -37.342 1.00 92.56 337 ARG A C 1
ATOM 2833 O O . ARG A 1 337 ? 17.099 3.855 -36.399 1.00 92.56 337 ARG A O 1
ATOM 2840 N N . ARG A 1 338 ? 17.527 3.996 -38.596 1.00 93.75 338 ARG A N 1
ATOM 2841 C CA . ARG A 1 338 ? 16.980 2.666 -38.917 1.00 93.75 338 ARG A CA 1
ATOM 2842 C C . ARG A 1 338 ? 17.822 1.541 -38.320 1.00 93.75 338 ARG A C 1
ATOM 2844 O O . ARG A 1 338 ? 17.254 0.652 -37.700 1.00 93.75 338 ARG A O 1
ATOM 2851 N N . ARG A 1 339 ? 19.151 1.617 -38.443 1.00 93.75 339 ARG A N 1
ATOM 2852 C CA . ARG A 1 339 ? 20.073 0.645 -37.832 1.00 93.75 339 ARG A CA 1
ATOM 2853 C C . ARG A 1 339 ? 20.013 0.659 -36.304 1.00 93.75 339 ARG A C 1
ATOM 2855 O O . ARG A 1 339 ? 20.057 -0.395 -35.687 1.00 93.75 339 ARG A O 1
ATOM 2862 N N . GLU A 1 340 ? 19.896 1.836 -35.700 1.00 91.88 340 GLU A N 1
ATOM 2863 C CA . GLU A 1 340 ? 19.746 1.991 -34.251 1.00 91.88 340 GLU A CA 1
ATOM 2864 C C . GLU A 1 340 ? 18.415 1.410 -33.760 1.00 91.88 340 GLU A C 1
ATOM 2866 O O . GLU A 1 340 ? 18.380 0.683 -32.772 1.00 91.88 340 GLU A O 1
ATOM 2871 N N . HIS A 1 341 ? 17.325 1.658 -34.489 1.00 92.50 341 HIS A N 1
ATOM 2872 C CA . HIS A 1 341 ? 16.027 1.064 -34.186 1.00 92.50 341 HIS A CA 1
ATOM 2873 C C . HIS A 1 341 ? 16.042 -0.467 -34.328 1.00 92.50 341 HIS A C 1
ATOM 2875 O O . HIS A 1 341 ? 15.484 -1.164 -33.488 1.00 92.50 341 HIS A O 1
ATOM 2881 N N . GLU A 1 342 ? 16.681 -1.000 -35.371 1.00 93.44 342 GLU A N 1
ATOM 2882 C CA . GLU A 1 342 ? 16.846 -2.446 -35.571 1.00 93.44 342 GLU A CA 1
ATOM 2883 C C . GLU A 1 342 ? 17.669 -3.080 -34.439 1.00 93.44 342 GLU A C 1
ATOM 2885 O O . GLU A 1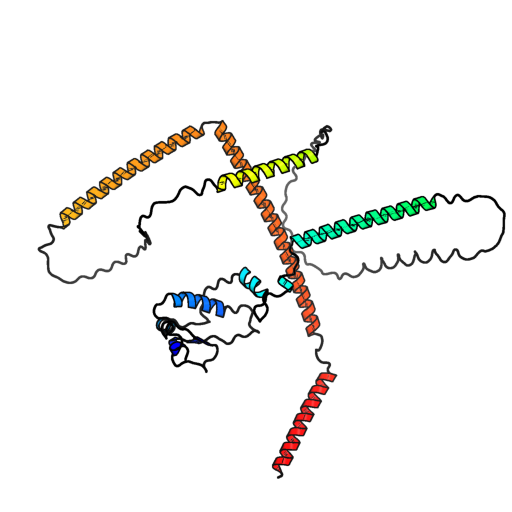 342 ? 17.237 -4.060 -33.840 1.00 93.44 342 GLU A O 1
ATOM 2890 N N . TYR A 1 343 ? 18.779 -2.449 -34.049 1.00 93.19 343 TYR A N 1
ATOM 2891 C CA . TYR A 1 343 ? 19.583 -2.886 -32.907 1.00 93.19 343 TYR A CA 1
ATOM 2892 C C . TYR A 1 343 ? 18.790 -2.876 -31.591 1.00 93.19 343 TYR A C 1
ATOM 2894 O O . TYR A 1 343 ? 18.864 -3.829 -30.817 1.00 93.19 343 TYR A O 1
ATOM 2902 N N . ASN A 1 344 ? 17.996 -1.831 -31.338 1.00 90.12 344 ASN A N 1
ATOM 2903 C CA . ASN A 1 344 ? 17.161 -1.755 -30.137 1.00 90.12 344 ASN A CA 1
ATOM 2904 C C . ASN A 1 344 ? 16.081 -2.848 -30.120 1.00 90.12 344 ASN A C 1
ATOM 2906 O O . ASN A 1 344 ? 15.852 -3.457 -29.077 1.00 90.12 344 ASN A O 1
ATOM 2910 N N . MET A 1 345 ? 15.480 -3.160 -31.273 1.00 92.06 345 MET A N 1
ATOM 2911 C CA . MET A 1 345 ? 14.524 -4.266 -31.407 1.00 92.06 345 MET A CA 1
ATOM 2912 C C . MET A 1 345 ? 15.162 -5.628 -31.107 1.00 92.06 345 MET A C 1
ATOM 2914 O O . MET A 1 345 ? 14.542 -6.457 -30.439 1.00 92.06 345 MET A O 1
ATOM 2918 N N . ASP A 1 346 ? 16.397 -5.863 -31.556 1.00 91.50 346 ASP A N 1
ATOM 2919 C CA . ASP A 1 346 ? 17.123 -7.106 -31.270 1.00 91.50 346 ASP A CA 1
ATOM 2920 C C . ASP A 1 346 ? 17.459 -7.240 -29.777 1.00 91.50 346 ASP A C 1
ATOM 2922 O O . ASP A 1 346 ? 17.260 -8.308 -29.188 1.00 91.50 346 ASP A O 1
ATOM 2926 N N . VAL A 1 347 ? 17.894 -6.146 -29.141 1.00 90.81 347 VAL A N 1
ATOM 2927 C CA . VAL A 1 347 ? 18.168 -6.094 -27.695 1.00 90.81 347 VAL A CA 1
ATOM 2928 C C . VAL A 1 347 ? 16.899 -6.358 -26.881 1.00 90.81 347 VAL A C 1
ATOM 2930 O O . VAL A 1 347 ? 16.934 -7.155 -25.940 1.00 90.81 347 VAL A O 1
ATOM 2933 N N . ASP A 1 348 ? 15.772 -5.749 -27.254 1.00 89.69 348 ASP A N 1
ATOM 2934 C CA . ASP A 1 348 ? 14.486 -5.966 -26.583 1.00 89.69 348 ASP A CA 1
ATOM 2935 C C . ASP A 1 348 ? 13.967 -7.396 -26.792 1.00 89.69 348 ASP A C 1
ATOM 2937 O O . ASP A 1 348 ? 13.466 -8.023 -25.856 1.00 89.69 348 ASP A O 1
ATOM 2941 N N . SER A 1 349 ? 14.152 -7.962 -27.988 1.00 95.69 349 SER A N 1
ATOM 2942 C CA . SER A 1 349 ? 13.833 -9.365 -28.281 1.00 95.69 349 SER A CA 1
ATOM 2943 C C . SER A 1 349 ? 14.644 -10.327 -27.405 1.00 95.69 349 SER A C 1
ATOM 2945 O O . SER A 1 349 ? 14.089 -11.270 -26.833 1.00 95.69 349 SER A O 1
ATOM 2947 N N . ASP A 1 350 ? 15.949 -10.102 -27.251 1.00 92.62 350 ASP A N 1
ATOM 2948 C CA . ASP A 1 350 ? 16.786 -10.958 -26.408 1.00 92.62 350 ASP A CA 1
ATOM 2949 C C . ASP A 1 350 ? 16.486 -10.778 -24.919 1.00 92.62 350 ASP A C 1
ATOM 2951 O O . ASP A 1 350 ? 16.458 -11.766 -24.177 1.00 92.62 350 ASP A O 1
ATOM 2955 N N . ARG A 1 351 ? 16.149 -9.558 -24.491 1.00 91.88 351 ARG A N 1
ATOM 2956 C CA . ARG A 1 351 ? 15.647 -9.293 -23.141 1.00 91.88 351 ARG A CA 1
ATOM 2957 C C . ARG A 1 351 ? 14.351 -10.060 -22.866 1.00 91.88 351 ARG A C 1
ATOM 2959 O O . ARG A 1 351 ? 14.282 -10.778 -21.869 1.00 91.88 351 ARG A O 1
ATOM 2966 N N . MET A 1 352 ? 13.379 -10.008 -23.774 1.00 90.31 352 MET A N 1
ATOM 2967 C CA . MET A 1 352 ? 12.117 -10.755 -23.665 1.00 90.31 352 MET A CA 1
ATOM 2968 C C . MET A 1 352 ? 12.351 -12.270 -23.581 1.00 90.31 352 MET A C 1
ATOM 2970 O O . MET A 1 352 ? 11.734 -12.953 -22.765 1.00 90.31 352 MET A O 1
ATOM 2974 N N . LYS A 1 353 ? 13.297 -12.817 -24.359 1.00 93.94 353 LYS A N 1
ATOM 2975 C CA . LYS A 1 353 ? 13.681 -14.239 -24.257 1.00 93.94 353 LYS A CA 1
ATOM 2976 C C . LYS A 1 353 ? 14.304 -14.577 -22.902 1.00 93.94 353 LYS A C 1
ATOM 2978 O O . LYS A 1 353 ? 14.097 -15.684 -22.407 1.00 93.94 353 LYS A O 1
ATOM 2983 N N . THR A 1 354 ? 15.096 -13.675 -22.317 1.00 92.38 354 THR A N 1
ATOM 2984 C CA . THR A 1 354 ? 15.664 -13.894 -20.978 1.00 92.38 354 THR A CA 1
ATOM 2985 C C . THR A 1 354 ? 14.605 -13.827 -19.884 1.00 92.38 354 THR A C 1
ATOM 2987 O O . THR A 1 354 ? 14.586 -14.712 -19.035 1.00 92.38 354 THR A O 1
ATOM 2990 N N . GLU A 1 355 ? 13.679 -12.869 -19.953 1.00 91.19 355 GLU A N 1
ATOM 2991 C CA . GLU A 1 355 ? 12.573 -12.735 -18.996 1.00 91.19 355 GLU A CA 1
ATOM 2992 C C . GLU A 1 355 ? 11.643 -13.960 -19.051 1.00 91.19 355 GLU A C 1
ATOM 2994 O O . GLU A 1 355 ? 11.283 -14.508 -18.011 1.00 91.19 355 GLU A O 1
ATOM 2999 N N . HIS A 1 356 ? 11.352 -14.487 -20.247 1.00 92.31 356 HIS A N 1
ATOM 3000 C CA . HIS A 1 356 ? 10.597 -15.738 -20.391 1.00 92.31 356 HIS A CA 1
ATOM 3001 C C . HIS A 1 356 ? 11.298 -16.941 -19.744 1.00 92.31 356 HIS A C 1
ATOM 3003 O O . HIS A 1 356 ? 10.656 -17.721 -19.045 1.00 92.31 356 HIS A O 1
ATOM 3009 N N . LYS A 1 357 ? 12.617 -17.081 -19.931 1.00 94.31 357 LYS A N 1
ATOM 3010 C CA . LYS A 1 357 ? 13.392 -18.161 -19.297 1.00 94.31 357 LYS A CA 1
ATOM 3011 C C . LYS A 1 357 ? 13.424 -18.039 -17.774 1.00 94.31 357 LYS A C 1
ATOM 3013 O O . LYS A 1 357 ? 13.405 -19.059 -17.089 1.00 94.31 357 LYS A O 1
ATOM 3018 N N . GLU A 1 358 ? 13.502 -16.819 -17.245 1.00 91.81 358 GLU A N 1
ATOM 3019 C CA . GLU A 1 358 ? 13.447 -16.577 -15.800 1.00 91.81 358 GLU A CA 1
ATOM 3020 C C . GLU A 1 358 ? 12.066 -16.930 -15.232 1.00 91.81 358 GLU A C 1
ATOM 3022 O O . GLU A 1 358 ? 12.000 -17.623 -14.217 1.00 91.81 358 GLU A O 1
ATOM 3027 N N . MET A 1 359 ? 10.977 -16.566 -15.921 1.00 91.88 359 MET A N 1
ATOM 3028 C CA . MET A 1 359 ? 9.623 -16.969 -15.520 1.00 91.88 359 MET A CA 1
ATOM 3029 C C . MET A 1 359 ? 9.429 -18.490 -15.534 1.00 91.88 359 MET A C 1
ATOM 3031 O O . MET A 1 359 ? 8.880 -19.041 -14.581 1.00 91.88 359 MET A O 1
ATOM 3035 N N . ASP A 1 360 ? 9.914 -19.186 -16.567 1.00 94.31 360 ASP A N 1
ATOM 3036 C CA . ASP A 1 360 ? 9.832 -20.651 -16.637 1.00 94.31 360 ASP A CA 1
ATOM 3037 C C . ASP A 1 360 ? 10.593 -21.317 -15.476 1.00 94.31 360 ASP A C 1
ATOM 3039 O O . ASP A 1 360 ? 10.143 -22.319 -14.914 1.00 94.31 360 ASP A O 1
ATOM 3043 N N . TYR A 1 361 ? 11.735 -20.746 -15.078 1.00 94.31 361 TYR A N 1
ATOM 3044 C CA . TYR A 1 361 ? 12.514 -21.228 -13.939 1.00 94.31 361 TYR A CA 1
ATOM 3045 C C . TYR A 1 361 ? 11.809 -20.974 -12.598 1.00 94.31 361 TYR A C 1
ATOM 3047 O O . TYR A 1 361 ? 11.793 -21.850 -11.731 1.00 94.31 361 TYR A O 1
ATOM 3055 N N . GLU A 1 362 ? 11.196 -19.800 -12.413 1.00 92.50 362 GLU A N 1
ATOM 3056 C CA . GLU A 1 362 ? 10.399 -19.505 -11.216 1.00 92.50 362 GLU A CA 1
ATOM 3057 C C . GLU A 1 362 ? 9.187 -20.432 -11.093 1.00 92.50 362 GLU A C 1
ATOM 3059 O O . GLU A 1 362 ? 8.905 -20.922 -9.996 1.00 92.50 362 GLU A O 1
ATOM 3064 N N . TYR A 1 363 ? 8.519 -20.736 -12.209 1.00 94.00 363 TYR A N 1
ATOM 3065 C CA . TYR A 1 363 ? 7.403 -21.677 -12.232 1.00 94.00 363 TYR A CA 1
ATOM 3066 C C . TYR A 1 363 ? 7.836 -23.082 -11.788 1.00 94.00 363 TYR A C 1
ATOM 3068 O O . TYR A 1 363 ? 7.222 -23.660 -10.892 1.00 94.00 363 TYR A O 1
ATOM 3076 N N . GLN A 1 364 ? 8.946 -23.599 -12.328 1.00 94.12 364 GLN A N 1
ATOM 3077 C CA . GLN A 1 364 ? 9.493 -24.902 -11.923 1.00 94.12 364 GLN A CA 1
ATOM 3078 C C . GLN A 1 364 ? 9.884 -24.938 -10.443 1.00 94.12 364 GLN A C 1
ATOM 3080 O O . GLN A 1 364 ? 9.622 -25.923 -9.751 1.00 94.12 364 GLN A O 1
ATOM 3085 N N . ARG A 1 365 ? 10.480 -23.854 -9.934 1.00 94.62 365 ARG A N 1
ATOM 3086 C CA . ARG A 1 365 ? 10.847 -23.739 -8.520 1.00 94.62 365 ARG A CA 1
ATOM 3087 C C . ARG A 1 365 ? 9.617 -23.760 -7.614 1.00 94.62 365 ARG A C 1
ATOM 3089 O O . ARG A 1 365 ? 9.658 -24.391 -6.559 1.00 94.62 365 ARG A O 1
ATOM 3096 N N . LYS A 1 366 ? 8.535 -23.087 -8.013 1.00 93.44 366 LYS A N 1
ATOM 3097 C CA . LYS A 1 366 ? 7.272 -23.090 -7.268 1.00 93.44 366 LYS A CA 1
ATOM 3098 C C . LYS A 1 366 ? 6.631 -24.480 -7.270 1.00 93.44 366 LYS A C 1
ATOM 3100 O O . LYS A 1 366 ? 6.260 -24.968 -6.210 1.00 93.44 366 LYS A O 1
ATOM 3105 N N . GLU A 1 367 ? 6.611 -25.158 -8.416 1.00 94.25 367 GLU A N 1
ATOM 3106 C CA . GLU A 1 367 ? 6.117 -26.537 -8.537 1.00 94.25 367 GLU A CA 1
ATOM 3107 C C . GLU A 1 367 ? 6.947 -27.533 -7.696 1.00 94.25 367 GLU A C 1
ATOM 3109 O O . GLU A 1 367 ? 6.433 -28.524 -7.179 1.00 94.25 367 GLU A O 1
ATOM 3114 N N . GLU A 1 368 ? 8.253 -27.304 -7.538 1.00 93.88 368 GLU A N 1
ATOM 3115 C CA . GLU A 1 368 ? 9.102 -28.101 -6.645 1.00 93.88 368 GLU A CA 1
ATOM 3116 C C . GLU A 1 368 ? 8.826 -27.809 -5.160 1.00 93.88 368 GLU A C 1
ATOM 3118 O O . GLU A 1 368 ? 8.791 -28.733 -4.347 1.00 93.88 368 GLU A O 1
ATOM 3123 N N . GLN A 1 369 ? 8.580 -26.547 -4.797 1.00 90.94 369 GLN A N 1
ATOM 3124 C CA . GLN A 1 369 ? 8.174 -26.173 -3.439 1.00 90.94 369 GLN A CA 1
ATOM 3125 C C . GLN A 1 369 ? 6.810 -26.756 -3.065 1.00 90.94 369 GLN A C 1
ATOM 3127 O O . GLN A 1 369 ? 6.671 -27.281 -1.964 1.00 90.94 369 GLN A O 1
ATOM 3132 N N . GLU A 1 370 ? 5.837 -26.718 -3.975 1.00 90.19 370 GLU A N 1
ATOM 3133 C CA . GLU A 1 370 ? 4.516 -27.326 -3.782 1.00 90.19 370 GLU A CA 1
ATOM 3134 C C . GLU A 1 370 ? 4.639 -28.844 -3.596 1.00 90.19 370 GLU A C 1
ATOM 3136 O O . GLU A 1 370 ? 4.152 -29.375 -2.599 1.00 90.19 370 GLU A O 1
ATOM 3141 N N . ARG A 1 371 ? 5.423 -29.532 -4.441 1.00 89.44 371 ARG A N 1
ATOM 3142 C CA . ARG A 1 371 ? 5.719 -30.968 -4.265 1.00 89.44 371 ARG A CA 1
ATOM 3143 C C . ARG A 1 371 ? 6.409 -31.292 -2.940 1.00 89.44 371 ARG A C 1
ATOM 3145 O O . ARG A 1 371 ? 6.194 -32.365 -2.379 1.00 89.44 371 ARG A O 1
ATOM 3152 N N . ASN A 1 372 ? 7.270 -30.408 -2.441 1.00 85.38 372 ASN A N 1
ATOM 3153 C CA . ASN A 1 372 ? 7.909 -30.595 -1.139 1.00 85.38 372 ASN A CA 1
ATOM 3154 C C . ASN A 1 372 ? 6.937 -30.328 0.019 1.00 85.38 372 ASN A C 1
ATOM 3156 O O . ASN A 1 372 ? 6.999 -31.037 1.019 1.00 85.38 372 ASN A O 1
ATOM 3160 N N . HIS A 1 373 ? 6.019 -29.369 -0.118 1.00 79.88 373 HIS A N 1
ATOM 3161 C C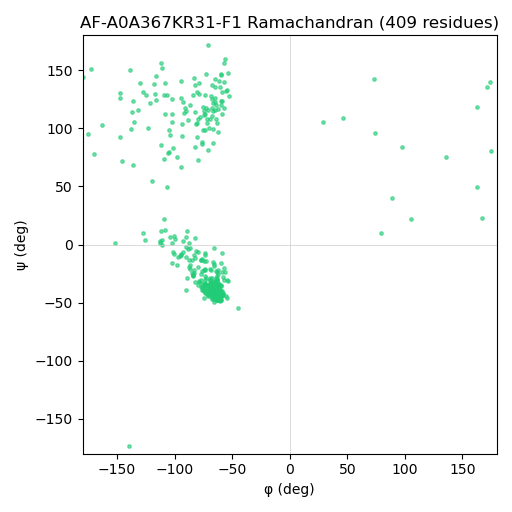A . HIS A 1 373 ? 4.959 -29.132 0.863 1.00 79.88 373 HIS A CA 1
ATOM 3162 C C . HIS A 1 373 ? 3.976 -30.301 0.948 1.00 79.88 373 HIS A C 1
ATOM 3164 O O . HIS A 1 373 ? 3.652 -30.721 2.056 1.00 79.88 373 HIS A O 1
ATOM 3170 N N . GLU A 1 374 ? 3.563 -30.874 -0.184 1.00 81.00 374 GLU A N 1
ATOM 3171 C CA . GLU A 1 374 ? 2.705 -32.067 -0.211 1.00 81.00 374 GLU A CA 1
ATOM 3172 C C . GLU A 1 374 ? 3.352 -33.238 0.544 1.00 81.00 374 GLU A C 1
ATOM 3174 O O . GLU A 1 374 ? 2.712 -33.858 1.391 1.00 81.00 374 GLU A O 1
ATOM 3179 N N . LYS A 1 375 ? 4.660 -33.465 0.354 1.00 81.00 375 LYS A N 1
ATOM 3180 C CA . LYS A 1 375 ? 5.406 -34.493 1.104 1.00 81.00 375 LYS A CA 1
ATOM 3181 C C . LYS A 1 375 ? 5.471 -34.240 2.612 1.00 81.00 375 LYS A C 1
ATOM 3183 O O . LYS A 1 375 ? 5.580 -35.195 3.373 1.00 81.00 375 LYS A O 1
ATOM 3188 N N . ILE A 1 376 ? 5.455 -32.979 3.048 1.00 77.38 376 ILE A N 1
ATOM 3189 C CA . ILE A 1 376 ? 5.477 -32.628 4.477 1.00 77.38 376 ILE A CA 1
ATOM 3190 C C . ILE A 1 376 ? 4.097 -32.854 5.109 1.00 77.38 376 ILE A C 1
ATOM 3192 O O . ILE A 1 376 ? 4.027 -33.259 6.264 1.00 77.38 376 ILE A O 1
ATOM 3196 N N . ILE A 1 377 ? 3.009 -32.637 4.363 1.00 71.81 377 ILE A N 1
ATOM 3197 C CA . ILE A 1 377 ? 1.636 -32.824 4.860 1.00 71.81 377 ILE A CA 1
ATOM 3198 C C . ILE A 1 377 ? 1.290 -34.316 5.014 1.00 71.81 377 ILE A C 1
ATOM 3200 O O . ILE A 1 377 ? 0.517 -34.675 5.899 1.00 71.81 377 ILE A O 1
ATOM 3204 N N . GLU A 1 378 ? 1.888 -35.197 4.209 1.00 69.44 378 GLU A N 1
ATOM 3205 C CA . GLU A 1 378 ? 1.678 -36.650 4.318 1.00 69.44 378 GLU A CA 1
ATOM 3206 C C . GLU A 1 378 ? 2.425 -37.307 5.491 1.00 69.44 378 GLU A C 1
ATOM 3208 O O . GLU A 1 378 ? 2.129 -38.450 5.843 1.00 69.44 378 GLU A O 1
ATOM 3213 N N . ALA A 1 379 ? 3.369 -36.607 6.128 1.00 65.31 379 ALA A N 1
ATOM 3214 C CA . ALA A 1 379 ? 3.990 -37.090 7.352 1.00 65.31 379 ALA A CA 1
ATOM 3215 C C . ALA A 1 379 ? 3.079 -36.746 8.547 1.00 65.31 379 ALA A C 1
ATOM 3217 O O . ALA A 1 379 ? 2.908 -35.562 8.850 1.00 65.31 379 ALA A O 1
ATOM 3218 N N . PRO A 1 380 ? 2.491 -37.731 9.255 1.00 71.75 380 PRO A N 1
ATOM 3219 C CA . PRO A 1 380 ? 1.725 -37.447 10.461 1.00 71.75 380 PRO A CA 1
ATOM 3220 C C . PRO A 1 380 ? 2.641 -36.747 11.475 1.00 71.75 380 PRO A C 1
ATOM 3222 O O . PRO A 1 380 ? 3.598 -37.336 11.970 1.00 71.75 380 PRO A O 1
ATOM 3225 N N . LEU A 1 381 ? 2.353 -35.468 11.751 1.00 73.19 381 LEU A N 1
ATOM 3226 C CA . LEU A 1 381 ? 3.144 -34.586 12.627 1.00 73.19 381 LEU A CA 1
ATOM 3227 C C . LEU A 1 381 ? 3.263 -35.100 14.068 1.00 73.19 381 LEU A C 1
ATOM 3229 O O . LEU A 1 381 ? 4.093 -34.615 14.831 1.00 73.19 381 LEU A O 1
ATOM 3233 N N . ILE A 1 382 ? 2.406 -36.044 14.442 1.00 79.19 382 ILE A N 1
ATOM 3234 C CA . ILE A 1 382 ? 2.349 -36.665 15.754 1.00 79.19 382 ILE A CA 1
ATOM 3235 C C . ILE A 1 382 ? 2.171 -38.152 15.485 1.00 79.19 382 ILE A C 1
ATOM 3237 O O . ILE A 1 382 ? 1.242 -38.552 14.776 1.00 79.19 382 ILE A O 1
ATOM 3241 N N . SER A 1 383 ? 3.074 -38.973 16.014 1.00 85.50 383 SER A N 1
ATOM 3242 C CA . SER A 1 383 ? 2.903 -40.420 15.922 1.00 85.50 383 SER A CA 1
ATOM 3243 C C . SER A 1 383 ? 1.597 -40.825 16.615 1.00 85.50 383 SER A C 1
ATOM 3245 O O . SER A 1 383 ? 1.194 -40.222 17.609 1.00 85.50 383 SER A O 1
ATOM 3247 N N . GLU A 1 384 ? 0.916 -41.860 16.124 1.00 86.19 384 GLU A N 1
ATOM 3248 C CA . GLU A 1 384 ? -0.338 -42.337 16.731 1.00 86.19 384 GLU A CA 1
ATOM 3249 C C . GLU A 1 384 ? -0.171 -42.639 18.238 1.00 86.19 384 GLU A C 1
ATOM 3251 O O . GLU A 1 384 ? -1.073 -42.397 19.041 1.00 86.19 384 GLU A O 1
ATOM 3256 N N . ALA A 1 385 ? 1.031 -43.068 18.641 1.00 88.31 385 ALA A N 1
ATOM 3257 C CA . ALA A 1 385 ? 1.414 -43.275 20.034 1.00 88.31 385 ALA A CA 1
ATOM 3258 C C . ALA A 1 385 ? 1.469 -41.973 20.857 1.00 88.31 385 ALA A C 1
ATOM 3260 O O . ALA A 1 385 ? 0.984 -41.944 21.988 1.00 88.31 385 ALA A O 1
ATOM 3261 N N . GLU A 1 386 ? 2.029 -40.893 20.309 1.00 90.06 386 GLU A N 1
ATOM 3262 C CA . GLU A 1 386 ? 2.054 -39.584 20.972 1.00 90.06 386 GLU A CA 1
ATOM 3263 C C . GLU A 1 386 ? 0.657 -38.970 21.060 1.00 90.06 386 GLU A C 1
ATOM 3265 O O . GLU A 1 386 ? 0.301 -38.426 22.105 1.00 90.06 386 GLU A O 1
ATOM 3270 N N . LEU A 1 387 ? -0.161 -39.106 20.011 1.00 91.12 387 LEU A N 1
ATOM 3271 C CA . LEU A 1 387 ? -1.547 -38.638 20.035 1.00 91.12 387 LEU A CA 1
ATOM 3272 C C . LEU A 1 387 ? -2.333 -39.359 21.133 1.00 91.12 387 LEU A C 1
ATOM 3274 O O . LEU A 1 387 ? -3.017 -38.715 21.929 1.00 91.12 387 LEU A O 1
ATOM 3278 N N . LYS A 1 388 ? -2.174 -40.683 21.230 1.00 93.69 388 LYS A N 1
ATOM 3279 C CA . LYS A 1 388 ? -2.778 -41.484 22.295 1.00 93.69 388 LYS A CA 1
ATOM 3280 C C . LYS A 1 388 ? -2.308 -41.034 23.680 1.00 93.69 388 LYS A C 1
ATOM 3282 O O . LYS A 1 388 ? -3.136 -40.825 24.556 1.00 93.69 388 LYS A O 1
ATOM 3287 N N . ALA A 1 389 ? -1.010 -40.787 23.863 1.00 93.50 389 ALA A N 1
ATOM 3288 C CA . ALA A 1 389 ? -0.471 -40.302 25.134 1.00 93.50 389 ALA A CA 1
ATOM 3289 C C . ALA A 1 389 ? -1.006 -38.910 25.527 1.00 93.50 389 ALA A C 1
ATOM 3291 O O . ALA A 1 389 ? -1.214 -38.644 26.712 1.00 93.50 389 ALA A O 1
ATOM 3292 N N . ILE A 1 390 ? -1.238 -38.018 24.556 1.00 92.69 390 ILE A N 1
ATOM 3293 C CA . ILE A 1 390 ? -1.850 -36.701 24.794 1.00 92.69 390 ILE A CA 1
ATOM 3294 C C . ILE A 1 390 ? -3.311 -36.864 25.219 1.00 92.69 390 ILE A C 1
ATOM 3296 O O . ILE A 1 390 ? -3.718 -36.266 26.217 1.00 92.69 390 ILE A O 1
ATOM 3300 N N . VAL A 1 391 ? -4.079 -37.693 24.504 1.00 95.19 391 VAL A N 1
ATOM 3301 C CA . VAL A 1 391 ? -5.481 -37.979 24.841 1.00 95.19 391 VAL A CA 1
ATOM 3302 C C . VAL A 1 391 ? -5.577 -38.596 26.236 1.00 95.19 391 VAL A C 1
ATOM 3304 O O . VAL A 1 391 ? -6.328 -38.079 27.057 1.00 95.19 391 VAL A O 1
ATOM 3307 N N . ASP A 1 392 ? -4.753 -39.600 26.546 1.00 95.31 392 ASP A N 1
ATOM 3308 C CA . ASP A 1 392 ? -4.747 -40.292 27.841 1.00 95.31 392 ASP A CA 1
ATOM 3309 C C . ASP A 1 392 ? -4.404 -39.345 29.008 1.00 95.31 392 ASP A C 1
ATOM 3311 O O . ASP A 1 392 ? -4.991 -39.434 30.093 1.00 95.31 392 ASP A O 1
ATOM 3315 N N . ARG A 1 393 ? -3.477 -38.396 28.806 1.00 95.25 393 ARG A N 1
ATOM 3316 C CA . ARG A 1 393 ? -3.167 -37.356 29.805 1.00 95.25 393 ARG A CA 1
ATOM 3317 C C . ARG A 1 393 ? -4.337 -36.401 30.006 1.00 95.25 393 ARG A C 1
ATOM 3319 O O . ARG A 1 393 ? -4.649 -36.058 31.145 1.00 95.25 393 ARG A O 1
ATOM 3326 N N . PHE A 1 394 ? -4.988 -35.988 28.922 1.00 95.62 394 PHE A N 1
ATOM 3327 C CA . PHE A 1 394 ? -6.119 -35.068 28.980 1.00 95.62 394 PHE A CA 1
ATOM 3328 C C . PHE A 1 394 ? -7.333 -35.708 29.666 1.00 95.62 394 PHE A C 1
ATOM 3330 O O . PHE A 1 394 ? -7.916 -35.114 30.573 1.00 95.62 394 PHE A O 1
ATOM 3337 N N . THR A 1 395 ? -7.657 -36.958 29.327 1.00 95.75 395 THR A N 1
ATOM 3338 C CA . THR A 1 395 ? -8.737 -37.715 29.978 1.00 95.75 395 THR A CA 1
ATOM 3339 C C . THR A 1 395 ? -8.438 -37.980 31.449 1.00 95.75 395 THR A C 1
ATOM 3341 O O . THR A 1 395 ? -9.342 -37.886 32.280 1.00 95.75 395 THR A O 1
ATOM 3344 N N . SER A 1 396 ? -7.176 -38.252 31.797 1.00 95.06 396 SER A N 1
ATOM 3345 C CA . SER A 1 396 ? -6.755 -38.416 33.195 1.00 95.06 396 SER A CA 1
ATOM 3346 C C . SER A 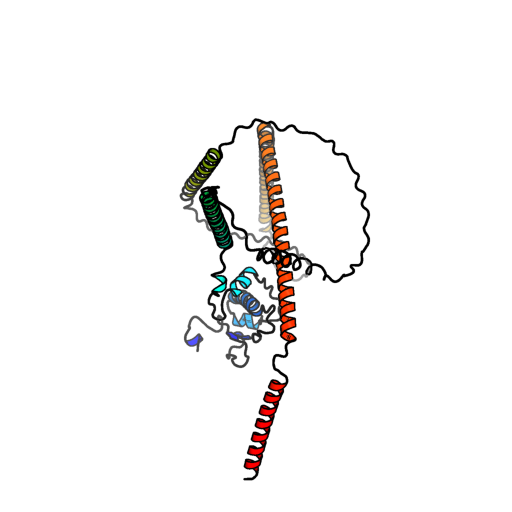1 396 ? -6.901 -37.116 33.992 1.00 95.06 396 SER A C 1
ATOM 3348 O O . SER A 1 396 ? -7.381 -37.148 35.123 1.00 95.06 396 SER A O 1
ATOM 3350 N N . SER A 1 397 ? -6.550 -35.971 33.395 1.00 96.94 397 SER A N 1
ATOM 3351 C CA . SER A 1 397 ? -6.705 -34.651 34.020 1.00 96.94 397 SER A CA 1
ATOM 3352 C C . SER A 1 397 ? -8.173 -34.316 34.289 1.00 96.94 397 SER A C 1
ATOM 3354 O O . SER A 1 397 ? -8.513 -33.948 35.410 1.00 96.94 397 SER A O 1
ATOM 3356 N N . ILE A 1 398 ? -9.051 -34.505 33.297 1.00 95.56 398 ILE A N 1
ATOM 3357 C CA . ILE A 1 398 ? -10.496 -34.265 33.451 1.00 95.56 398 ILE A CA 1
ATOM 3358 C C . ILE A 1 398 ? -11.088 -35.192 34.517 1.00 95.56 398 ILE A C 1
ATOM 3360 O O . ILE A 1 398 ? -11.855 -34.751 35.368 1.00 95.56 398 ILE A O 1
ATOM 3364 N N . SER A 1 399 ? -10.710 -36.472 34.508 1.00 95.69 399 SER A N 1
ATOM 3365 C CA . SER A 1 399 ? -11.213 -37.444 35.488 1.00 95.69 399 SER A CA 1
ATOM 3366 C C . SER A 1 399 ? -10.785 -37.091 36.917 1.00 95.69 399 SER A C 1
ATOM 3368 O O . SER A 1 399 ? -11.577 -37.220 37.850 1.00 95.69 399 SER A O 1
ATOM 3370 N N . ALA A 1 400 ? -9.547 -36.617 37.094 1.00 95.62 400 ALA A N 1
ATOM 3371 C CA . ALA A 1 400 ? -9.046 -36.156 38.386 1.00 95.62 400 ALA A CA 1
ATOM 3372 C C . ALA A 1 400 ? -9.784 -34.902 38.876 1.00 95.62 400 ALA A C 1
ATOM 3374 O O . ALA A 1 400 ? -10.091 -34.798 40.064 1.00 95.62 400 ALA A O 1
ATOM 3375 N N . GLU A 1 401 ? -10.101 -33.978 37.968 1.00 95.38 401 GLU A N 1
ATOM 3376 C CA . GLU A 1 401 ? -10.858 -32.771 38.287 1.00 95.38 401 GLU A CA 1
ATOM 3377 C C . GLU A 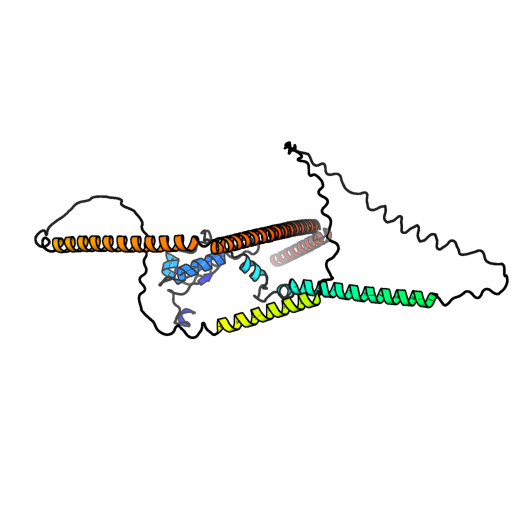1 401 ? -12.293 -33.114 38.708 1.00 95.38 401 GLU A C 1
ATOM 3379 O O . GLU A 1 401 ? -12.706 -32.729 39.799 1.00 95.38 401 GLU A O 1
ATOM 3384 N N . ILE A 1 402 ? -13.017 -33.936 37.939 1.00 95.12 402 ILE A N 1
ATOM 3385 C CA . ILE A 1 402 ? -14.374 -34.399 38.295 1.00 95.12 402 ILE A CA 1
ATOM 3386 C C . ILE A 1 402 ? -14.384 -35.067 39.680 1.00 95.12 402 ILE A C 1
ATOM 3388 O O . ILE A 1 402 ? -15.228 -34.752 40.519 1.00 95.12 402 ILE A O 1
ATOM 3392 N N . ALA A 1 403 ? -13.403 -35.928 39.967 1.00 94.56 403 ALA A N 1
ATOM 3393 C CA . ALA A 1 403 ? -13.288 -36.579 41.271 1.00 94.56 403 ALA A CA 1
ATOM 3394 C C . ALA A 1 403 ? -13.019 -35.592 42.427 1.00 94.56 403 ALA A C 1
ATOM 3396 O O . ALA A 1 403 ? -13.395 -35.864 43.571 1.00 94.56 403 ALA A O 1
ATOM 3397 N N . ALA A 1 404 ? -12.361 -34.460 42.161 1.00 94.12 404 ALA A N 1
ATOM 3398 C CA . ALA A 1 404 ? -12.161 -33.402 43.148 1.00 94.12 404 ALA A CA 1
ATOM 3399 C C . ALA A 1 404 ? -13.465 -32.635 43.424 1.00 94.12 404 ALA A C 1
ATOM 3401 O O . ALA A 1 404 ? -13.791 -32.396 44.588 1.00 94.12 404 ALA A O 1
ATOM 3402 N N . TRP A 1 405 ? -14.245 -32.327 42.384 1.00 94.94 405 TRP A N 1
ATOM 3403 C CA . TRP A 1 405 ? -15.563 -31.693 42.517 1.00 94.94 405 TRP A CA 1
ATOM 3404 C C . TRP A 1 405 ? -16.555 -32.565 43.302 1.00 94.94 405 TRP A C 1
ATOM 3406 O O . TRP A 1 405 ? -17.244 -32.065 44.192 1.00 94.94 405 TRP A O 1
ATOM 3416 N N . ASP A 1 406 ? -16.562 -33.879 43.068 1.00 93.94 406 ASP A N 1
ATOM 3417 C CA . ASP A 1 406 ? -17.407 -34.821 43.817 1.00 93.94 406 ASP A CA 1
ATOM 3418 C C . ASP A 1 406 ? -17.065 -34.890 45.312 1.00 93.94 406 ASP A C 1
ATOM 3420 O O . ASP A 1 406 ? -17.938 -35.160 46.142 1.00 93.94 406 ASP A O 1
ATOM 3424 N N . LYS A 1 407 ? -15.801 -34.652 45.684 1.00 92.81 407 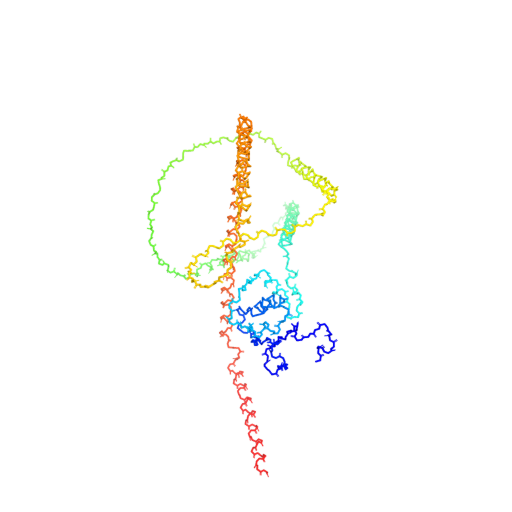LYS A N 1
ATOM 3425 C CA . LYS A 1 407 ? -15.397 -34.572 47.095 1.00 92.81 407 LYS A CA 1
ATOM 3426 C C . LYS A 1 407 ? -15.871 -33.282 47.750 1.00 92.81 407 LYS A C 1
ATOM 3428 O O . LYS A 1 407 ? -16.260 -33.328 48.911 1.00 92.81 407 LYS A O 1
ATOM 3433 N N . ILE A 1 408 ? -15.847 -32.167 47.022 1.00 92.50 408 ILE A N 1
ATOM 3434 C CA . ILE A 1 408 ? -16.303 -30.867 47.529 1.00 92.50 408 ILE A CA 1
ATOM 3435 C C . ILE A 1 408 ? -17.816 -30.891 47.769 1.00 92.50 408 ILE A C 1
ATOM 3437 O O . ILE A 1 408 ? -18.256 -30.445 48.815 1.00 92.50 408 ILE A O 1
ATOM 3441 N N . ASN A 1 409 ? -18.599 -31.489 46.866 1.00 87.38 409 ASN A N 1
ATOM 3442 C CA . ASN A 1 409 ? -20.063 -31.540 46.988 1.00 87.38 409 ASN A CA 1
ATOM 3443 C C . ASN A 1 409 ? -20.594 -32.510 48.065 1.00 87.38 409 ASN A C 1
ATOM 3445 O O . ASN A 1 409 ? -21.798 -32.543 48.313 1.00 87.38 409 ASN A O 1
ATOM 3449 N N . LYS A 1 410 ? -19.734 -33.345 48.664 1.00 82.88 410 LYS A N 1
ATOM 3450 C CA . LYS A 1 410 ? -20.108 -34.261 49.759 1.00 82.88 410 LYS A CA 1
ATOM 3451 C C . LYS A 1 410 ? -19.856 -33.685 51.156 1.00 82.88 410 LYS A C 1
ATOM 3453 O O . LYS A 1 410 ? -20.268 -34.321 52.127 1.00 82.88 410 LYS A O 1
ATOM 3458 N N . PHE A 1 411 ? -19.177 -32.544 51.247 1.00 64.62 411 PHE A N 1
ATOM 3459 C CA . PHE A 1 411 ? -19.063 -31.733 52.459 1.00 64.62 411 PHE A CA 1
ATOM 3460 C C . PHE A 1 411 ? -20.109 -30.623 52.427 1.00 64.62 411 PHE A C 1
ATOM 3462 O O . PHE A 1 411 ? -20.600 -30.281 53.526 1.00 64.62 411 PHE A O 1
#

Radius of gyration: 44.93 Å; Cα contacts (8 Å, |Δi|>4): 91; chains: 1; bounding box: 118×122×109 Å

pLDDT: mean 72.3, std 20.96, range [35.25, 97.56]

Organism: Rhizopus stolonifer (NCBI:txid4846)

InterPro domains:
  IPR023214 HAD superfamily [G3DSA:3.40.50.1000] (1-76)

Solvent-accessible surface area (backbone atoms only — not comparable to full-atom values): 26448 Å² total; per-residue (Å²): 110,66,56,78,74,40,80,94,40,48,69,43,78,46,77,45,81,37,62,56,81,86,76,64,62,99,55,63,48,28,53,47,76,43,81,69,88,56,83,85,70,51,87,77,76,50,62,69,60,44,49,52,57,50,46,63,59,40,71,75,44,92,40,32,23,64,50,34,62,77,57,60,88,57,88,87,56,87,62,87,73,80,77,53,68,68,59,55,62,52,55,73,37,34,42,99,86,68,46,71,35,65,74,69,75,68,54,71,48,78,63,53,49,50,48,54,50,51,50,51,54,48,53,52,52,53,50,54,52,51,54,50,49,53,51,51,53,58,58,58,67,64,68,75,72,72,80,80,89,78,82,78,90,78,95,83,78,94,75,86,80,78,75,72,72,63,64,69,63,61,68,65,60,70,75,68,72,81,78,84,84,81,84,88,77,89,77,83,85,79,87,84,82,89,77,91,74,83,87,75,86,81,79,87,78,86,75,83,76,84,87,80,78,74,86,76,60,64,64,63,55,50,52,54,53,49,56,51,53,52,54,53,59,56,56,60,57,63,60,63,63,75,74,71,82,81,89,82,89,81,93,75,90,74,92,76,84,80,86,80,79,85,78,88,80,85,85,86,75,89,78,88,80,89,79,92,84,92,84,82,67,81,80,64,54,62,64,55,52,57,56,52,55,54,53,52,55,53,54,53,58,53,51,58,52,55,50,54,52,50,54,51,53,51,53,55,52,60,61,67,66,67,43,69,71,57,50,54,53,54,50,50,50,55,50,48,53,49,52,50,52,51,52,50,52,52,54,50,51,54,48,53,54,49,53,52,53,51,50,54,50,52,51,53,52,49,55,50,51,51,55,53,49,54,60,55,69,72,46,70,93,57,52,73,68,55,52,48,53,50,49,53,50,51,54,49,51,53,53,52,50,53,57,49,53,58,55,60,78,74,108

Secondary structure (DSSP, 8-state):
-HHHH-TT--TTT--EEES-STT--S-GGGEEE-----TTS-TT--HHHHHHHHHHHHTT-S-HHHHHHHS---TTS-------HHHHHHHTTB-TTSPBPHHHHSS--HHHHHHHHHHHHHHHHHHHHHHHHHHHHHHHHTTS----------------SSSSSSSTTTTTTTTSSSS-------PPP-PPPP------------------PPPP-HHHHHHHHHHHHHHHHHHHHHHHHTTSSS--------------------------------SS-TTTHHHHHHHHHHHHHHHHHHHHHHHHHHHHHHHHHHHHTT-HHHHHHHHHHHHHHHHHHHHHHHHHHHHHHHHHHHHHHHHHHHHHHHHHHHHHHTS-SS-HHHHHHHHHHHHHHHHHHHHHHHHHTT-

Mean predicted aligned error: 21.77 Å

Foldseek 3Di:
DVCVVDVVDDQQPAAAEEQDPVPCDPLNLRYAHDHPDDPVVPPDPCQVVLVVVVVVVLVPDRGSSVVCVVPPDDSPDCDPRPPPVVVVVQQVQADPVRHGNVVVVPPQDPVSVVVVVVVVVVVVVVVVVVVVVVVVVVVVVVPPPDPPPDDDDDDDDPDPPPPPVPVVVVVVVVVPPPPPDDDDDDDDDDDDDDDDDDDDDDDDDDDDDPPDDDDDPVVVVVVVVVVVVVVVVVVVVVVVVVVPPDDDDDDDDDPPDDPPPDDDDDPDDDDDDDDDDPDPPPPPVVVVVVVVVVVVVVVVVVVVVVVVVVVVVVVVVVVVVPPPVVVVVVVVVVVVVVVVVVVVVVVVVVVVVVVVVVVVVVVVVVVVVVVVVVVVVPPPPAPPVRVVVVVVVVVVVVVVVVVVVVVVVVD